Protein AF-A0A956BI25-F1 (afdb_monomer_lite)

Sequence (392 aa):
MAQQARFAAILDGPLDNPESDRFDRAAYARGIAELILEYDGADSFVVGLYGAWGEGKSTLLRFVQRGLDEAGNAVSVVGYNPWLGTTADEMVKEVLQTVDEALGGGDSKATELLGVFEQLAKAGTQAAPDPASKLFAITAHALASTIRQARSGDSAMLGRIDRAMERQGRRVVVMVDDVDRLDGDTAFELLKLIMLMRSLPRVVFLVACDRTMVAKAIGHRFGGRHADGTAFLEKVVQVGLDIPPAAVHQLESYIVESLAEFVGRDTNSDDGEYEDALREALKQCVLPIHRTPRSVSRLVDAVRFGFDKLAGEVDLIDFVLIEALRLGSPEVFDLVRSHTEVLCNGGRSRGEVLLASRAGKNVVERTGSMSTRMLLADEMELALGSMPRVEA

Structure (mmCIF, N/CA/C/O backbone):
data_AF-A0A956BI25-F1
#
_entry.id   AF-A0A956BI25-F1
#
loop_
_atom_site.group_PDB
_atom_site.id
_atom_site.type_symbol
_atom_site.label_atom_id
_atom_site.label_alt_id
_atom_site.label_comp_id
_atom_site.label_asym_id
_atom_site.label_entity_id
_atom_site.label_seq_id
_atom_site.pdbx_PDB_ins_code
_atom_site.Cartn_x
_atom_site.Cartn_y
_atom_site.Cartn_z
_atom_site.occupancy
_atom_site.B_iso_or_equiv
_atom_site.auth_seq_id
_atom_site.auth_comp_id
_atom_site.auth_asym_id
_atom_site.auth_atom_id
_atom_site.pdbx_PDB_model_num
ATOM 1 N N . MET A 1 1 ? -5.858 -6.981 -44.664 1.00 32.56 1 MET A N 1
ATOM 2 C CA . MET A 1 1 ? -6.087 -5.877 -43.712 1.00 32.56 1 MET A CA 1
ATOM 3 C C . MET A 1 1 ? -5.657 -6.385 -42.352 1.00 32.56 1 MET A C 1
ATOM 5 O O . MET A 1 1 ? -6.357 -7.223 -41.799 1.00 32.56 1 MET A O 1
ATOM 9 N N . ALA A 1 2 ? -4.467 -5.997 -41.893 1.00 33.88 2 ALA A N 1
ATOM 10 C CA . ALA A 1 2 ? -3.989 -6.372 -40.568 1.00 33.88 2 ALA A CA 1
ATOM 11 C C . ALA A 1 2 ? -4.904 -5.712 -39.532 1.00 33.88 2 ALA A C 1
ATOM 13 O O . ALA A 1 2 ? -5.120 -4.500 -39.569 1.00 33.88 2 ALA A O 1
ATOM 14 N N . GLN A 1 3 ? -5.512 -6.528 -38.680 1.00 35.75 3 GLN A N 1
ATOM 15 C CA . GLN A 1 3 ? -6.313 -6.076 -37.557 1.00 35.75 3 GLN A CA 1
ATOM 16 C C . GLN A 1 3 ? -5.359 -5.321 -36.628 1.00 35.75 3 GLN A C 1
ATOM 18 O O . GLN A 1 3 ? -4.553 -5.949 -35.953 1.00 35.75 3 GLN A O 1
ATOM 23 N N . GLN A 1 4 ? -5.383 -3.983 -36.663 1.00 39.38 4 GLN A N 1
ATOM 24 C CA . GLN A 1 4 ? -4.660 -3.161 -35.694 1.00 39.38 4 GLN A CA 1
ATOM 25 C C . GLN A 1 4 ? -5.079 -3.640 -34.305 1.00 39.38 4 GLN A C 1
ATOM 27 O O . GLN A 1 4 ? -6.237 -3.460 -33.912 1.00 39.38 4 GLN A O 1
ATOM 32 N N . ALA A 1 5 ? -4.162 -4.304 -33.599 1.00 46.03 5 ALA A N 1
ATOM 33 C CA . ALA A 1 5 ? -4.336 -4.609 -32.195 1.00 46.03 5 ALA A CA 1
ATOM 34 C C . ALA A 1 5 ? -4.608 -3.271 -31.505 1.00 46.03 5 ALA A C 1
ATOM 36 O O . ALA A 1 5 ? -3.797 -2.347 -31.556 1.00 46.03 5 ALA A O 1
ATOM 37 N N . ARG A 1 6 ? -5.819 -3.105 -30.966 1.00 46.16 6 ARG A N 1
ATOM 38 C CA . ARG A 1 6 ? -6.152 -1.903 -30.206 1.00 46.16 6 ARG A CA 1
ATOM 39 C C . ARG A 1 6 ? -5.197 -1.861 -29.021 1.00 46.16 6 ARG A C 1
ATOM 41 O O . ARG A 1 6 ? -5.198 -2.801 -28.233 1.00 46.16 6 ARG A O 1
ATOM 48 N N . PHE A 1 7 ? -4.431 -0.780 -28.897 1.00 53.50 7 PHE A N 1
ATOM 49 C CA . PHE A 1 7 ? -3.667 -0.489 -27.691 1.00 53.50 7 PHE A CA 1
ATOM 50 C C . PHE A 1 7 ? -4.637 -0.467 -26.502 1.00 53.50 7 PHE A C 1
ATOM 52 O O . PHE A 1 7 ? -5.407 0.479 -26.325 1.00 53.50 7 PHE A O 1
ATOM 59 N N . ALA A 1 8 ? -4.654 -1.552 -25.734 1.00 55.53 8 ALA A N 1
ATOM 60 C CA . ALA A 1 8 ? -5.283 -1.597 -24.432 1.00 55.53 8 ALA A CA 1
ATOM 61 C C . ALA A 1 8 ? -4.186 -1.230 -23.437 1.00 55.53 8 ALA A C 1
ATOM 63 O O . ALA A 1 8 ? -3.285 -2.030 -23.197 1.00 55.53 8 ALA A O 1
ATOM 64 N N . ALA A 1 9 ? -4.230 -0.004 -22.913 1.00 53.59 9 ALA A N 1
ATOM 65 C CA . ALA A 1 9 ? -3.361 0.371 -21.805 1.00 53.59 9 ALA A CA 1
ATOM 66 C C . ALA A 1 9 ? -3.548 -0.655 -20.680 1.00 53.59 9 ALA A C 1
ATOM 68 O O . ALA A 1 9 ? -4.695 -0.957 -20.326 1.00 53.59 9 ALA A O 1
ATOM 69 N N . ILE A 1 10 ? -2.456 -1.187 -20.123 1.00 60.84 10 ILE A N 1
ATOM 70 C CA . ILE A 1 10 ? -2.549 -1.925 -18.867 1.00 60.84 10 ILE A CA 1
ATOM 71 C C . ILE A 1 10 ? -2.943 -0.880 -17.824 1.00 60.84 10 ILE A C 1
ATOM 73 O O . ILE A 1 10 ? -2.156 -0.024 -17.434 1.00 60.84 10 ILE A O 1
ATOM 77 N N . LEU A 1 11 ? -4.213 -0.865 -17.430 1.00 60.19 11 LEU A N 1
ATOM 78 C CA . LEU A 1 11 ? -4.662 0.042 -16.383 1.00 60.19 11 LEU A CA 1
ATOM 79 C C . LEU A 1 11 ? -3.981 -0.388 -15.076 1.00 60.19 11 LEU A C 1
ATOM 81 O O . LEU A 1 11 ? -4.200 -1.506 -14.614 1.00 60.19 11 LEU A O 1
ATOM 85 N N . ASP A 1 12 ? -3.160 0.497 -14.500 1.00 67.00 12 ASP A N 1
ATOM 86 C CA . ASP A 1 12 ? -2.538 0.332 -13.175 1.00 67.00 12 ASP A CA 1
ATOM 87 C C . ASP A 1 12 ? -3.637 0.362 -12.107 1.00 67.00 12 ASP A C 1
ATOM 89 O O . ASP A 1 12 ? -3.992 1.403 -11.547 1.00 67.00 12 ASP A O 1
ATOM 93 N N . GLY A 1 13 ? -4.236 -0.804 -11.899 1.00 78.31 13 GLY A N 1
ATOM 94 C CA . GLY A 1 13 ? -5.236 -1.075 -10.888 1.00 78.31 13 GLY A CA 1
ATOM 95 C C . GLY A 1 13 ? -4.825 -2.280 -10.046 1.00 78.31 13 GLY A C 1
ATOM 96 O O . GLY A 1 13 ? -3.997 -3.089 -10.473 1.00 78.31 13 GLY A O 1
ATOM 97 N N . PRO A 1 14 ? -5.390 -2.425 -8.839 1.00 84.75 14 PRO A N 1
ATOM 98 C CA . PRO A 1 14 ? -5.122 -3.603 -8.034 1.00 84.75 14 PRO A CA 1
ATOM 99 C C . PRO A 1 14 ? -5.664 -4.857 -8.730 1.00 84.75 14 PRO A C 1
ATOM 101 O O . PRO A 1 14 ? -6.649 -4.783 -9.469 1.00 84.75 14 PRO A O 1
ATOM 104 N N . LEU A 1 15 ? -5.028 -6.004 -8.494 1.00 87.69 15 LEU A N 1
ATOM 105 C CA . LEU A 1 15 ? -5.483 -7.280 -9.050 1.00 87.69 15 LEU A CA 1
ATOM 106 C C . LEU A 1 15 ? -6.568 -7.895 -8.162 1.00 87.69 15 LEU A C 1
ATOM 108 O O . LEU A 1 15 ? -6.450 -7.885 -6.938 1.00 87.69 15 LEU A O 1
ATOM 112 N N . ASP A 1 16 ? -7.588 -8.479 -8.793 1.00 84.12 16 ASP A N 1
ATOM 113 C CA . ASP A 1 16 ? -8.675 -9.190 -8.100 1.00 84.12 16 ASP A CA 1
ATOM 114 C C . ASP A 1 16 ? -8.487 -10.717 -8.115 1.00 84.12 16 ASP A C 1
ATOM 116 O O . ASP A 1 16 ? -9.003 -11.431 -7.249 1.00 84.12 16 ASP A O 1
ATOM 120 N N . ASN A 1 17 ? -7.754 -11.240 -9.106 1.00 88.19 17 ASN A N 1
ATOM 121 C CA . ASN A 1 17 ? -7.501 -12.671 -9.253 1.00 88.19 17 ASN A CA 1
ATOM 122 C C . ASN A 1 17 ? -6.085 -13.042 -8.770 1.00 88.19 17 ASN A C 1
ATOM 124 O O . ASN A 1 17 ? -5.116 -12.638 -9.418 1.00 88.19 17 ASN A O 1
ATOM 128 N N . PRO A 1 18 ? -5.950 -13.849 -7.698 1.00 90.25 18 PRO A N 1
ATOM 129 C CA . PRO A 1 18 ? -4.668 -14.387 -7.246 1.00 90.25 18 PRO A CA 1
ATOM 130 C C . PRO A 1 18 ? -3.893 -15.165 -8.315 1.00 90.25 18 PRO A C 1
ATOM 132 O O . PRO A 1 18 ? -2.671 -15.185 -8.278 1.00 90.25 18 PRO A O 1
ATOM 135 N N . GLU A 1 19 ? -4.568 -15.782 -9.290 1.00 89.38 19 GLU A N 1
ATOM 136 C CA . GLU A 1 19 ? -3.895 -16.524 -10.371 1.00 89.38 19 GLU A CA 1
ATOM 137 C C . GLU A 1 19 ? -3.147 -15.613 -11.353 1.00 89.38 19 GLU A C 1
ATOM 139 O O . GLU A 1 19 ? -2.285 -16.069 -12.097 1.00 89.38 19 GLU A O 1
ATOM 144 N N . SER A 1 20 ? -3.485 -14.322 -11.381 1.00 88.50 20 SER A N 1
ATOM 145 C CA . SER A 1 20 ? -2.804 -13.321 -12.207 1.00 88.50 20 SER A CA 1
ATOM 146 C C . SER A 1 20 ? -1.636 -12.652 -11.477 1.00 88.50 20 SER A C 1
ATOM 148 O O . SER A 1 20 ? -1.022 -11.735 -12.022 1.00 88.50 20 SER A O 1
ATOM 150 N N . ASP A 1 21 ? -1.341 -13.072 -10.246 1.00 92.44 21 ASP A N 1
ATOM 151 C CA . ASP A 1 21 ? -0.243 -12.537 -9.454 1.00 92.44 21 ASP A CA 1
ATOM 152 C C . ASP A 1 21 ? 1.118 -12.956 -10.023 1.00 92.44 21 ASP A C 1
ATOM 154 O O . ASP A 1 21 ? 1.372 -14.125 -10.302 1.00 92.44 21 ASP A O 1
ATOM 158 N N . ARG A 1 22 ? 2.006 -11.975 -10.187 1.00 91.94 22 ARG A N 1
ATOM 159 C CA . ARG A 1 22 ? 3.367 -12.157 -10.717 1.00 91.94 22 ARG A CA 1
ATOM 160 C C . ARG A 1 22 ? 4.448 -11.833 -9.682 1.00 91.94 22 ARG A C 1
ATOM 162 O O . ARG A 1 22 ? 5.629 -11.941 -9.994 1.00 91.94 22 ARG A O 1
ATOM 169 N N . PHE A 1 23 ? 4.057 -11.417 -8.471 1.00 93.38 23 PHE A N 1
ATOM 170 C CA . PHE A 1 23 ? 4.965 -10.889 -7.442 1.00 93.38 23 PHE A CA 1
ATOM 171 C C . PHE A 1 23 ? 4.713 -11.499 -6.048 1.00 93.38 23 PHE A C 1
ATOM 173 O O . PHE A 1 23 ? 4.960 -10.847 -5.027 1.00 93.38 23 PHE A O 1
ATOM 180 N N . ASP A 1 24 ? 4.182 -12.725 -6.005 1.00 92.56 24 ASP A N 1
ATOM 181 C CA . ASP A 1 24 ? 3.916 -13.539 -4.804 1.00 92.56 24 ASP A CA 1
ATOM 182 C C . ASP A 1 24 ? 3.113 -12.842 -3.685 1.00 92.56 24 ASP A C 1
ATOM 184 O O . ASP A 1 24 ? 3.209 -13.178 -2.499 1.00 92.56 24 ASP A O 1
ATOM 188 N N . ARG A 1 25 ? 2.270 -11.873 -4.045 1.00 94.75 25 ARG A N 1
ATOM 189 C CA . ARG A 1 25 ? 1.340 -11.198 -3.132 1.00 94.75 25 ARG A CA 1
ATOM 190 C C . ARG A 1 25 ? 0.236 -12.130 -2.649 1.00 94.75 25 ARG A C 1
ATOM 192 O O . ARG A 1 25 ? -0.186 -12.011 -1.504 1.00 94.75 25 ARG A O 1
ATOM 199 N N . ALA A 1 26 ? -0.216 -13.069 -3.472 1.00 94.94 26 ALA A N 1
ATOM 200 C CA . ALA A 1 26 ? -1.284 -14.005 -3.140 1.00 94.94 26 ALA A CA 1
ATOM 201 C C . ALA A 1 26 ? -0.894 -14.952 -1.997 1.00 94.94 26 ALA A C 1
ATOM 203 O O . ALA A 1 26 ? -1.675 -15.170 -1.070 1.00 94.94 26 ALA A O 1
ATOM 204 N N . ALA A 1 27 ? 0.327 -15.493 -2.036 1.00 93.31 27 ALA A N 1
ATOM 205 C CA . ALA A 1 27 ? 0.834 -16.365 -0.979 1.00 93.31 27 ALA A CA 1
ATOM 206 C C . ALA A 1 27 ? 0.965 -15.609 0.352 1.00 93.31 27 ALA A C 1
ATOM 208 O O . ALA A 1 27 ? 0.556 -16.117 1.394 1.00 93.31 27 ALA A O 1
ATOM 209 N N . TYR A 1 28 ? 1.467 -14.371 0.305 1.00 95.25 28 TYR A N 1
ATOM 210 C CA . TYR A 1 28 ? 1.590 -13.521 1.488 1.00 95.25 28 TYR A CA 1
ATOM 211 C C . TYR A 1 28 ? 0.222 -13.113 2.061 1.00 95.25 28 TYR A C 1
ATOM 213 O O . TYR A 1 28 ? 0.004 -13.193 3.269 1.00 95.25 28 TYR A O 1
ATOM 221 N N . ALA A 1 29 ? -0.734 -12.758 1.196 1.00 96.00 29 ALA A N 1
ATOM 222 C CA . ALA A 1 29 ? -2.108 -12.449 1.585 1.00 96.00 29 ALA A CA 1
ATOM 223 C C . ALA A 1 29 ? -2.795 -13.612 2.307 1.00 96.00 29 ALA A C 1
ATOM 225 O O . ALA A 1 29 ? -3.517 -13.384 3.277 1.00 96.00 29 ALA A O 1
ATOM 226 N N . ARG A 1 30 ? -2.547 -14.854 1.872 1.00 94.81 30 ARG A N 1
ATOM 227 C CA . ARG A 1 30 ? -3.095 -16.047 2.528 1.00 94.81 30 ARG A CA 1
ATOM 228 C C . ARG A 1 30 ? -2.644 -16.143 3.985 1.00 94.81 30 ARG A C 1
ATOM 230 O O . ARG A 1 30 ? -3.492 -16.301 4.852 1.00 94.81 30 ARG A O 1
ATOM 237 N N . GLY A 1 31 ? -1.353 -15.949 4.258 1.00 94.69 31 GLY A N 1
ATOM 238 C CA . GLY A 1 31 ? -0.833 -15.955 5.630 1.00 94.69 31 GLY A CA 1
ATOM 239 C C . GLY A 1 31 ? -1.426 -14.842 6.506 1.00 94.69 31 GLY A C 1
ATOM 240 O O . GLY A 1 31 ? -1.684 -15.053 7.688 1.00 94.69 31 GLY A O 1
ATOM 241 N N . ILE A 1 32 ? -1.708 -13.665 5.931 1.00 95.25 32 ILE A N 1
ATOM 242 C CA . ILE A 1 32 ? -2.397 -12.575 6.644 1.00 95.25 32 ILE A CA 1
ATOM 243 C C . ILE A 1 32 ? -3.853 -12.955 6.949 1.00 95.25 32 ILE A C 1
ATOM 245 O O . ILE A 1 32 ? -4.331 -12.713 8.057 1.00 95.25 32 ILE A O 1
ATOM 249 N N . ALA A 1 33 ? -4.566 -13.550 5.990 1.00 94.75 33 ALA A N 1
ATOM 250 C CA . ALA A 1 33 ? -5.934 -14.012 6.202 1.00 94.75 33 ALA A CA 1
ATOM 251 C C . ALA A 1 33 ? -5.991 -15.113 7.276 1.00 94.75 33 ALA A C 1
ATOM 253 O O . ALA A 1 33 ? -6.817 -15.030 8.182 1.00 94.75 33 ALA A O 1
ATOM 254 N N . GLU A 1 34 ? -5.075 -16.085 7.231 1.00 93.06 34 GLU A N 1
ATOM 255 C CA . GLU A 1 34 ? -4.919 -17.136 8.247 1.00 93.06 34 GLU A CA 1
ATOM 256 C C . GLU A 1 34 ? -4.658 -16.536 9.633 1.00 93.06 34 GLU A C 1
ATOM 258 O O . GLU A 1 34 ? -5.392 -16.844 10.568 1.00 93.06 34 GLU A O 1
ATOM 263 N N . LEU A 1 35 ? -3.722 -15.586 9.758 1.00 92.25 35 LEU A N 1
ATOM 264 C CA . LEU A 1 35 ? -3.470 -14.858 11.008 1.00 92.25 35 LEU A CA 1
ATOM 265 C C . LEU A 1 35 ? -4.751 -14.222 11.575 1.00 92.25 35 LEU A C 1
ATOM 267 O O . LEU A 1 35 ? -5.010 -14.290 12.778 1.00 92.25 35 LEU A O 1
ATOM 271 N N . ILE A 1 36 ? -5.556 -13.589 10.718 1.00 91.38 36 ILE A N 1
ATOM 272 C CA . ILE A 1 36 ? -6.806 -12.938 11.124 1.00 91.38 36 ILE A CA 1
ATOM 273 C C . ILE A 1 36 ? -7.874 -13.963 11.512 1.00 91.38 36 ILE A C 1
ATOM 275 O O . ILE A 1 36 ? -8.669 -13.678 12.405 1.00 91.38 36 ILE A O 1
ATOM 279 N N . LEU A 1 37 ? -7.929 -15.126 10.863 1.00 89.44 37 LEU A N 1
ATOM 280 C CA . LEU A 1 37 ? -8.921 -16.172 11.126 1.00 89.44 37 LEU A CA 1
ATOM 281 C C . LEU A 1 37 ? -8.584 -16.997 12.373 1.00 89.44 37 LEU A C 1
ATOM 283 O O . LEU A 1 37 ? -9.474 -17.273 13.176 1.00 89.44 37 LEU A O 1
ATOM 287 N N . GLU A 1 38 ? -7.315 -17.354 12.552 1.00 88.19 38 GLU A N 1
ATOM 288 C CA . GLU A 1 38 ? -6.831 -18.210 13.641 1.00 88.19 38 GLU A CA 1
ATOM 289 C C . GLU A 1 38 ? -6.721 -17.486 14.980 1.00 88.19 38 GLU A C 1
ATOM 291 O O . GLU A 1 38 ? -6.727 -18.134 16.026 1.00 88.19 38 GLU A O 1
ATOM 296 N N . TYR A 1 39 ? -6.646 -16.152 14.974 1.00 85.56 39 TYR A N 1
ATOM 297 C CA . TYR A 1 39 ? -6.655 -15.385 16.212 1.00 85.56 39 TYR A CA 1
ATOM 298 C C . TYR A 1 39 ? -7.917 -15.724 17.021 1.00 85.56 39 TYR A C 1
ATOM 300 O O . TYR A 1 39 ? -9.036 -15.492 16.570 1.00 85.56 39 TYR A O 1
ATOM 308 N N . ASP A 1 40 ? -7.774 -16.275 18.220 1.00 75.50 40 ASP A N 1
ATOM 309 C CA . ASP A 1 40 ? -8.889 -16.695 19.083 1.00 75.50 40 ASP A CA 1
ATOM 310 C C . ASP A 1 40 ? -9.281 -15.620 20.110 1.00 75.50 40 ASP A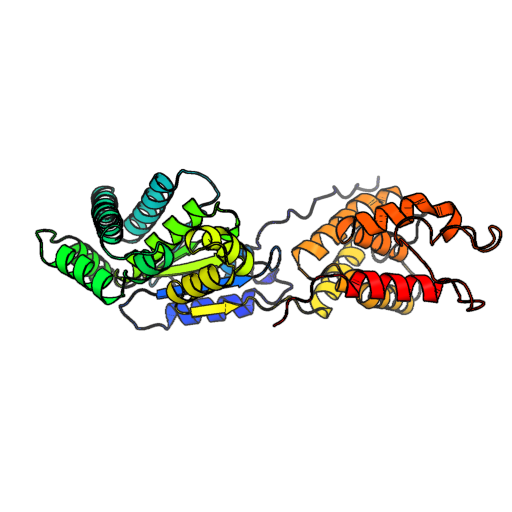 C 1
ATOM 312 O O . ASP A 1 40 ? -10.315 -15.722 20.778 1.00 75.50 40 ASP A O 1
ATOM 316 N N . GLY A 1 41 ? -8.484 -14.552 20.194 1.00 73.31 41 GLY A N 1
ATOM 317 C CA . GLY A 1 41 ? -8.715 -13.436 21.092 1.00 73.31 41 GLY A CA 1
ATOM 318 C C . GLY A 1 41 ? -10.047 -12.736 20.825 1.00 73.31 41 GLY A C 1
ATOM 319 O O . GLY A 1 41 ? -10.445 -12.469 19.683 1.00 73.31 41 GLY A O 1
ATOM 320 N N . ALA A 1 42 ? -10.736 -12.417 21.920 1.00 68.50 42 ALA A N 1
ATOM 321 C CA . ALA A 1 42 ? -11.931 -11.583 21.895 1.00 68.50 42 ALA A CA 1
ATOM 322 C C . ALA A 1 42 ? -11.591 -10.099 21.689 1.00 68.50 42 ALA A C 1
ATOM 324 O O . ALA A 1 42 ? -12.466 -9.343 21.276 1.00 68.50 42 ALA A O 1
ATOM 325 N N . ASP A 1 43 ? -10.348 -9.696 21.954 1.00 74.38 43 ASP A N 1
ATOM 326 C CA . ASP A 1 43 ? -9.890 -8.316 21.835 1.00 74.38 43 ASP A CA 1
ATOM 327 C C . ASP A 1 43 ? -9.692 -7.909 20.372 1.00 74.38 43 ASP A C 1
ATOM 329 O O . ASP A 1 43 ? -9.354 -8.720 19.509 1.00 74.38 43 ASP A O 1
ATOM 333 N N . SER A 1 44 ? -9.880 -6.626 20.083 1.00 82.12 44 SER A N 1
ATOM 334 C CA . SER A 1 44 ? -9.485 -6.067 18.792 1.00 82.12 44 SER A CA 1
ATOM 335 C C . SER A 1 44 ? -7.986 -5.818 18.684 1.00 82.12 44 SER A C 1
ATOM 337 O O . SER A 1 44 ? -7.321 -5.448 19.658 1.00 82.12 44 SER A O 1
ATOM 339 N N . PHE A 1 45 ? -7.463 -5.922 17.466 1.00 88.44 45 PHE A N 1
ATOM 340 C CA . PHE A 1 45 ? -6.067 -5.621 17.173 1.00 88.44 45 PHE A CA 1
ATOM 341 C C . PHE A 1 45 ? -5.891 -4.914 15.830 1.00 88.44 45 PHE A C 1
ATOM 343 O O . PHE A 1 45 ? -6.778 -4.924 14.979 1.00 88.44 45 PHE A O 1
ATOM 350 N N . VAL A 1 46 ? -4.743 -4.258 15.671 1.00 92.31 46 VAL A N 1
ATOM 351 C CA . VAL A 1 46 ? -4.366 -3.531 14.460 1.00 92.31 46 VAL A CA 1
ATOM 352 C C . VAL A 1 46 ? -3.167 -4.227 13.831 1.00 92.31 46 VAL A C 1
ATOM 354 O O . VAL A 1 46 ? -2.132 -4.422 14.477 1.00 92.31 46 VAL A O 1
ATOM 357 N N . VAL A 1 47 ? -3.319 -4.572 12.560 1.00 95.19 47 VAL A N 1
ATOM 358 C CA . VAL A 1 47 ? -2.277 -5.072 11.671 1.00 95.19 47 VAL A CA 1
ATOM 359 C C . VAL A 1 47 ? -1.904 -3.947 10.713 1.00 95.19 47 VAL A C 1
ATOM 361 O O . VAL A 1 47 ? -2.769 -3.407 10.028 1.00 95.19 47 VAL A O 1
ATOM 364 N N . GLY A 1 48 ? -0.630 -3.580 10.662 1.00 95.94 48 GLY A N 1
ATOM 365 C CA . GLY A 1 48 ? -0.099 -2.642 9.677 1.00 95.94 48 GLY A CA 1
ATOM 366 C C . GLY A 1 48 ? 0.532 -3.404 8.520 1.00 95.94 48 GLY A C 1
ATOM 367 O O . GLY A 1 48 ? 1.390 -4.247 8.762 1.00 95.94 48 GLY A O 1
ATOM 368 N N . LEU A 1 49 ? 0.125 -3.104 7.288 1.00 96.81 49 LEU A N 1
ATOM 369 C CA . LEU A 1 49 ? 0.746 -3.585 6.056 1.00 96.81 49 LEU A CA 1
ATOM 370 C C . LEU A 1 49 ? 1.596 -2.466 5.463 1.00 96.81 49 LEU A C 1
ATOM 372 O O . LEU A 1 49 ? 1.083 -1.503 4.890 1.00 96.81 49 LEU A O 1
ATOM 376 N N . TYR A 1 50 ? 2.904 -2.589 5.610 1.00 96.50 50 TYR A N 1
ATOM 377 C CA . TYR A 1 50 ? 3.835 -1.538 5.251 1.00 96.50 50 TYR A CA 1
ATOM 378 C C . TYR A 1 50 ? 4.494 -1.825 3.916 1.00 96.50 50 TYR A C 1
ATOM 380 O O . TYR A 1 50 ? 5.117 -2.863 3.737 1.00 96.50 50 TYR A O 1
ATOM 388 N N . GLY A 1 51 ? 4.377 -0.889 2.984 1.00 94.56 51 GLY A N 1
ATOM 389 C CA . GLY A 1 51 ? 5.083 -0.980 1.714 1.00 94.56 51 GLY A CA 1
ATOM 390 C C . GLY A 1 51 ? 5.227 0.377 1.054 1.00 94.56 51 GLY A C 1
ATOM 391 O O . GLY A 1 51 ? 4.354 1.243 1.191 1.00 94.56 51 GLY A O 1
ATOM 392 N N . ALA A 1 52 ? 6.315 0.563 0.317 1.00 92.94 52 ALA A N 1
ATOM 393 C CA . ALA A 1 52 ? 6.561 1.785 -0.433 1.00 92.94 52 ALA A CA 1
ATOM 394 C C . ALA A 1 52 ? 5.513 1.985 -1.544 1.00 92.94 52 ALA A C 1
ATOM 396 O O . ALA A 1 52 ? 4.650 1.136 -1.832 1.00 92.94 52 ALA A O 1
ATOM 397 N N . TRP A 1 53 ? 5.556 3.143 -2.203 1.00 90.19 53 TRP A N 1
ATOM 398 C CA . TRP A 1 53 ? 4.709 3.383 -3.367 1.00 90.19 53 TRP A CA 1
ATOM 399 C C . TRP A 1 53 ? 4.988 2.336 -4.455 1.00 90.19 53 TRP A C 1
ATOM 401 O O . TRP A 1 53 ? 6.065 2.274 -5.042 1.00 90.19 53 TRP A O 1
ATOM 411 N N . GLY A 1 54 ? 3.953 1.564 -4.801 1.00 91.19 54 GLY A N 1
ATOM 412 C CA . GLY A 1 54 ? 3.972 0.701 -5.983 1.00 91.19 54 GLY A CA 1
ATOM 413 C C . GLY A 1 54 ? 4.376 -0.741 -5.707 1.00 91.19 54 GLY A C 1
ATOM 414 O O . GLY A 1 54 ? 4.504 -1.511 -6.652 1.00 91.19 54 GLY A O 1
ATOM 415 N N . GLU A 1 55 ? 4.523 -1.120 -4.436 1.00 93.94 55 GLU A N 1
ATOM 416 C CA . GLU A 1 55 ? 4.822 -2.496 -4.015 1.00 93.94 55 GLU A CA 1
ATOM 417 C C . GLU A 1 55 ? 3.604 -3.433 -4.013 1.00 93.94 55 GLU A C 1
ATOM 419 O O . GLU A 1 55 ? 3.754 -4.637 -3.802 1.00 93.94 55 GLU A O 1
ATOM 424 N N . GLY A 1 56 ? 2.405 -2.903 -4.277 1.00 93.19 56 GLY A N 1
ATOM 425 C CA . GLY A 1 56 ? 1.179 -3.695 -4.406 1.00 93.19 56 GLY A CA 1
ATOM 426 C C . GLY A 1 56 ? 0.309 -3.767 -3.148 1.00 93.19 56 GLY A C 1
ATOM 427 O O . GLY A 1 56 ? -0.446 -4.723 -3.023 1.00 93.19 56 GLY A O 1
ATOM 428 N N . LYS A 1 57 ? 0.374 -2.771 -2.247 1.00 94.62 57 LYS A N 1
ATOM 429 C CA . LYS A 1 57 ? -0.483 -2.650 -1.045 1.00 94.62 57 LYS A CA 1
ATOM 430 C C . LYS A 1 57 ? -1.964 -2.947 -1.323 1.00 94.62 57 LYS A C 1
ATOM 432 O O . LYS A 1 57 ? -2.524 -3.869 -0.741 1.00 94.62 57 LYS A O 1
ATOM 437 N N . SER A 1 58 ? -2.567 -2.232 -2.272 1.00 93.69 58 SER A N 1
ATOM 438 C CA . SER A 1 58 ? -3.981 -2.406 -2.620 1.00 93.69 58 SER A CA 1
ATOM 439 C C . SER A 1 58 ? -4.281 -3.792 -3.206 1.00 93.69 58 SER A C 1
ATOM 441 O O . SER A 1 58 ? -5.310 -4.376 -2.890 1.00 93.69 58 SER A O 1
ATOM 443 N N . THR A 1 59 ? -3.380 -4.361 -4.021 1.00 94.69 59 THR A N 1
ATOM 444 C CA . THR A 1 59 ? -3.530 -5.737 -4.538 1.00 94.69 59 THR A CA 1
ATOM 445 C C . THR A 1 59 ? -3.485 -6.749 -3.398 1.00 94.69 59 THR A C 1
ATOM 447 O O . THR A 1 59 ? -4.312 -7.654 -3.334 1.00 94.69 59 THR A O 1
ATOM 450 N N . LEU A 1 60 ? -2.549 -6.568 -2.464 1.00 95.75 60 LEU A N 1
ATOM 451 C CA . LEU A 1 60 ? -2.425 -7.413 -1.287 1.00 95.75 60 LEU A CA 1
ATOM 452 C C . LEU A 1 60 ? -3.699 -7.354 -0.433 1.00 95.75 60 LEU A C 1
ATOM 454 O O . LEU A 1 60 ? -4.220 -8.405 -0.078 1.00 95.75 60 LEU A O 1
ATOM 458 N N . LEU A 1 61 ? -4.245 -6.159 -0.174 1.00 95.50 61 LEU A N 1
ATOM 459 C CA . LEU A 1 61 ? -5.517 -5.996 0.541 1.00 95.50 61 LEU A CA 1
ATOM 460 C C . LEU A 1 61 ? -6.665 -6.750 -0.139 1.00 95.50 61 LEU A C 1
ATOM 462 O O . LEU A 1 61 ? -7.401 -7.462 0.540 1.00 95.50 61 LEU A O 1
ATOM 466 N N . ARG A 1 62 ? -6.791 -6.660 -1.469 1.00 95.00 62 ARG A N 1
ATOM 467 C CA . ARG A 1 62 ? -7.830 -7.396 -2.210 1.00 95.00 62 ARG A CA 1
ATOM 468 C C . ARG A 1 62 ? -7.670 -8.909 -2.103 1.00 95.00 62 ARG A C 1
ATOM 470 O O . ARG A 1 62 ? -8.659 -9.618 -1.934 1.00 95.00 62 ARG A O 1
ATOM 477 N N . PHE A 1 63 ? -6.440 -9.414 -2.151 1.00 96.00 63 PHE A N 1
ATOM 478 C CA . PHE A 1 63 ? -6.181 -10.840 -1.953 1.00 96.00 63 PHE A CA 1
ATOM 479 C C . PHE A 1 63 ? -6.481 -11.294 -0.521 1.00 96.00 63 PHE A C 1
ATOM 481 O O . PHE A 1 63 ? -7.043 -12.374 -0.343 1.00 96.00 63 PHE A O 1
ATOM 488 N N . VAL A 1 64 ? -6.179 -10.472 0.492 1.00 95.94 64 VAL A N 1
ATOM 489 C CA . VAL A 1 64 ? -6.564 -10.763 1.883 1.00 95.94 64 VAL A CA 1
ATOM 490 C C . VAL A 1 64 ? -8.084 -10.779 2.012 1.00 95.94 64 VAL A C 1
ATOM 492 O O . VAL A 1 64 ? -8.628 -11.717 2.586 1.00 95.94 64 VAL A O 1
ATOM 495 N N . GLN A 1 65 ? -8.775 -9.785 1.446 1.00 94.75 65 GLN A N 1
ATOM 496 C CA . GLN A 1 65 ? -10.236 -9.709 1.470 1.00 94.75 65 GLN A CA 1
ATOM 497 C C . GLN A 1 65 ? -10.847 -10.971 0.871 1.00 94.75 65 GLN A C 1
ATOM 499 O O . GLN A 1 65 ? -11.688 -11.596 1.503 1.00 94.75 65 GLN A O 1
ATOM 504 N N . ARG A 1 66 ? -10.354 -11.400 -0.292 1.00 92.69 66 ARG A N 1
ATOM 505 C CA . ARG A 1 66 ? -10.807 -12.631 -0.935 1.00 92.69 66 ARG A CA 1
ATOM 506 C C . ARG A 1 66 ? -10.620 -13.864 -0.047 1.00 92.69 66 ARG A C 1
ATOM 508 O O . ARG A 1 66 ? -11.551 -14.649 0.089 1.00 92.69 66 ARG A O 1
ATOM 515 N N . GLY A 1 67 ? -9.453 -14.019 0.582 1.00 92.00 67 GLY A N 1
ATOM 516 C CA . GLY A 1 67 ? -9.205 -15.132 1.505 1.00 92.00 67 GLY A CA 1
ATOM 517 C C . GLY A 1 67 ? -10.127 -15.115 2.733 1.00 92.00 67 GLY A C 1
ATOM 518 O O . GLY A 1 67 ? -10.540 -16.167 3.215 1.00 92.00 67 GLY A O 1
ATOM 519 N N . LEU A 1 68 ? -10.495 -13.928 3.220 1.00 92.44 68 LEU A N 1
ATOM 520 C CA . LEU A 1 68 ? -11.450 -13.768 4.319 1.00 92.44 68 LEU A CA 1
ATOM 521 C C . LEU A 1 68 ? -12.900 -14.021 3.881 1.00 92.44 68 LEU A C 1
ATOM 523 O O . LEU A 1 68 ? -13.659 -14.628 4.635 1.00 92.44 68 LEU A O 1
ATOM 527 N N . ASP A 1 69 ? -13.278 -13.609 2.671 1.00 90.31 69 ASP A N 1
ATOM 528 C CA . ASP A 1 69 ? -14.605 -13.858 2.098 1.00 90.31 69 ASP A CA 1
ATOM 529 C C . ASP A 1 69 ? -14.836 -15.364 1.866 1.00 90.31 69 ASP A C 1
ATOM 531 O O . ASP A 1 69 ? -15.937 -15.875 2.088 1.00 90.31 69 ASP A O 1
ATOM 535 N N . GLU A 1 70 ? -13.785 -16.108 1.503 1.00 88.62 70 GLU A N 1
ATOM 536 C CA . GLU A 1 70 ? -13.803 -17.574 1.379 1.00 88.62 70 GLU A CA 1
ATOM 537 C C . GLU A 1 70 ? -14.060 -18.285 2.725 1.00 88.62 70 GLU A C 1
ATOM 539 O O . GLU A 1 70 ? -14.636 -19.376 2.744 1.00 88.62 70 GLU A O 1
ATOM 544 N N . ALA A 1 71 ? -13.733 -17.653 3.861 1.00 81.69 71 ALA A N 1
ATOM 545 C CA . ALA A 1 71 ? -14.070 -18.153 5.200 1.00 81.69 71 ALA A CA 1
ATOM 546 C C . ALA A 1 71 ? -15.559 -17.958 5.573 1.00 81.69 71 ALA A C 1
ATOM 548 O O . ALA A 1 71 ? -16.012 -18.391 6.641 1.00 81.69 71 ALA A O 1
ATOM 549 N N . GLY A 1 72 ? -16.346 -17.333 4.692 1.00 79.00 72 GLY A N 1
ATOM 550 C CA . GLY A 1 72 ? -17.794 -17.213 4.800 1.00 79.00 72 GLY A CA 1
ATOM 551 C C . GLY A 1 72 ? -18.251 -16.370 5.991 1.00 79.00 72 GLY A C 1
ATOM 552 O O . GLY A 1 72 ? -17.698 -15.322 6.310 1.00 79.00 72 GLY A O 1
ATOM 553 N N . ASN A 1 73 ? -19.302 -16.821 6.680 1.00 76.00 73 ASN A N 1
ATOM 554 C CA . ASN A 1 73 ? -19.970 -16.020 7.711 1.00 76.00 73 ASN A CA 1
ATOM 555 C C . ASN A 1 73 ? -19.145 -15.802 8.993 1.00 76.00 73 ASN A C 1
ATOM 557 O O . ASN A 1 73 ? -19.609 -15.079 9.869 1.00 76.00 73 ASN A O 1
ATOM 561 N N . ALA A 1 74 ? -17.953 -16.387 9.133 1.00 76.38 74 ALA A N 1
ATOM 562 C CA . ALA A 1 74 ? -17.096 -16.156 10.299 1.00 76.38 74 ALA A CA 1
ATOM 563 C C . ALA A 1 74 ? -16.575 -14.708 10.369 1.00 76.38 74 ALA A C 1
ATOM 565 O O . ALA A 1 74 ? -16.349 -14.183 11.464 1.00 76.38 74 ALA A O 1
ATOM 566 N N . VAL A 1 75 ? -16.431 -14.047 9.215 1.00 85.94 75 VAL A N 1
ATOM 567 C CA . VAL A 1 75 ? -15.853 -12.704 9.097 1.00 85.94 75 VAL A CA 1
ATOM 568 C C . VAL A 1 75 ? -16.801 -11.777 8.330 1.00 85.94 75 VAL A C 1
ATOM 570 O O . VAL A 1 75 ? -17.623 -12.216 7.527 1.00 85.94 75 VAL A O 1
ATOM 573 N N . SER A 1 76 ? -16.748 -10.485 8.632 1.00 86.06 76 SER A N 1
ATOM 574 C CA . SER A 1 76 ? -17.343 -9.406 7.847 1.00 86.06 76 SER A CA 1
ATOM 575 C C . SER A 1 76 ? -16.230 -8.433 7.488 1.00 86.06 76 SER A C 1
ATOM 577 O O . SER A 1 76 ? -15.702 -7.760 8.373 1.00 86.06 76 SER A O 1
ATOM 579 N N . VAL A 1 77 ? -15.842 -8.385 6.216 1.00 89.38 77 VAL A N 1
ATOM 580 C CA . VAL A 1 77 ? -14.803 -7.469 5.735 1.00 89.38 77 VAL A CA 1
ATOM 581 C C . VAL A 1 77 ? -15.450 -6.171 5.284 1.00 89.38 77 VAL A C 1
ATOM 583 O O . VAL A 1 77 ? -16.450 -6.193 4.569 1.00 89.38 77 VAL A O 1
ATOM 586 N N . VAL A 1 78 ? -14.866 -5.042 5.677 1.00 88.00 78 VAL A N 1
ATOM 587 C CA . VAL A 1 78 ? -15.261 -3.734 5.168 1.00 88.00 78 VAL A CA 1
ATOM 588 C C . VAL A 1 78 ? -14.041 -2.937 4.748 1.00 88.00 78 VAL A C 1
ATOM 590 O O . VAL A 1 78 ? -13.095 -2.780 5.518 1.00 88.00 78 VAL A O 1
ATOM 593 N N . GLY A 1 79 ? -14.061 -2.454 3.509 1.00 88.44 79 GLY A N 1
ATOM 594 C CA . GLY A 1 79 ? -13.024 -1.585 2.967 1.00 88.44 79 GLY A CA 1
ATOM 595 C C . GLY A 1 79 ? -13.336 -0.120 3.241 1.00 88.44 79 GLY A C 1
ATOM 596 O O . GLY A 1 79 ? -14.462 0.327 3.039 1.00 88.44 79 GLY A O 1
ATOM 597 N N . TYR A 1 80 ? -12.320 0.626 3.653 1.00 88.06 80 TYR A N 1
ATOM 598 C CA . TYR A 1 80 ? -12.374 2.059 3.876 1.00 88.06 80 TYR A CA 1
ATOM 599 C C . TYR A 1 80 ? -11.172 2.739 3.216 1.00 88.06 80 TYR A C 1
ATOM 601 O O . TYR A 1 80 ? -10.025 2.342 3.425 1.00 88.06 80 TYR A O 1
ATOM 609 N N . ASN A 1 81 ? -11.432 3.773 2.415 1.00 88.00 81 ASN A N 1
ATOM 610 C CA . ASN A 1 81 ? -10.384 4.599 1.828 1.00 88.00 81 ASN A CA 1
ATOM 611 C C . ASN A 1 81 ? -10.577 6.061 2.283 1.00 88.00 81 ASN A C 1
ATOM 613 O O . ASN A 1 81 ? -11.410 6.761 1.703 1.00 88.00 81 ASN A O 1
ATOM 617 N N . PRO A 1 82 ? -9.805 6.529 3.282 1.00 84.75 82 PRO A N 1
ATOM 618 C CA . PRO A 1 82 ? -9.931 7.871 3.848 1.00 84.75 82 PRO A CA 1
ATOM 619 C C . PRO A 1 82 ? -9.543 8.980 2.860 1.00 84.75 82 PRO A C 1
ATOM 621 O O . PRO A 1 82 ? -9.854 10.144 3.085 1.00 84.75 82 PRO A O 1
ATOM 624 N N . TRP A 1 83 ? -8.851 8.653 1.764 1.00 83.19 83 TRP A N 1
ATOM 625 C CA . TRP A 1 83 ? -8.444 9.637 0.761 1.00 83.19 83 TRP A CA 1
ATOM 626 C C . TRP A 1 83 ? -9.599 10.084 -0.152 1.00 83.19 83 TRP A C 1
ATOM 628 O O . TRP A 1 83 ? -9.539 11.166 -0.735 1.00 83.19 83 TRP A O 1
ATOM 638 N N . LEU A 1 84 ? -10.654 9.273 -0.304 1.00 73.62 84 LEU A N 1
ATOM 639 C CA . LEU A 1 84 ? -11.723 9.519 -1.286 1.00 73.62 84 LEU A CA 1
ATOM 640 C C . LEU A 1 84 ? -12.722 10.610 -0.892 1.00 73.62 84 LEU A C 1
ATOM 642 O O . LEU A 1 84 ? -13.575 10.983 -1.699 1.00 73.62 84 LEU A O 1
ATOM 646 N N . GLY A 1 85 ? -12.585 11.172 0.298 1.00 55.56 85 GLY A N 1
ATOM 647 C CA . GLY A 1 85 ? -13.337 12.337 0.694 1.00 55.56 85 GLY A CA 1
ATOM 648 C C . GLY A 1 85 ? -13.367 12.457 2.194 1.00 55.56 85 GLY A C 1
ATOM 649 O O . GLY A 1 85 ? -13.569 11.463 2.880 1.00 55.56 85 GLY A O 1
ATOM 650 N N . THR A 1 86 ? -13.231 13.708 2.626 1.00 61.12 86 THR A N 1
ATOM 651 C CA . THR A 1 86 ? -13.828 14.316 3.815 1.00 61.12 86 THR A CA 1
ATOM 652 C C . THR A 1 86 ? -12.845 14.954 4.797 1.00 61.12 86 THR A C 1
ATOM 654 O O . THR A 1 86 ? -11.638 14.724 4.783 1.00 61.12 86 THR A O 1
ATOM 657 N N . THR A 1 87 ? -13.377 15.876 5.597 1.00 76.12 87 THR A N 1
ATOM 658 C CA . THR A 1 87 ? -12.693 16.442 6.764 1.00 76.12 87 THR A CA 1
ATOM 659 C C . THR A 1 87 ? -12.451 15.359 7.820 1.00 76.12 87 THR A C 1
ATOM 661 O O . THR A 1 87 ? -13.140 14.343 7.839 1.00 76.12 87 THR A O 1
ATOM 664 N N . ALA A 1 88 ? -11.519 15.579 8.753 1.00 72.81 88 ALA A N 1
ATOM 665 C CA . ALA A 1 88 ? -11.238 14.607 9.815 1.00 72.81 88 ALA A CA 1
ATOM 666 C C . ALA A 1 88 ? -12.502 14.156 10.588 1.00 72.81 88 ALA A C 1
ATOM 668 O O . ALA A 1 88 ? -12.635 12.979 10.913 1.00 72.81 88 ALA A O 1
ATOM 669 N N . ASP A 1 89 ? -13.457 15.061 10.832 1.00 71.38 89 ASP A N 1
ATOM 670 C CA . ASP A 1 89 ? -14.706 14.750 11.545 1.00 71.38 89 ASP A CA 1
ATOM 671 C C . ASP A 1 89 ? -15.646 13.840 10.744 1.00 71.38 89 ASP A C 1
ATOM 673 O O . ASP A 1 89 ? -16.337 12.987 11.299 1.00 71.38 89 ASP A O 1
ATOM 677 N N . GLU A 1 90 ? -15.715 14.043 9.436 1.00 77.19 90 GLU A N 1
ATOM 678 C CA . GLU A 1 90 ? -16.523 13.239 8.524 1.00 77.19 90 GLU A CA 1
ATOM 679 C C . GLU A 1 90 ? -15.889 11.857 8.304 1.00 77.19 90 GLU A C 1
ATOM 681 O O . GLU A 1 90 ? -16.594 10.860 8.423 1.00 77.19 90 GLU A O 1
ATOM 686 N N . MET A 1 91 ? -14.563 11.781 8.153 1.00 81.38 91 MET A N 1
ATOM 687 C CA . MET A 1 91 ? -13.810 10.522 8.096 1.00 81.38 91 MET A CA 1
ATOM 688 C C . MET A 1 91 ? -14.081 9.667 9.340 1.00 81.38 91 MET A C 1
ATOM 690 O O . MET A 1 91 ? -14.346 8.467 9.254 1.00 81.38 91 MET A O 1
ATOM 694 N N . VAL A 1 92 ? -14.075 10.290 10.523 1.00 74.19 92 VAL A N 1
ATOM 695 C CA . VAL A 1 92 ? -14.409 9.598 11.772 1.00 74.19 92 VAL A CA 1
ATOM 696 C C . VAL A 1 92 ? -15.839 9.052 11.744 1.00 74.19 92 VAL A C 1
ATOM 698 O O . VAL A 1 92 ? -16.061 7.908 12.143 1.00 74.19 92 VAL A O 1
ATOM 701 N N . LYS A 1 93 ? -16.812 9.832 11.258 1.00 75.69 93 LYS A N 1
ATOM 702 C CA . LYS A 1 93 ? -18.209 9.383 11.129 1.00 75.69 93 LYS A CA 1
ATOM 703 C C . LYS A 1 93 ? -18.338 8.205 10.175 1.00 75.69 93 LYS A C 1
ATOM 705 O O . LYS A 1 93 ? -18.993 7.232 10.534 1.00 75.69 93 LYS A O 1
ATOM 710 N N . GLU A 1 94 ? -17.694 8.273 9.017 1.00 78.94 94 GLU A N 1
ATOM 711 C CA . GLU A 1 94 ? -17.739 7.220 8.004 1.00 78.94 94 GLU A CA 1
ATOM 712 C C . GLU A 1 94 ? -17.175 5.905 8.534 1.00 78.94 94 GLU A C 1
ATOM 714 O O . GLU A 1 94 ? -17.827 4.870 8.417 1.00 78.94 94 GLU A O 1
ATOM 719 N N . VAL A 1 95 ? -16.006 5.926 9.184 1.00 78.94 95 VAL A N 1
ATOM 720 C CA . VAL A 1 95 ? -15.419 4.714 9.780 1.00 78.94 95 VAL A CA 1
ATOM 721 C C . VAL A 1 95 ? -16.340 4.131 10.850 1.00 78.94 95 VAL A C 1
ATOM 723 O O . VAL A 1 95 ? -1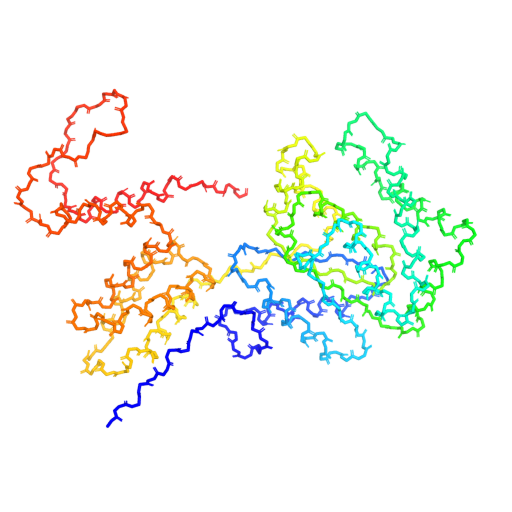6.534 2.918 10.912 1.00 78.94 95 VAL A O 1
ATOM 726 N N . LEU A 1 96 ? -16.933 4.979 11.692 1.00 75.88 96 LEU A N 1
ATOM 727 C CA . LEU A 1 96 ? -17.836 4.521 12.745 1.00 75.88 96 LEU A CA 1
ATOM 728 C C . LEU A 1 96 ? -19.147 3.953 12.190 1.00 75.88 96 LEU A C 1
ATOM 730 O O . LEU A 1 96 ? -19.622 2.948 12.712 1.00 75.88 96 LEU A O 1
ATOM 734 N N . GLN A 1 97 ? -19.699 4.535 11.124 1.00 76.75 97 GLN A N 1
ATOM 735 C CA . GLN A 1 97 ? -20.853 3.988 10.400 1.00 76.75 97 GLN A CA 1
ATOM 736 C C . GLN A 1 97 ? -20.515 2.654 9.734 1.00 76.75 97 GLN A C 1
ATOM 738 O O . GLN A 1 97 ? -21.247 1.686 9.893 1.00 76.75 97 GLN A O 1
ATOM 743 N N . THR A 1 98 ? -19.357 2.577 9.083 1.00 77.06 98 THR A N 1
ATOM 744 C CA . THR A 1 98 ? -18.830 1.366 8.439 1.00 77.06 98 THR A CA 1
ATOM 745 C C . THR A 1 98 ? -18.727 0.208 9.436 1.00 77.06 98 THR A C 1
ATOM 747 O O . THR A 1 98 ? -19.155 -0.916 9.166 1.00 77.06 98 THR A O 1
ATOM 750 N N . VAL A 1 99 ? -18.185 0.485 10.626 1.00 75.69 99 VAL A N 1
ATOM 751 C CA . VAL A 1 99 ? -18.131 -0.490 11.719 1.00 75.69 99 VAL A CA 1
ATOM 752 C C . VAL A 1 99 ? -19.540 -0.823 12.207 1.00 75.69 99 VAL A C 1
ATOM 754 O O . VAL A 1 99 ? -19.846 -1.992 12.403 1.00 75.69 99 VAL A O 1
ATOM 757 N N . ASP A 1 100 ? -20.415 0.164 12.384 1.00 74.56 100 ASP A N 1
ATOM 758 C CA . ASP A 1 100 ? -21.771 -0.064 12.883 1.00 74.56 100 ASP A CA 1
ATOM 759 C C . ASP A 1 100 ? -22.622 -0.962 11.967 1.00 74.56 100 ASP A C 1
ATOM 761 O O . ASP A 1 100 ? -23.263 -1.916 12.427 1.00 74.56 100 ASP A O 1
ATOM 765 N N . GLU A 1 101 ? -22.573 -0.713 10.660 1.00 74.06 101 GLU A N 1
ATOM 766 C CA . GLU A 1 101 ? -23.236 -1.521 9.637 1.00 74.06 101 GLU A CA 1
ATOM 767 C C . GLU A 1 101 ? -22.737 -2.971 9.663 1.00 74.06 101 GLU A C 1
ATOM 769 O O . GLU A 1 101 ? -23.540 -3.910 9.672 1.00 74.06 101 GLU A O 1
ATOM 774 N N . ALA A 1 102 ? -21.419 -3.171 9.777 1.00 71.44 102 ALA A N 1
ATOM 775 C CA . ALA A 1 102 ? -20.821 -4.502 9.901 1.00 71.44 102 ALA A CA 1
ATOM 776 C C . ALA A 1 102 ? -21.287 -5.251 11.160 1.00 71.44 102 ALA A C 1
ATOM 778 O O . ALA A 1 102 ? -21.360 -6.480 11.173 1.00 71.44 102 ALA A O 1
ATOM 779 N N . LEU A 1 103 ? -21.646 -4.509 12.210 1.00 68.50 103 LEU A N 1
ATOM 780 C CA . LEU A 1 103 ? -22.190 -5.026 13.466 1.00 68.50 103 LEU A CA 1
ATOM 781 C C . LEU A 1 103 ? -23.716 -5.197 13.442 1.00 68.50 103 LEU A C 1
ATOM 783 O O . LEU A 1 103 ? -24.341 -5.446 14.484 1.00 68.50 103 LEU A O 1
ATOM 787 N N . GLY A 1 104 ? -24.347 -5.055 12.272 1.00 65.62 104 GLY A N 1
ATOM 788 C CA . GLY A 1 104 ? -25.796 -5.139 12.093 1.00 65.62 104 GLY A CA 1
ATOM 789 C C . GLY A 1 104 ? -26.559 -4.054 12.860 1.00 65.62 104 GLY A C 1
ATOM 790 O O . GLY A 1 104 ? -27.663 -4.304 13.350 1.00 65.62 104 GLY A O 1
ATOM 791 N N . GLY A 1 105 ? -25.932 -2.896 13.084 1.00 60.59 105 GLY A N 1
ATOM 792 C CA . GLY A 1 105 ? -26.563 -1.688 13.604 1.00 60.59 105 GLY A CA 1
ATOM 793 C C . GLY A 1 105 ? -27.196 -0.830 12.514 1.00 60.59 105 GLY A C 1
ATOM 794 O O . GLY A 1 105 ? -26.856 -0.941 11.344 1.00 60.59 105 GLY A O 1
ATOM 795 N N . GLY A 1 106 ? -28.150 0.006 12.920 1.00 55.22 106 GLY A N 1
ATOM 796 C CA . GLY A 1 106 ? -28.550 1.194 12.165 1.00 55.22 106 GLY A CA 1
ATOM 797 C C . GLY A 1 106 ? -28.135 2.452 12.935 1.00 55.22 106 GLY A C 1
ATOM 798 O O . GLY A 1 106 ? -27.900 2.347 14.143 1.00 55.22 106 GLY A O 1
ATOM 799 N N . ASP A 1 107 ? -28.141 3.609 12.256 1.00 55.16 107 ASP A N 1
ATOM 800 C CA . ASP A 1 107 ? -27.652 4.968 12.616 1.00 55.16 107 ASP A CA 1
ATOM 801 C C . ASP A 1 107 ? -27.475 5.338 14.106 1.00 55.16 107 ASP A C 1
ATOM 803 O O . ASP A 1 107 ? -26.578 6.099 14.483 1.00 55.16 107 ASP A O 1
ATOM 807 N N . SER A 1 108 ? -28.335 4.819 14.979 1.00 55.78 108 SER A N 1
ATOM 808 C CA . SER A 1 108 ? -28.269 4.981 16.432 1.00 55.78 108 SER A CA 1
ATOM 809 C C . SER A 1 108 ? -26.928 4.586 17.071 1.00 55.78 108 SER A C 1
ATOM 811 O O . SER A 1 108 ? -26.458 5.313 17.941 1.00 55.78 108 SER A O 1
ATOM 813 N N . LYS A 1 109 ? -26.289 3.484 16.652 1.00 60.91 109 LYS A N 1
ATOM 814 C CA . LYS A 1 109 ? -25.062 2.956 17.285 1.00 60.91 109 LYS A CA 1
ATOM 815 C C . LYS A 1 109 ? -23.794 3.685 16.799 1.00 60.91 109 LYS A C 1
ATOM 817 O O . LYS A 1 109 ? -22.881 3.916 17.592 1.00 60.91 109 LYS A O 1
ATOM 822 N N . ALA A 1 110 ? -23.751 4.120 15.538 1.00 60.78 110 ALA A N 1
ATOM 823 C CA . ALA A 1 110 ? -22.692 4.993 15.020 1.00 60.78 110 ALA A CA 1
ATOM 824 C C . ALA A 1 110 ? -22.669 6.367 15.723 1.00 60.78 110 ALA A C 1
ATOM 826 O O . ALA A 1 110 ? -21.614 6.836 16.151 1.00 60.78 110 ALA A O 1
ATOM 827 N N . THR A 1 111 ? -23.842 6.985 15.914 1.00 63.19 111 THR A N 1
ATOM 828 C CA . THR A 1 111 ? -23.997 8.253 16.667 1.00 63.19 111 THR A CA 1
ATOM 829 C C . THR A 1 111 ? -23.511 8.117 18.113 1.00 63.19 111 THR A C 1
ATOM 831 O O . THR A 1 111 ? -22.878 9.005 18.683 1.00 63.19 111 THR A O 1
ATOM 834 N N . GLU A 1 112 ? -23.788 6.961 18.695 1.00 61.59 112 GLU A N 1
ATOM 835 C CA . GLU A 1 112 ? -23.354 6.540 20.016 1.00 61.59 112 GLU A CA 1
ATOM 836 C C . GLU A 1 112 ? -21.806 6.423 20.094 1.00 61.59 112 GLU A C 1
ATOM 838 O O . GLU A 1 112 ? -21.184 7.039 20.967 1.00 61.59 112 GLU A O 1
ATOM 843 N N . LEU A 1 113 ? -21.152 5.729 19.149 1.00 62.69 113 LEU A N 1
ATOM 844 C CA . LEU A 1 113 ? -19.681 5.632 19.063 1.00 62.69 113 LEU A CA 1
ATOM 845 C C . LEU A 1 113 ? -18.993 6.995 18.870 1.00 62.69 113 LEU A C 1
ATOM 847 O O . LEU A 1 113 ? -17.946 7.250 19.471 1.00 62.69 113 LEU A O 1
ATOM 851 N N . LEU A 1 114 ? -19.601 7.889 18.085 1.00 64.81 114 LEU A N 1
ATOM 852 C CA . LEU A 1 114 ? -19.133 9.267 17.899 1.00 64.81 114 LEU A CA 1
ATOM 853 C C . LEU A 1 114 ? -19.112 10.044 19.219 1.00 64.81 114 LEU A C 1
ATOM 855 O O . LEU A 1 114 ? -18.140 10.738 19.513 1.00 64.81 114 LEU A O 1
ATOM 859 N N . GLY A 1 115 ? -20.136 9.880 20.061 1.00 64.19 115 GLY A N 1
ATOM 860 C CA . GLY A 1 115 ? -20.181 10.509 21.383 1.00 64.19 115 GLY A CA 1
ATOM 861 C C . GLY A 1 115 ? -19.030 10.064 22.295 1.00 64.19 115 GLY A C 1
ATOM 862 O O . GLY A 1 115 ? -18.450 10.884 23.010 1.00 64.19 115 GLY A O 1
ATOM 863 N N . VAL A 1 116 ? -18.651 8.783 22.235 1.00 61.91 116 VAL A N 1
ATOM 864 C CA . VAL A 1 116 ? -17.492 8.240 22.968 1.00 61.91 116 VAL A CA 1
ATOM 865 C C . VAL A 1 116 ? -16.183 8.813 22.419 1.00 61.91 116 VAL A C 1
ATOM 867 O O . VAL A 1 116 ? -15.323 9.229 23.200 1.00 61.91 116 VAL A O 1
ATOM 870 N N . PHE A 1 117 ? -16.049 8.896 21.092 1.00 63.34 117 PHE A N 1
ATOM 871 C CA . PHE A 1 117 ? -14.899 9.519 20.437 1.00 63.34 117 PHE A CA 1
ATOM 872 C C . PHE A 1 117 ? -14.721 10.979 20.872 1.00 63.34 117 PHE A C 1
ATOM 874 O O . PHE A 1 117 ? -13.638 11.359 21.319 1.00 63.34 117 PHE A O 1
ATOM 881 N N . GLU A 1 118 ? -15.784 11.786 20.830 1.00 66.00 118 GLU A N 1
ATOM 882 C CA . GLU A 1 118 ? -15.728 13.192 21.237 1.00 66.00 118 GLU A CA 1
ATOM 883 C C . GLU A 1 118 ? -15.332 13.369 22.710 1.00 66.00 118 GLU A C 1
ATOM 885 O O . GLU A 1 118 ? -14.579 14.286 23.047 1.00 66.00 118 GLU A O 1
ATOM 890 N N . GLN A 1 119 ? -15.830 12.512 23.608 1.00 61.69 119 GLN A N 1
ATOM 891 C CA . GLN A 1 119 ? -15.472 12.554 25.030 1.00 61.69 119 GLN A CA 1
ATOM 892 C C . GLN A 1 119 ? -13.994 12.211 25.256 1.00 61.69 119 GLN A C 1
ATOM 894 O O . GLN A 1 119 ? -13.317 12.878 26.041 1.00 61.69 119 GLN A O 1
ATOM 899 N N . LEU A 1 120 ? -13.475 11.214 24.537 1.00 53.31 120 LEU A N 1
ATOM 900 C CA . LEU A 1 120 ? -12.073 10.792 24.612 1.00 53.31 120 LEU A CA 1
ATOM 901 C C . LEU A 1 120 ? -11.130 11.832 23.998 1.00 53.31 120 LEU A C 1
ATOM 903 O O . LEU A 1 120 ? -10.091 12.145 24.586 1.00 53.31 120 LEU A O 1
ATOM 907 N N . ALA A 1 121 ? -11.522 12.434 22.874 1.00 57.44 121 ALA A N 1
ATOM 908 C CA . ALA A 1 121 ? -10.802 13.542 22.257 1.00 57.44 121 ALA A CA 1
ATOM 909 C C . ALA A 1 121 ? -10.699 14.744 23.212 1.00 57.44 121 ALA A C 1
ATOM 911 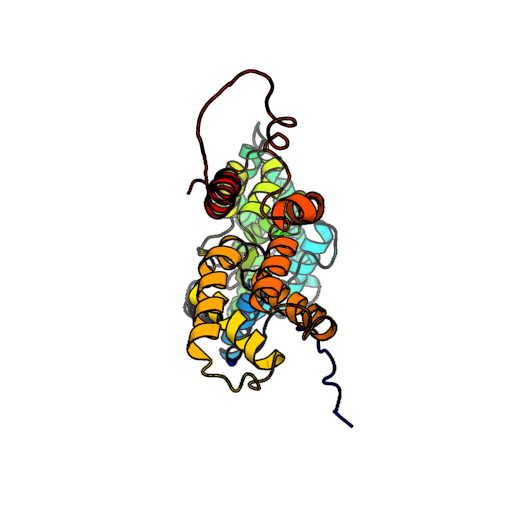O O . ALA A 1 121 ? -9.626 15.333 23.343 1.00 57.44 121 ALA A O 1
ATOM 912 N N . LYS A 1 122 ? -11.778 15.064 23.943 1.00 58.88 122 LYS A N 1
ATOM 913 C CA . LYS A 1 122 ? -11.796 16.130 24.960 1.00 58.88 122 LYS A CA 1
ATOM 914 C C . LYS A 1 122 ? -10.932 15.779 26.182 1.00 58.88 122 LYS A C 1
ATOM 916 O O . LYS A 1 122 ? -10.203 16.644 26.664 1.00 58.88 122 LYS A O 1
ATOM 921 N N . ALA A 1 123 ? -10.940 14.528 26.652 1.00 50.53 123 ALA A N 1
ATOM 922 C CA . ALA A 1 123 ? -10.137 14.081 27.798 1.00 50.53 123 ALA A CA 1
ATOM 923 C C . ALA A 1 123 ? -8.616 14.105 27.534 1.00 50.53 123 ALA A C 1
ATOM 925 O O . ALA A 1 123 ? -7.842 14.464 28.421 1.00 50.53 123 ALA A O 1
ATOM 926 N N . GLY A 1 124 ? -8.181 13.817 26.302 1.00 49.59 124 GLY A N 1
ATOM 927 C CA . GLY A 1 124 ? -6.768 13.872 25.895 1.00 49.59 124 GLY A CA 1
ATOM 928 C C . GLY A 1 124 ? -6.145 15.278 25.873 1.00 49.59 124 GLY A C 1
ATOM 929 O O . GLY A 1 124 ? -4.945 15.411 25.642 1.00 49.59 124 GLY A O 1
ATOM 930 N N . THR A 1 125 ? -6.925 16.338 26.120 1.00 49.81 125 THR A N 1
ATOM 931 C CA . THR A 1 125 ? -6.435 17.730 26.100 1.00 49.81 125 THR A CA 1
ATOM 932 C C . THR A 1 125 ? -5.976 18.255 27.466 1.00 49.81 125 THR A C 1
ATOM 934 O O . THR A 1 125 ? -5.343 19.310 27.526 1.00 49.81 125 THR A O 1
ATOM 937 N N . GLN A 1 126 ? -6.230 17.528 28.562 1.00 41.16 126 GLN A N 1
ATOM 938 C CA . GLN A 1 126 ? -6.024 18.024 29.929 1.00 41.16 126 GLN A CA 1
ATOM 939 C C . GLN A 1 126 ? -5.043 17.180 30.760 1.00 41.16 126 GLN A C 1
ATOM 941 O O . GLN A 1 126 ? -5.418 16.684 31.812 1.00 41.16 126 GLN A O 1
ATOM 946 N N . ALA A 1 127 ? -3.788 17.020 30.326 1.00 44.47 127 ALA A N 1
ATOM 947 C CA . ALA A 1 127 ? -2.646 16.732 31.217 1.00 44.47 127 ALA A CA 1
ATOM 948 C C . ALA A 1 127 ? -1.335 16.570 30.425 1.00 44.47 127 ALA A C 1
ATOM 950 O O . ALA A 1 127 ? -1.104 15.519 29.842 1.00 44.47 127 ALA A O 1
ATOM 951 N N . ALA A 1 128 ? -0.481 17.601 30.419 1.00 42.69 128 ALA A N 1
ATOM 952 C CA . ALA A 1 128 ? 0.999 17.551 30.424 1.00 42.69 128 ALA A CA 1
ATOM 953 C C . ALA A 1 128 ? 1.583 18.869 29.860 1.00 42.69 128 ALA A C 1
ATOM 955 O O . ALA A 1 128 ? 0.846 19.641 29.254 1.00 42.69 128 ALA A O 1
ATOM 956 N N . PRO A 1 129 ? 2.878 19.177 30.048 1.00 43.34 129 PRO A N 1
ATOM 957 C CA . PRO A 1 129 ? 3.482 20.434 29.582 1.00 43.34 129 PRO A CA 1
ATOM 958 C C . PRO A 1 129 ? 3.846 20.465 28.083 1.00 43.34 129 PRO A C 1
ATOM 960 O O . PRO A 1 129 ? 3.901 21.544 27.501 1.00 43.34 129 PRO A O 1
ATOM 963 N N . ASP A 1 130 ? 4.043 19.310 27.439 1.00 48.41 130 ASP A N 1
ATOM 964 C CA . ASP A 1 130 ? 4.579 19.179 26.069 1.00 48.41 130 ASP A CA 1
ATOM 965 C C . ASP A 1 130 ? 3.605 18.410 25.141 1.00 48.41 130 ASP A C 1
ATOM 967 O O . ASP A 1 130 ? 3.101 17.371 25.565 1.00 48.41 130 ASP A O 1
ATOM 971 N N . PRO A 1 131 ? 3.295 18.881 23.911 1.00 46.62 131 PRO A N 1
ATOM 972 C CA . PRO A 1 131 ? 2.388 18.213 22.963 1.00 46.62 131 PRO A CA 1
ATOM 973 C C . PRO A 1 131 ? 2.703 16.738 22.681 1.00 46.62 131 PRO A C 1
ATOM 975 O O . PRO A 1 131 ? 1.761 15.945 22.616 1.00 46.62 131 PRO A O 1
ATOM 978 N N . ALA A 1 132 ? 3.977 16.339 22.604 1.00 42.25 132 ALA A N 1
ATOM 979 C CA . ALA A 1 132 ? 4.321 14.933 22.392 1.00 42.25 132 ALA A CA 1
ATOM 980 C C . ALA A 1 132 ? 4.010 14.077 23.631 1.00 42.25 132 ALA A C 1
ATOM 982 O O . ALA A 1 132 ? 3.410 13.004 23.535 1.00 42.25 132 ALA A O 1
ATOM 983 N N . SER A 1 133 ? 4.323 14.615 24.811 1.00 45.28 133 SER A N 1
ATOM 984 C CA . SER A 1 133 ? 4.047 14.015 26.120 1.00 45.28 133 SER A CA 1
ATOM 985 C C . SER A 1 133 ? 2.550 14.002 26.496 1.00 45.28 133 SER A C 1
ATOM 987 O O . SER A 1 133 ? 2.106 13.072 27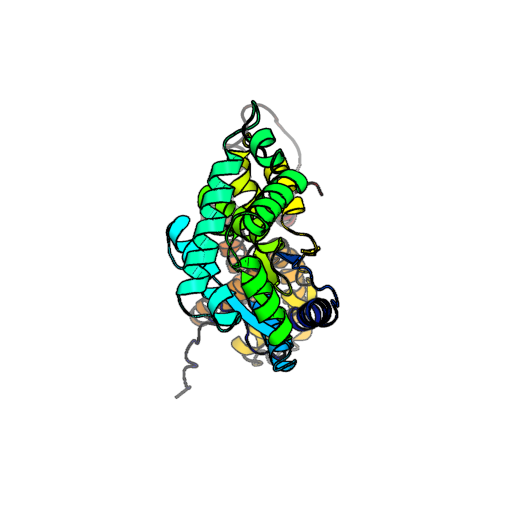.162 1.00 45.28 133 SER A O 1
ATOM 989 N N . LYS A 1 134 ? 1.751 14.986 26.050 1.00 49.19 134 LYS A N 1
ATOM 990 C CA . LYS A 1 134 ? 0.285 15.098 26.269 1.00 49.19 134 LYS A CA 1
ATOM 991 C C . LYS A 1 134 ? -0.487 13.963 25.603 1.00 49.19 134 LYS A C 1
ATOM 993 O O . LYS A 1 134 ? -1.399 13.395 26.192 1.00 49.19 134 LYS A O 1
ATOM 998 N N . LEU A 1 135 ? -0.084 13.603 24.389 1.00 45.31 135 LEU A N 1
ATOM 999 C CA . LEU A 1 135 ? -0.663 12.484 23.649 1.00 45.31 135 LEU A CA 1
ATOM 1000 C C . LEU A 1 135 ? -0.097 11.139 24.113 1.00 45.31 135 LEU A C 1
ATOM 1002 O O . LEU A 1 135 ? -0.831 10.157 24.175 1.00 45.31 135 LEU A O 1
ATOM 1006 N N . PHE A 1 136 ? 1.169 11.100 24.544 1.00 41.72 136 PHE A N 1
ATOM 1007 C CA . PHE A 1 136 ? 1.745 9.944 25.247 1.00 41.72 136 PHE A CA 1
ATOM 1008 C C . PHE A 1 136 ? 1.075 9.670 26.607 1.00 41.72 136 PHE A C 1
ATOM 1010 O O . PHE A 1 136 ? 1.046 8.519 27.044 1.00 41.72 136 PHE A O 1
ATOM 1017 N N . ALA A 1 137 ? 0.533 10.705 27.263 1.00 41.97 137 ALA A N 1
ATOM 1018 C CA . ALA A 1 137 ? -0.230 10.616 28.508 1.00 41.97 137 ALA A CA 1
ATOM 1019 C C . ALA A 1 137 ? -1.669 10.113 28.314 1.00 41.97 137 ALA A C 1
ATOM 1021 O O . ALA A 1 137 ? -2.338 9.817 29.306 1.00 41.97 137 ALA A O 1
ATOM 1022 N N . ILE A 1 138 ? -2.095 9.843 27.072 1.00 47.56 138 ILE A N 1
ATOM 1023 C CA . ILE A 1 138 ? -3.023 8.738 26.813 1.00 47.56 138 ILE A CA 1
ATOM 1024 C C . ILE A 1 138 ? -2.244 7.447 27.112 1.00 47.56 138 ILE A C 1
ATOM 1026 O O . ILE A 1 138 ? -1.897 6.653 26.239 1.00 47.56 138 ILE A O 1
ATOM 1030 N N . THR A 1 139 ? -1.899 7.239 28.385 1.00 42.72 139 THR A N 1
ATOM 1031 C CA . THR A 1 139 ? -1.474 5.930 28.852 1.00 42.72 139 THR A CA 1
ATOM 1032 C C . THR A 1 139 ? -2.626 5.001 28.508 1.00 42.72 139 THR A C 1
ATOM 1034 O O . THR A 1 139 ? -3.788 5.372 28.690 1.00 42.72 139 THR A O 1
ATOM 1037 N N . ALA A 1 140 ? -2.338 3.777 28.070 1.00 42.09 140 ALA A N 1
ATOM 1038 C CA . ALA A 1 140 ? -3.362 2.742 27.937 1.00 42.09 140 ALA A CA 1
ATOM 1039 C C . ALA A 1 140 ? -4.266 2.677 29.185 1.00 42.09 140 ALA A C 1
ATOM 1041 O O . ALA A 1 140 ? -5.429 2.336 29.071 1.00 42.09 140 ALA A O 1
ATOM 1042 N N . HIS A 1 141 ? -3.759 3.094 30.354 1.00 38.03 141 HIS A N 1
ATOM 1043 C CA . HIS A 1 141 ? -4.494 3.282 31.600 1.00 38.03 141 HIS A CA 1
ATOM 1044 C C . HIS A 1 141 ? -5.483 4.467 31.636 1.00 38.03 141 HIS A C 1
ATOM 1046 O O . HIS A 1 141 ? -6.566 4.291 32.175 1.00 38.03 141 HIS A O 1
ATOM 1052 N N . ALA A 1 142 ? -5.154 5.640 31.083 1.00 44.94 142 ALA A N 1
ATOM 1053 C CA . ALA A 1 142 ? -6.072 6.780 30.960 1.00 44.94 142 ALA A CA 1
ATOM 1054 C C . ALA A 1 142 ? -7.135 6.519 29.883 1.00 44.94 142 ALA A C 1
ATOM 1056 O O . ALA A 1 142 ? -8.321 6.727 30.107 1.00 44.94 142 ALA A O 1
ATOM 1057 N N . LEU A 1 143 ? -6.722 5.944 28.749 1.00 46.44 143 LEU A N 1
ATOM 1058 C CA . LEU A 1 143 ? -7.646 5.451 27.731 1.00 46.44 143 LEU A CA 1
ATOM 1059 C C . LEU A 1 143 ? -8.570 4.370 28.306 1.00 46.44 143 LEU A C 1
ATOM 1061 O O . LEU A 1 143 ? -9.786 4.467 28.189 1.00 46.44 143 LEU A O 1
ATOM 1065 N N . ALA A 1 144 ? -8.008 3.375 28.997 1.00 46.25 144 ALA A N 1
ATOM 1066 C CA . ALA A 1 144 ? -8.784 2.325 29.641 1.00 46.25 144 ALA A CA 1
ATOM 1067 C C . ALA A 1 144 ? -9.652 2.860 30.777 1.00 46.25 144 ALA A C 1
ATOM 1069 O O . ALA A 1 144 ? -10.734 2.324 30.961 1.00 46.25 144 ALA A O 1
ATOM 1070 N N . SER A 1 145 ? -9.235 3.875 31.539 1.00 44.97 145 SER A N 1
ATOM 1071 C CA . SER A 1 145 ? -10.046 4.439 32.619 1.00 44.97 145 SER A CA 1
ATOM 1072 C C . SER A 1 145 ? -11.189 5.283 32.075 1.00 44.97 145 SER A C 1
ATOM 1074 O O . SER A 1 145 ? -12.288 5.153 32.594 1.00 44.97 145 SER A O 1
ATOM 1076 N N . THR A 1 146 ? -10.998 6.044 30.994 1.00 47.19 146 THR A N 1
ATOM 1077 C CA . THR A 1 146 ? -12.084 6.776 30.331 1.00 47.19 146 THR A CA 1
ATOM 1078 C C . THR A 1 146 ? -13.022 5.837 29.576 1.00 47.19 146 THR A C 1
ATOM 1080 O O . THR A 1 146 ? -14.230 5.998 29.679 1.00 47.19 146 THR A O 1
ATOM 1083 N N . ILE A 1 147 ? -12.520 4.784 28.921 1.00 48.44 147 ILE A N 1
ATOM 1084 C CA . ILE A 1 147 ? -13.361 3.712 28.358 1.00 48.44 147 ILE A CA 1
ATOM 1085 C C . ILE A 1 147 ? -14.102 2.967 29.476 1.00 48.44 147 ILE A C 1
ATOM 1087 O O . ILE A 1 147 ? -15.281 2.651 29.346 1.00 48.44 147 ILE A O 1
ATOM 1091 N N . ARG A 1 148 ? -13.446 2.713 30.615 1.00 48.53 148 ARG A N 1
ATOM 1092 C CA . ARG A 1 148 ? -14.053 2.070 31.790 1.00 48.53 148 ARG A CA 1
ATOM 1093 C C . ARG A 1 148 ? -15.067 2.989 32.479 1.00 48.53 148 ARG A C 1
ATOM 1095 O O . ARG A 1 148 ? -16.047 2.474 32.994 1.00 48.53 148 ARG A O 1
ATOM 1102 N N . GLN A 1 149 ? -14.874 4.307 32.436 1.00 48.19 149 GLN A N 1
ATOM 1103 C CA . GLN A 1 149 ? -15.793 5.329 32.945 1.00 48.19 149 GLN A CA 1
ATOM 1104 C C . GLN A 1 149 ? -16.976 5.555 31.991 1.00 48.19 149 GLN A C 1
ATOM 1106 O O . GLN A 1 149 ? -18.105 5.670 32.451 1.00 48.19 149 GLN A O 1
ATOM 1111 N N . ALA A 1 150 ? -16.759 5.484 30.674 1.00 46.25 150 ALA A N 1
ATOM 1112 C CA . ALA A 1 150 ? -17.813 5.396 29.659 1.00 46.25 150 ALA A CA 1
ATOM 1113 C C . ALA A 1 150 ? -18.592 4.065 29.737 1.00 46.25 150 ALA A C 1
ATOM 1115 O O . ALA A 1 150 ? -19.763 3.999 29.362 1.00 46.25 150 ALA A O 1
ATOM 1116 N N . ARG A 1 151 ? -17.963 3.004 30.271 1.00 44.59 151 ARG A N 1
ATOM 1117 C CA . ARG A 1 151 ? -18.619 1.738 30.643 1.00 44.59 151 ARG A CA 1
ATOM 1118 C C . ARG A 1 151 ? -19.402 1.813 31.961 1.00 44.59 151 ARG A C 1
ATOM 1120 O O . ARG A 1 151 ? -20.271 0.968 32.155 1.00 44.59 151 ARG A O 1
ATOM 1127 N N . SER A 1 152 ? -19.104 2.750 32.869 1.00 44.62 152 SER A N 1
ATOM 1128 C CA . SER A 1 152 ? -19.727 2.816 34.204 1.00 44.62 152 SER A CA 1
ATOM 1129 C C . SER A 1 152 ? -20.641 4.023 34.453 1.00 44.62 152 SER A C 1
ATOM 1131 O O . SER A 1 152 ? -21.418 3.978 35.403 1.00 44.62 152 SER A O 1
ATOM 1133 N N . GLY A 1 153 ? -20.623 5.056 33.605 1.00 40.78 153 GLY A N 1
ATOM 1134 C CA . GLY A 1 153 ? -21.598 6.151 33.614 1.00 40.78 153 GLY A CA 1
ATOM 1135 C C . GLY A 1 153 ? -22.660 5.974 32.527 1.00 40.78 153 GLY A C 1
ATOM 1136 O O . GLY A 1 153 ? -22.359 6.188 31.360 1.00 40.78 153 GLY A O 1
ATOM 1137 N N . ASP A 1 154 ? -23.872 5.566 32.917 1.00 41.06 154 ASP A N 1
ATOM 1138 C CA . ASP A 1 154 ? -25.164 5.614 32.192 1.00 41.06 154 ASP A CA 1
ATOM 1139 C C . ASP A 1 154 ? -25.265 5.186 30.713 1.00 41.06 154 ASP A C 1
ATOM 1141 O O . ASP A 1 154 ? -26.353 5.222 30.139 1.00 41.06 154 ASP A O 1
ATOM 1145 N N . SER A 1 155 ? -24.210 4.665 30.092 1.00 44.91 155 SER A N 1
ATOM 1146 C CA . SER A 1 155 ? -24.299 4.041 28.777 1.00 44.91 155 SER A CA 1
ATOM 1147 C C . SER A 1 155 ? -24.253 2.520 28.931 1.00 44.91 155 SER A C 1
ATOM 1149 O O . SER A 1 155 ? -23.217 1.871 29.076 1.00 44.91 155 SER A O 1
ATOM 1151 N N . ALA A 1 156 ? -25.420 1.899 28.801 1.00 48.72 156 ALA A N 1
ATOM 1152 C CA . ALA A 1 156 ? -25.555 0.479 28.499 1.00 48.72 156 ALA A CA 1
ATOM 1153 C C . ALA A 1 156 ? -24.961 0.109 27.111 1.00 48.72 156 ALA A C 1
ATOM 1155 O O . ALA A 1 156 ? -25.320 -0.926 26.563 1.00 48.72 156 ALA A O 1
ATOM 1156 N N . MET A 1 157 ? -24.093 0.942 26.526 1.00 46.22 157 MET A N 1
ATOM 1157 C CA . MET A 1 157 ? -23.864 1.137 25.093 1.00 46.22 157 MET A CA 1
ATOM 1158 C C . MET A 1 157 ? -22.708 0.291 24.559 1.00 46.22 157 MET A C 1
ATOM 1160 O O . MET A 1 157 ? -22.946 -0.605 23.755 1.00 46.22 157 MET A O 1
ATOM 1164 N N . LEU A 1 158 ? -21.491 0.448 25.103 1.00 50.81 158 LEU A N 1
ATOM 1165 C CA . LEU A 1 158 ? -20.373 -0.462 24.811 1.00 50.81 158 LEU A CA 1
ATOM 1166 C C . LEU A 1 158 ? -20.726 -1.889 25.236 1.00 50.81 158 LEU A C 1
ATOM 1168 O O . LEU A 1 158 ? -20.531 -2.814 24.470 1.00 50.81 158 LEU A O 1
ATOM 1172 N N . GLY A 1 159 ? -21.404 -2.069 26.375 1.00 55.16 159 GLY A N 1
ATOM 1173 C CA . GLY A 1 159 ? -21.929 -3.381 26.769 1.00 55.16 159 GLY A CA 1
ATOM 1174 C C . GLY A 1 159 ? -23.031 -3.926 25.841 1.00 55.16 159 GLY A C 1
ATOM 1175 O O . GLY A 1 159 ? -23.251 -5.134 25.788 1.00 55.16 159 GLY A O 1
ATOM 1176 N N . ARG A 1 160 ? -23.780 -3.082 25.115 1.00 55.25 160 ARG A N 1
ATOM 1177 C CA . ARG A 1 160 ? -24.744 -3.517 24.081 1.00 55.25 160 ARG A CA 1
ATOM 1178 C C . ARG A 1 160 ? -24.038 -3.879 22.780 1.00 55.25 160 ARG A C 1
ATOM 1180 O O . ARG A 1 160 ? -24.462 -4.857 22.174 1.00 55.25 160 ARG A O 1
ATOM 1187 N N . ILE A 1 161 ? -22.992 -3.146 22.399 1.00 57.22 161 ILE A N 1
ATOM 1188 C CA . ILE A 1 161 ? -22.112 -3.473 21.271 1.00 57.22 161 ILE A CA 1
ATOM 1189 C C . ILE A 1 161 ? -21.381 -4.788 21.563 1.00 57.22 161 ILE A C 1
ATOM 1191 O O . ILE A 1 161 ? -21.518 -5.716 20.777 1.00 57.22 161 ILE A O 1
ATOM 1195 N N . ASP A 1 162 ? -20.768 -4.931 22.741 1.00 57.62 162 ASP A N 1
ATOM 1196 C CA . ASP A 1 162 ? -20.119 -6.158 23.219 1.00 57.62 162 ASP A CA 1
ATOM 1197 C C . ASP A 1 162 ? -21.080 -7.351 23.130 1.00 57.62 162 ASP A C 1
ATOM 1199 O O . ASP A 1 162 ? -20.791 -8.352 22.480 1.00 57.62 162 ASP A O 1
ATOM 1203 N N . ARG A 1 163 ? -22.298 -7.213 23.672 1.00 59.75 163 ARG A N 1
ATOM 1204 C CA . ARG A 1 163 ? -23.326 -8.264 23.592 1.00 59.75 163 ARG A CA 1
ATOM 1205 C C . ARG A 1 163 ? -23.893 -8.477 22.186 1.00 59.75 163 ARG A C 1
ATOM 1207 O O . ARG A 1 163 ? -24.472 -9.530 21.935 1.00 59.75 163 ARG A O 1
ATOM 1214 N N . ALA A 1 164 ? -23.845 -7.494 21.291 1.00 59.91 164 ALA A N 1
ATOM 1215 C CA . ALA A 1 164 ? -24.256 -7.667 19.896 1.00 59.91 164 ALA A CA 1
ATOM 1216 C C . ALA A 1 164 ? -23.186 -8.449 19.121 1.00 59.91 164 ALA A C 1
ATOM 1218 O O . ALA A 1 164 ? -23.527 -9.391 18.408 1.00 59.91 164 ALA A O 1
ATOM 1219 N N . MET A 1 165 ? -21.912 -8.128 19.355 1.00 59.56 165 MET A N 1
ATOM 1220 C CA . MET A 1 165 ? -20.750 -8.816 18.789 1.00 59.56 165 MET A CA 1
ATOM 1221 C C . MET A 1 165 ? -20.654 -10.263 19.275 1.00 59.56 165 MET A C 1
ATOM 1223 O O . MET A 1 165 ? -20.498 -11.183 18.474 1.00 59.56 165 MET A O 1
ATOM 1227 N N . GLU A 1 166 ? -20.818 -10.489 20.583 1.00 63.09 166 GLU A N 1
ATOM 1228 C CA . GLU A 1 166 ? -20.837 -11.831 21.176 1.00 63.09 166 GLU A CA 1
ATOM 1229 C C . GLU A 1 166 ? -21.983 -12.686 20.625 1.00 63.09 166 GLU A C 1
ATOM 1231 O O . GLU A 1 166 ? -21.795 -13.875 20.381 1.00 63.09 166 GLU A O 1
ATOM 1236 N N . ARG A 1 167 ? -23.163 -12.092 20.391 1.00 60.03 167 ARG A N 1
ATOM 1237 C CA . ARG A 1 167 ? -24.327 -12.809 19.842 1.00 60.03 167 ARG A CA 1
ATOM 1238 C C . ARG A 1 167 ? -24.197 -13.138 18.361 1.00 60.03 167 ARG A C 1
ATOM 1240 O O . ARG A 1 167 ? -24.727 -14.162 17.944 1.00 60.03 167 ARG A O 1
ATOM 1247 N N . GLN A 1 168 ? -23.552 -12.281 17.571 1.00 63.38 168 GLN A N 1
ATOM 1248 C CA . GLN A 1 168 ? -23.325 -12.553 16.150 1.00 63.38 168 GLN A CA 1
ATOM 1249 C C . GLN A 1 168 ? -22.198 -13.565 15.933 1.00 63.38 168 GLN A C 1
ATOM 1251 O O . GLN A 1 168 ? -22.235 -14.303 14.953 1.00 63.38 168 GLN A O 1
ATOM 1256 N N . GLY A 1 169 ? -21.201 -13.611 16.822 1.00 67.12 169 GLY A N 1
ATOM 1257 C CA . GLY A 1 169 ? -20.077 -14.545 16.721 1.00 67.12 169 GLY A CA 1
ATOM 1258 C C . GLY A 1 169 ? -19.128 -14.272 15.546 1.00 67.12 169 GLY A C 1
ATOM 1259 O O . GLY A 1 169 ? -18.188 -15.040 15.355 1.00 67.12 169 GLY A O 1
ATOM 1260 N N . ARG A 1 170 ? -19.338 -13.184 14.792 1.00 77.62 170 ARG A N 1
ATOM 1261 C CA . ARG A 1 170 ? -18.542 -12.793 13.620 1.00 77.62 170 ARG A CA 1
ATOM 1262 C C . ARG A 1 170 ? -17.422 -11.836 14.016 1.00 77.62 170 ARG A C 1
ATOM 1264 O O . ARG A 1 170 ? -17.582 -11.046 14.946 1.00 77.62 170 ARG A O 1
ATOM 1271 N N . ARG A 1 171 ? -16.300 -11.899 13.306 1.00 83.19 171 ARG A N 1
ATOM 1272 C CA . ARG A 1 171 ? -15.210 -10.918 13.393 1.00 83.19 171 ARG A CA 1
ATOM 1273 C C . ARG A 1 171 ? -15.400 -9.851 12.320 1.00 83.19 171 ARG A C 1
ATOM 1275 O O . ARG A 1 171 ? -15.657 -10.193 11.172 1.00 83.19 171 ARG A O 1
ATOM 1282 N N . VAL A 1 172 ? -15.270 -8.578 12.672 1.00 86.50 172 VAL A N 1
ATOM 1283 C CA . VAL A 1 172 ? -15.281 -7.476 11.699 1.00 86.50 172 VAL A CA 1
ATOM 1284 C C . VAL A 1 172 ? -13.844 -7.132 11.340 1.00 86.50 172 VAL A C 1
ATOM 1286 O O . VAL A 1 172 ? -13.036 -6.902 12.232 1.00 86.50 172 VAL A O 1
ATOM 1289 N N . VAL A 1 173 ? -13.517 -7.094 10.052 1.00 91.25 173 VAL A N 1
ATOM 1290 C CA . VAL A 1 173 ? -12.198 -6.688 9.554 1.00 91.25 173 VAL A CA 1
ATOM 1291 C C . VAL A 1 173 ? -12.361 -5.384 8.789 1.00 91.25 173 VAL A C 1
ATOM 1293 O O . VAL A 1 173 ? -12.975 -5.367 7.728 1.00 91.25 173 VAL A O 1
ATOM 1296 N N . VAL A 1 174 ? -11.816 -4.298 9.326 1.00 91.75 174 VAL A N 1
ATOM 1297 C CA . VAL A 1 174 ? -11.801 -2.982 8.686 1.00 91.75 174 VAL A CA 1
ATOM 1298 C C . VAL A 1 174 ? -10.474 -2.820 7.956 1.00 91.75 174 VAL A C 1
ATOM 1300 O O . VAL A 1 174 ? -9.423 -2.681 8.584 1.00 91.75 174 VAL A O 1
ATOM 1303 N N . MET A 1 175 ? -10.514 -2.852 6.630 1.00 94.81 175 MET A N 1
ATOM 1304 C CA . MET A 1 175 ? -9.353 -2.619 5.778 1.00 94.81 175 MET A CA 1
ATOM 1305 C C . MET A 1 175 ? -9.246 -1.137 5.458 1.00 94.81 175 MET A C 1
ATOM 1307 O O . MET A 1 175 ? -10.180 -0.560 4.917 1.00 94.81 175 MET A O 1
ATOM 1311 N N . VAL A 1 176 ? -8.111 -0.531 5.777 1.00 93.44 176 VAL A N 1
ATOM 1312 C CA . VAL A 1 176 ? -7.846 0.890 5.561 1.00 93.44 176 VAL A CA 1
ATOM 1313 C C . VAL A 1 176 ? -6.690 1.011 4.575 1.00 93.44 176 VAL A C 1
ATOM 1315 O O . VAL A 1 176 ? -5.586 0.573 4.891 1.00 93.44 176 VAL A O 1
ATOM 1318 N N . ASP A 1 177 ? -6.930 1.578 3.394 1.00 93.06 177 ASP A N 1
ATOM 1319 C CA . ASP A 1 177 ? -5.896 1.802 2.364 1.00 93.06 177 ASP A CA 1
ATOM 1320 C C . ASP A 1 177 ? -5.508 3.288 2.267 1.00 93.06 177 ASP A C 1
ATOM 1322 O O . ASP A 1 177 ? -6.172 4.142 2.847 1.00 93.06 177 ASP A O 1
ATOM 1326 N N . ASP A 1 178 ? -4.444 3.607 1.527 1.00 90.88 178 ASP A N 1
ATOM 1327 C CA . ASP A 1 178 ? -4.046 4.977 1.152 1.00 90.88 178 ASP A CA 1
ATOM 1328 C C . ASP A 1 178 ? -3.859 5.966 2.334 1.00 90.88 178 ASP A C 1
ATOM 1330 O O . ASP A 1 178 ? -3.914 7.185 2.152 1.00 90.88 178 ASP A O 1
ATOM 1334 N N . VAL A 1 179 ? -3.571 5.484 3.552 1.00 91.94 179 VAL A N 1
ATOM 1335 C CA . VAL A 1 179 ? -3.329 6.356 4.724 1.00 91.94 179 VAL A CA 1
ATOM 1336 C C . VAL A 1 179 ? -2.145 7.300 4.493 1.00 91.94 179 VAL A C 1
ATOM 1338 O O . VAL A 1 179 ? -2.149 8.432 4.969 1.00 91.94 179 VAL A O 1
ATOM 1341 N N . ASP A 1 180 ? -1.143 6.865 3.724 1.00 92.00 180 ASP A N 1
ATOM 1342 C CA . ASP A 1 180 ? 0.026 7.664 3.336 1.00 92.00 180 ASP A CA 1
ATOM 1343 C C . ASP A 1 180 ? -0.286 8.841 2.399 1.00 92.00 180 ASP A C 1
ATOM 1345 O O . ASP A 1 180 ? 0.596 9.665 2.154 1.00 92.00 180 ASP A O 1
ATOM 1349 N N . ARG A 1 181 ? -1.524 8.959 1.900 1.00 90.19 181 ARG A N 1
ATOM 1350 C CA . ARG A 1 181 ? -1.974 10.107 1.095 1.00 90.19 181 ARG A CA 1
ATOM 1351 C C . ARG A 1 181 ? -2.656 11.201 1.908 1.00 90.19 181 ARG A C 1
ATOM 1353 O O . ARG A 1 181 ? -2.854 12.296 1.388 1.00 90.19 181 ARG A O 1
ATOM 1360 N N . LEU A 1 182 ? -3.015 10.916 3.156 1.00 90.00 182 LEU A N 1
ATOM 1361 C CA . LEU A 1 182 ? -3.658 11.885 4.032 1.00 90.00 182 LEU A CA 1
ATOM 1362 C C . LEU A 1 182 ? -2.682 12.981 4.458 1.00 90.00 182 LEU A C 1
ATOM 1364 O O . LEU A 1 182 ? -1.478 12.757 4.609 1.00 90.00 182 LEU A O 1
ATOM 1368 N N . ASP A 1 183 ? -3.217 14.174 4.710 1.00 88.62 183 ASP A N 1
ATOM 1369 C CA . ASP A 1 183 ? -2.462 15.199 5.416 1.00 88.62 183 ASP A CA 1
ATOM 1370 C C . ASP A 1 183 ? -2.180 14.760 6.865 1.00 88.62 183 ASP A C 1
ATOM 1372 O O . ASP A 1 183 ? -2.838 13.877 7.422 1.00 88.62 183 ASP A O 1
ATOM 1376 N N . GLY A 1 184 ? -1.176 15.380 7.488 1.00 87.62 184 GLY A N 1
ATOM 1377 C CA . GLY A 1 184 ? -0.710 14.969 8.810 1.00 87.62 184 GLY A CA 1
ATOM 1378 C C . GLY A 1 184 ? -1.762 15.080 9.918 1.00 87.62 184 GLY A C 1
ATOM 1379 O O . GLY A 1 184 ? -1.672 14.334 10.891 1.00 87.62 184 GLY A O 1
ATOM 1380 N N . ASP A 1 185 ? -2.750 15.966 9.783 1.00 84.12 185 ASP A N 1
ATOM 1381 C CA . ASP A 1 185 ? -3.796 16.159 10.788 1.00 84.12 185 ASP A CA 1
ATOM 1382 C C . ASP A 1 185 ? -4.873 15.084 10.652 1.00 84.12 185 ASP A C 1
ATOM 1384 O O . ASP A 1 185 ? -5.227 14.427 11.634 1.00 84.12 185 ASP A O 1
ATOM 1388 N N . THR A 1 186 ? -5.330 14.844 9.425 1.00 87.19 186 THR A N 1
ATOM 1389 C CA . THR A 1 186 ? -6.319 13.806 9.119 1.00 87.19 186 THR A CA 1
ATOM 1390 C C . THR A 1 186 ? -5.765 12.407 9.396 1.00 87.19 186 THR A C 1
ATOM 1392 O O . THR A 1 186 ? -6.418 11.606 10.068 1.00 87.19 186 THR A O 1
ATOM 1395 N N . ALA A 1 187 ? -4.521 12.122 8.985 1.00 89.50 187 ALA A N 1
ATOM 1396 C CA . ALA A 1 187 ? -3.843 10.858 9.293 1.00 89.50 187 ALA A CA 1
ATOM 1397 C C . ALA A 1 187 ? -3.771 10.611 10.805 1.00 89.50 187 ALA A C 1
ATOM 1399 O O . ALA A 1 187 ? -3.994 9.501 11.291 1.00 89.50 187 ALA A O 1
ATOM 1400 N N . PHE A 1 188 ? -3.471 11.662 11.566 1.00 85.62 188 PHE A N 1
ATOM 1401 C CA . PHE A 1 188 ? -3.363 11.578 13.009 1.00 85.62 188 PHE A CA 1
ATOM 1402 C C . PHE A 1 188 ? -4.711 11.289 13.687 1.00 85.62 188 PHE A C 1
ATOM 1404 O O . PHE A 1 188 ? -4.774 10.434 14.575 1.00 85.62 188 PHE A O 1
ATOM 1411 N N . GLU A 1 189 ? -5.793 11.944 13.260 1.00 82.06 189 GLU A N 1
ATOM 1412 C CA . GLU A 1 189 ? -7.138 11.671 13.784 1.00 82.06 189 GLU A CA 1
ATOM 1413 C C . GLU A 1 189 ? -7.625 10.256 13.431 1.00 82.06 189 GLU A C 1
ATOM 1415 O O . GLU A 1 189 ? -8.205 9.584 14.286 1.00 82.06 189 GLU A O 1
ATOM 1420 N N . LEU A 1 190 ? -7.298 9.744 12.238 1.00 88.19 190 LEU A N 1
ATOM 1421 C CA . LEU A 1 190 ? -7.601 8.364 11.847 1.00 88.19 190 LEU A CA 1
ATOM 1422 C C . LEU A 1 190 ? -6.909 7.353 12.763 1.00 88.19 190 LEU A C 1
ATOM 1424 O O . LEU A 1 190 ? -7.538 6.436 13.291 1.00 88.19 190 LEU A O 1
ATOM 1428 N N . LEU A 1 191 ? -5.606 7.528 12.985 1.00 87.31 191 LEU A N 1
ATOM 1429 C CA . LEU A 1 191 ? -4.830 6.631 13.838 1.00 87.31 191 LEU A CA 1
ATOM 1430 C C . LEU A 1 191 ? -5.298 6.697 15.296 1.00 87.31 191 LEU A C 1
ATOM 1432 O O . LEU A 1 191 ? -5.376 5.663 15.962 1.00 87.31 191 LEU A O 1
ATOM 1436 N N . LYS A 1 192 ? -5.674 7.885 15.791 1.00 80.50 192 LYS A N 1
ATOM 1437 C CA . LYS A 1 192 ? -6.323 8.029 17.101 1.00 80.50 192 LYS A CA 1
ATOM 1438 C C . LYS A 1 192 ? -7.627 7.253 17.156 1.00 80.50 192 LYS A C 1
ATOM 1440 O O . LYS A 1 192 ? -7.830 6.502 18.104 1.00 80.50 192 LYS A O 1
ATOM 1445 N N . LEU A 1 193 ? -8.492 7.397 16.158 1.00 79.88 193 LEU A N 1
ATOM 1446 C CA . LEU A 1 193 ? -9.747 6.661 16.102 1.00 79.88 193 LEU A CA 1
ATOM 1447 C C . LEU A 1 193 ? -9.503 5.144 16.150 1.00 79.88 193 LEU A C 1
ATOM 1449 O O . LEU A 1 193 ? -10.112 4.455 16.969 1.00 79.88 193 LEU A O 1
ATOM 1453 N N . ILE A 1 194 ? -8.562 4.640 15.350 1.00 84.81 194 ILE A N 1
ATOM 1454 C CA . ILE A 1 194 ? -8.155 3.229 15.363 1.00 84.81 194 ILE A CA 1
ATOM 1455 C C . ILE A 1 194 ? -7.706 2.814 16.772 1.00 84.81 194 ILE A C 1
ATOM 1457 O O . ILE A 1 194 ? -8.153 1.785 17.277 1.00 84.81 194 ILE A O 1
ATOM 1461 N N . MET A 1 195 ? -6.898 3.632 17.461 1.00 76.88 195 MET A N 1
ATOM 1462 C CA . MET A 1 195 ? -6.492 3.356 18.845 1.00 76.88 195 MET A CA 1
ATOM 1463 C C . MET A 1 195 ? -7.670 3.264 19.821 1.00 76.88 195 MET A C 1
ATOM 1465 O O . MET A 1 195 ? -7.629 2.447 20.737 1.00 76.88 195 MET A O 1
ATOM 1469 N N . LEU A 1 196 ? -8.703 4.091 19.655 1.00 71.69 196 LEU A N 1
ATOM 1470 C CA . LEU A 1 196 ? -9.891 4.086 20.517 1.00 71.69 196 LEU A CA 1
ATOM 1471 C C . LEU A 1 196 ? -10.753 2.840 20.274 1.00 71.69 196 LEU A C 1
ATOM 1473 O O . LEU A 1 196 ? -11.232 2.202 21.220 1.00 71.69 196 LEU A O 1
ATOM 1477 N N . MET A 1 197 ? -10.892 2.457 19.005 1.00 72.69 197 MET A N 1
ATOM 1478 C CA . MET A 1 197 ? -11.649 1.279 18.590 1.00 72.69 197 MET A CA 1
ATOM 1479 C C . MET A 1 197 ? -10.991 -0.042 19.006 1.00 72.69 197 MET A C 1
ATOM 1481 O O . MET A 1 197 ? -11.671 -1.062 19.017 1.00 72.69 197 MET A O 1
ATOM 1485 N N . ARG A 1 198 ? -9.732 -0.022 19.476 1.00 70.00 198 ARG A N 1
ATOM 1486 C CA . ARG A 1 198 ? -9.047 -1.184 20.081 1.00 70.00 198 ARG A CA 1
ATOM 1487 C C . ARG A 1 198 ? -9.713 -1.753 21.344 1.00 70.00 198 ARG A C 1
ATOM 1489 O O . ARG A 1 198 ? -9.241 -2.743 21.903 1.00 70.00 198 ARG A O 1
ATOM 1496 N N . SER A 1 199 ? -10.748 -1.098 21.851 1.00 65.50 199 SER A N 1
ATOM 1497 C CA . SER A 1 199 ? -11.527 -1.581 22.991 1.00 65.50 199 SER A CA 1
ATOM 1498 C C . SER A 1 199 ? -12.778 -2.361 22.604 1.00 65.50 199 SER A C 1
ATOM 1500 O O . SER A 1 199 ? -13.434 -2.917 23.487 1.00 65.50 199 SER A O 1
ATOM 1502 N N . LEU A 1 200 ? -13.110 -2.398 21.313 1.00 71.75 200 LEU A N 1
ATOM 1503 C CA . LEU A 1 200 ? -14.252 -3.134 20.799 1.00 71.75 200 LEU A CA 1
ATOM 1504 C C . LEU A 1 200 ? -13.877 -4.615 20.639 1.00 71.75 200 LEU A C 1
ATOM 1506 O O . LEU A 1 200 ? -12.818 -4.922 20.098 1.00 71.75 200 LEU A O 1
ATOM 1510 N N . PRO A 1 201 ? -14.708 -5.565 21.084 1.00 71.69 201 PRO A N 1
ATOM 1511 C CA . PRO A 1 201 ? -14.410 -6.972 20.879 1.00 71.69 201 PRO A CA 1
ATOM 1512 C C . PRO A 1 201 ? -14.473 -7.326 19.392 1.00 71.69 201 PRO A C 1
ATOM 1514 O O . PRO A 1 201 ? -15.259 -6.750 18.658 1.00 71.69 201 PRO A O 1
ATOM 1517 N N . ARG A 1 202 ? -13.693 -8.309 18.937 1.00 78.19 202 ARG A N 1
ATOM 1518 C CA . ARG A 1 202 ? -13.821 -8.928 17.599 1.00 78.19 202 ARG A CA 1
ATOM 1519 C C . ARG A 1 202 ? -13.719 -7.970 16.395 1.00 78.19 202 ARG A C 1
ATOM 1521 O O . ARG A 1 202 ? -14.191 -8.325 15.316 1.00 78.19 202 ARG A O 1
ATOM 1528 N N . VAL A 1 203 ? -13.074 -6.811 16.539 1.00 85.38 203 VAL A N 1
ATOM 1529 C CA . VAL A 1 203 ? -12.740 -5.913 15.416 1.00 85.38 203 VAL A CA 1
ATOM 1530 C C . VAL A 1 203 ? -11.255 -6.030 15.081 1.00 85.38 203 VAL A C 1
ATOM 1532 O O . VAL A 1 203 ? -10.412 -6.004 15.967 1.00 85.38 203 VAL A O 1
ATOM 1535 N N . VAL A 1 204 ? -10.902 -6.139 13.809 1.00 91.00 204 VAL A N 1
ATOM 1536 C CA . VAL A 1 204 ? -9.509 -6.140 13.353 1.00 91.00 204 VAL A CA 1
ATOM 1537 C C . VAL A 1 204 ? -9.325 -5.013 12.361 1.00 91.00 204 VAL A C 1
ATOM 1539 O O . VAL A 1 204 ? -10.071 -4.920 11.394 1.00 91.00 204 VAL A O 1
ATOM 1542 N N . PHE A 1 205 ? -8.329 -4.166 12.586 1.00 93.44 205 PHE A N 1
ATOM 1543 C CA . PHE A 1 205 ? -7.932 -3.151 11.615 1.00 93.44 205 PHE A CA 1
ATOM 1544 C C . PHE A 1 205 ? -6.771 -3.677 10.788 1.00 93.44 205 PHE A C 1
ATOM 1546 O O . PHE A 1 205 ? -5.766 -4.097 11.355 1.00 93.44 205 PHE A O 1
ATOM 1553 N N . LEU A 1 206 ? -6.895 -3.630 9.467 1.00 95.69 206 LEU A N 1
ATOM 1554 C CA . LEU A 1 206 ? -5.821 -3.933 8.529 1.00 95.69 206 LEU A CA 1
ATOM 1555 C C . LEU A 1 206 ? -5.460 -2.650 7.784 1.00 95.69 206 LEU A C 1
ATOM 1557 O O . LEU A 1 206 ? -6.173 -2.237 6.876 1.00 95.69 206 LEU A O 1
ATOM 1561 N N . VAL A 1 207 ? -4.383 -1.994 8.203 1.00 96.00 207 VAL A N 1
ATOM 1562 C CA . VAL A 1 207 ? -4.007 -0.653 7.743 1.00 96.00 207 VAL A CA 1
ATOM 1563 C C . VAL A 1 207 ? -2.843 -0.756 6.772 1.00 96.00 207 VAL A C 1
ATOM 1565 O O . VAL A 1 207 ? -1.725 -1.042 7.192 1.00 96.00 207 VAL A O 1
ATOM 1568 N N . ALA A 1 208 ? -3.082 -0.515 5.488 1.00 95.94 208 ALA A N 1
ATOM 1569 C CA . ALA A 1 208 ? -2.033 -0.471 4.482 1.00 95.94 208 ALA A CA 1
ATOM 1570 C C . ALA A 1 208 ? -1.512 0.956 4.293 1.00 95.94 208 ALA A C 1
ATOM 1572 O O . ALA A 1 208 ? -2.281 1.879 4.025 1.00 95.94 208 ALA A O 1
ATOM 1573 N N . CYS A 1 209 ? -0.199 1.145 4.431 1.00 95.81 209 CYS A N 1
ATOM 1574 C CA . CYS A 1 209 ? 0.422 2.452 4.238 1.00 95.81 209 CYS A CA 1
ATOM 1575 C C . CYS A 1 209 ? 1.923 2.371 3.936 1.00 95.81 209 CYS A C 1
ATOM 1577 O O . CYS A 1 209 ? 2.580 1.353 4.150 1.00 95.81 209 CYS A O 1
ATOM 1579 N N . ASP A 1 210 ? 2.494 3.469 3.449 1.00 95.38 210 ASP A N 1
ATOM 1580 C CA . ASP A 1 210 ? 3.939 3.690 3.528 1.00 95.38 210 ASP A CA 1
ATOM 1581 C C . ASP A 1 210 ? 4.301 4.206 4.932 1.00 95.38 210 ASP A C 1
ATOM 1583 O O . ASP A 1 210 ? 3.968 5.337 5.306 1.00 95.38 210 ASP A O 1
ATOM 1587 N N . ARG A 1 211 ? 4.997 3.369 5.718 1.00 93.56 211 ARG A N 1
ATOM 1588 C CA . ARG A 1 211 ? 5.385 3.676 7.107 1.00 93.56 211 ARG A CA 1
ATOM 1589 C C . ARG A 1 211 ? 6.146 4.997 7.203 1.00 93.56 211 ARG A C 1
ATOM 1591 O O . ARG A 1 211 ? 5.889 5.798 8.102 1.00 93.56 211 ARG A O 1
ATOM 1598 N N . THR A 1 212 ? 7.074 5.231 6.278 1.00 92.25 212 THR A N 1
ATOM 1599 C CA . THR A 1 212 ? 7.950 6.404 6.287 1.00 92.25 212 THR A CA 1
ATOM 1600 C C . THR A 1 212 ? 7.157 7.665 5.983 1.00 92.25 212 THR A C 1
ATOM 1602 O O . THR A 1 212 ? 7.362 8.681 6.654 1.00 92.25 212 THR A O 1
ATOM 1605 N N . MET A 1 213 ? 6.246 7.602 5.009 1.00 92.69 213 MET A N 1
ATOM 1606 C CA . MET A 1 213 ? 5.402 8.741 4.641 1.00 92.69 213 MET A CA 1
ATOM 1607 C C . MET A 1 213 ? 4.429 9.105 5.760 1.00 92.69 213 MET A C 1
ATOM 1609 O O . MET A 1 213 ? 4.366 10.276 6.136 1.00 92.69 213 MET A O 1
ATOM 1613 N N . VAL A 1 214 ? 3.750 8.123 6.363 1.00 92.75 214 VAL A N 1
ATOM 1614 C CA . VAL A 1 214 ? 2.826 8.386 7.477 1.00 92.75 214 VAL A CA 1
ATOM 1615 C C . VAL A 1 214 ? 3.573 8.932 8.694 1.00 92.75 214 VAL A C 1
ATOM 1617 O O . VAL A 1 214 ? 3.161 9.949 9.252 1.00 92.75 214 VAL A O 1
ATOM 1620 N N . ALA A 1 215 ? 4.708 8.331 9.076 1.00 90.94 215 ALA A N 1
ATOM 1621 C CA . ALA A 1 215 ? 5.530 8.816 10.189 1.00 90.94 215 ALA A CA 1
ATOM 1622 C C . ALA A 1 215 ? 5.993 10.265 9.970 1.00 90.94 215 ALA A C 1
ATOM 1624 O O . ALA A 1 215 ? 5.931 11.092 10.882 1.00 90.94 215 ALA A O 1
ATOM 1625 N N . LYS A 1 216 ? 6.408 10.602 8.742 1.00 89.50 216 LYS A N 1
ATOM 1626 C CA . LYS A 1 216 ? 6.780 11.969 8.366 1.00 89.50 216 LYS A CA 1
ATOM 1627 C C . LYS A 1 216 ? 5.591 12.926 8.456 1.00 89.50 216 LYS A C 1
ATOM 1629 O O . LYS A 1 216 ? 5.749 14.026 8.982 1.00 89.50 216 LYS A O 1
ATOM 1634 N N . ALA A 1 217 ? 4.424 12.514 7.960 1.00 88.12 217 ALA A N 1
ATOM 1635 C CA . ALA A 1 217 ? 3.218 13.333 7.950 1.00 88.12 217 ALA A CA 1
ATOM 1636 C C . ALA A 1 217 ? 2.778 13.697 9.372 1.00 88.12 217 ALA A C 1
ATOM 1638 O O . ALA A 1 217 ? 2.541 14.870 9.647 1.00 88.12 217 ALA A O 1
ATOM 1639 N N . ILE A 1 218 ? 2.751 12.738 10.302 1.00 85.94 218 ILE A N 1
ATOM 1640 C CA . ILE A 1 218 ? 2.312 12.986 11.687 1.00 85.94 218 ILE A CA 1
ATOM 1641 C C . ILE A 1 218 ? 3.420 13.547 12.590 1.00 85.94 218 ILE A C 1
ATOM 1643 O O . ILE A 1 218 ? 3.124 14.155 13.618 1.00 85.94 218 ILE A O 1
ATOM 1647 N N . GLY A 1 219 ? 4.696 13.389 12.220 1.00 78.75 219 GLY A N 1
ATOM 1648 C CA . GLY A 1 219 ? 5.844 13.796 13.040 1.00 78.75 219 GLY A CA 1
ATOM 1649 C C . GLY A 1 219 ? 5.841 15.280 13.427 1.00 78.75 219 GLY A C 1
ATOM 1650 O O . GLY A 1 219 ? 6.311 15.642 14.508 1.00 78.75 219 GLY A O 1
ATOM 1651 N N . HIS A 1 220 ? 5.237 16.151 12.610 1.00 75.94 220 HIS A N 1
ATOM 1652 C CA . HIS A 1 220 ? 5.090 17.578 12.918 1.00 75.94 220 HIS A CA 1
ATOM 1653 C C . HIS A 1 220 ? 4.312 17.843 14.224 1.00 75.94 220 HIS A C 1
ATOM 1655 O O . HIS A 1 220 ? 4.603 18.819 14.916 1.00 75.94 220 HIS A O 1
ATOM 1661 N N . ARG A 1 221 ? 3.385 16.953 14.614 1.00 70.12 221 ARG A N 1
ATOM 1662 C CA . ARG A 1 221 ? 2.605 17.057 15.862 1.00 70.12 221 ARG A CA 1
ATOM 1663 C C . ARG A 1 221 ? 3.426 16.756 17.121 1.00 70.12 221 ARG A C 1
ATOM 1665 O O . ARG A 1 221 ? 3.030 17.162 18.211 1.00 70.12 221 ARG A O 1
ATOM 1672 N N . PHE A 1 222 ? 4.568 16.085 16.978 1.00 65.12 222 PHE A N 1
ATOM 1673 C CA . PHE A 1 222 ? 5.384 15.584 18.089 1.00 65.12 222 PHE A CA 1
ATOM 1674 C C . PHE A 1 222 ? 6.746 16.283 18.220 1.00 65.12 222 PHE A C 1
ATOM 1676 O O . PHE A 1 222 ? 7.648 15.764 18.865 1.00 65.12 222 PHE A O 1
ATOM 1683 N N . GLY A 1 223 ? 6.905 17.467 17.619 1.00 62.72 223 GLY A N 1
ATOM 1684 C CA . GLY A 1 223 ? 8.174 18.208 17.623 1.00 62.72 223 GLY A CA 1
ATOM 1685 C C . GLY A 1 223 ? 8.954 18.126 16.308 1.00 62.72 223 GLY A C 1
ATOM 1686 O O . GLY A 1 223 ? 10.085 18.599 16.239 1.00 62.72 223 GLY A O 1
ATOM 1687 N N . GLY A 1 224 ? 8.354 17.567 15.250 1.00 63.41 224 GLY A N 1
ATOM 1688 C CA . GLY A 1 224 ? 8.866 17.647 13.879 1.00 63.41 224 GLY A CA 1
ATOM 1689 C C . GLY A 1 224 ? 9.877 16.576 13.487 1.00 63.41 224 GLY A C 1
ATOM 1690 O O . GLY A 1 224 ? 10.356 16.601 12.354 1.00 63.41 224 GLY A O 1
ATOM 1691 N N . ARG A 1 225 ? 10.208 15.630 14.374 1.00 69.94 225 ARG A N 1
ATOM 1692 C CA . ARG A 1 225 ? 11.146 14.549 14.048 1.00 69.94 225 ARG A CA 1
ATOM 1693 C C . ARG A 1 225 ? 10.399 13.332 13.521 1.00 69.94 225 ARG A C 1
ATOM 1695 O O . ARG A 1 225 ? 9.367 12.933 14.051 1.00 69.94 225 ARG A O 1
ATOM 1702 N N . HIS A 1 226 ? 10.985 12.703 12.507 1.00 75.00 226 HIS A N 1
ATOM 1703 C CA . HIS A 1 226 ? 10.479 11.460 11.919 1.00 75.00 226 HIS A CA 1
ATOM 1704 C C . HIS A 1 226 ? 10.357 10.330 12.956 1.00 75.00 226 HIS A C 1
ATOM 1706 O O . HIS A 1 226 ? 9.328 9.665 13.020 1.00 75.00 226 HIS A O 1
ATOM 1712 N N . ALA A 1 227 ? 11.350 10.206 13.844 1.00 76.25 227 ALA A N 1
ATOM 1713 C CA . ALA A 1 227 ? 11.381 9.197 14.905 1.00 76.25 227 ALA A CA 1
ATOM 1714 C C . ALA A 1 227 ? 10.167 9.254 15.850 1.00 76.25 227 ALA A C 1
ATOM 1716 O O . ALA A 1 227 ? 9.683 8.212 16.287 1.00 76.25 227 ALA A O 1
ATOM 1717 N N . ASP A 1 228 ? 9.646 10.452 16.139 1.00 77.94 228 ASP A N 1
ATOM 1718 C CA . ASP A 1 228 ? 8.490 10.603 17.026 1.00 77.94 228 ASP A CA 1
ATOM 1719 C C . ASP A 1 228 ? 7.200 10.087 16.348 1.00 77.94 228 ASP A C 1
ATOM 1721 O O . ASP A 1 228 ? 6.352 9.473 16.999 1.00 77.94 228 ASP A O 1
ATOM 1725 N N . GLY A 1 229 ? 7.079 10.256 15.024 1.00 82.88 229 GLY A N 1
ATOM 1726 C CA . GLY A 1 229 ? 5.992 9.679 14.228 1.00 82.88 229 GLY A CA 1
ATOM 1727 C C . GLY A 1 229 ? 6.075 8.153 14.124 1.00 82.88 229 GLY A C 1
ATOM 1728 O O . GLY A 1 229 ? 5.062 7.470 14.277 1.00 82.88 229 GLY A O 1
ATOM 1729 N N . THR A 1 230 ? 7.278 7.602 13.947 1.00 86.31 230 THR A N 1
ATOM 1730 C CA . THR A 1 230 ? 7.502 6.145 13.955 1.00 86.31 230 THR A CA 1
ATOM 1731 C C . THR A 1 230 ? 7.096 5.530 15.295 1.00 86.31 230 THR A C 1
ATOM 1733 O O . THR A 1 230 ? 6.311 4.584 15.321 1.00 86.31 230 THR A O 1
ATOM 1736 N N . ALA A 1 231 ? 7.528 6.126 16.412 1.00 82.75 231 ALA A N 1
ATOM 1737 C CA . ALA A 1 231 ? 7.167 5.667 17.753 1.00 82.75 231 ALA A CA 1
ATOM 1738 C C . ALA A 1 231 ? 5.652 5.727 18.020 1.00 82.75 231 ALA A C 1
ATOM 1740 O O . ALA A 1 231 ? 5.115 4.933 18.795 1.00 82.75 231 ALA A O 1
ATOM 1741 N N . PHE A 1 232 ? 4.938 6.671 17.398 1.00 83.50 232 PHE A N 1
ATOM 1742 C CA . PHE A 1 232 ? 3.481 6.710 17.467 1.00 83.50 232 PHE A CA 1
ATOM 1743 C C . PHE A 1 232 ? 2.846 5.552 16.684 1.00 83.50 232 PHE A C 1
ATOM 1745 O O . PHE A 1 232 ? 1.986 4.860 17.228 1.00 83.50 232 PHE A O 1
ATOM 1752 N N . LEU A 1 233 ? 3.291 5.290 15.450 1.00 87.56 233 LEU A N 1
ATOM 1753 C CA . LEU A 1 233 ? 2.782 4.174 14.642 1.00 87.56 233 LEU A CA 1
ATOM 1754 C C . LEU A 1 233 ? 2.995 2.814 15.314 1.00 87.56 233 LEU A C 1
ATOM 1756 O O . LEU A 1 233 ? 2.066 2.010 15.339 1.00 87.56 233 LEU A O 1
ATOM 1760 N N . GLU A 1 234 ? 4.156 2.585 15.930 1.00 84.81 234 GLU A N 1
ATOM 1761 C CA . GLU A 1 234 ? 4.454 1.357 16.689 1.00 84.81 234 GLU A CA 1
ATOM 1762 C C . GLU A 1 234 ? 3.497 1.124 17.865 1.00 84.81 234 GLU A C 1
ATOM 1764 O O . GLU A 1 234 ? 3.257 -0.009 18.273 1.00 84.81 234 GLU A O 1
ATOM 1769 N N . LYS A 1 235 ? 2.913 2.187 18.426 1.00 83.50 235 LYS A N 1
ATOM 1770 C CA . LYS A 1 235 ? 1.896 2.058 19.477 1.00 83.50 235 LYS A CA 1
ATOM 1771 C C . LYS A 1 235 ? 0.514 1.757 18.929 1.00 83.50 235 LYS A C 1
ATOM 1773 O O . LYS A 1 235 ? -0.275 1.099 19.615 1.00 83.50 235 LYS A O 1
ATOM 1778 N N . VAL A 1 236 ? 0.194 2.308 17.760 1.00 86.75 236 VAL A N 1
ATOM 1779 C CA . VAL A 1 236 ? -1.096 2.104 17.094 1.00 86.75 236 VAL A CA 1
ATOM 1780 C C . VAL A 1 236 ? -1.176 0.673 16.581 1.00 86.75 236 VAL A C 1
ATOM 1782 O O . VAL A 1 236 ? -2.163 -0.001 16.860 1.00 86.75 236 VAL A O 1
ATOM 1785 N N . VAL A 1 237 ? -0.133 0.223 15.880 1.00 91.12 237 VAL A N 1
ATOM 1786 C CA . VAL A 1 237 ? -0.049 -1.068 15.198 1.00 91.12 237 VAL A CA 1
ATOM 1787 C C . VAL A 1 237 ? 0.551 -2.128 16.116 1.00 91.12 237 VAL A C 1
ATOM 1789 O O . VAL A 1 237 ? 1.725 -2.062 16.461 1.00 91.12 237 VAL A O 1
ATOM 1792 N N . GLN A 1 238 ? -0.239 -3.138 16.484 1.00 89.94 238 GLN A N 1
ATOM 1793 C CA . GLN A 1 238 ? 0.242 -4.265 17.293 1.00 89.94 238 GLN A CA 1
ATOM 1794 C C . GLN A 1 238 ? 1.034 -5.285 16.476 1.00 89.94 238 GLN A C 1
ATOM 1796 O O . GLN A 1 238 ? 1.971 -5.883 16.999 1.00 89.94 238 GLN A O 1
ATOM 1801 N N . VAL A 1 239 ? 0.649 -5.503 15.216 1.00 93.31 239 VAL A N 1
ATOM 1802 C CA . VAL A 1 239 ? 1.326 -6.440 14.313 1.00 93.31 239 VAL A CA 1
ATOM 1803 C C . VAL A 1 239 ? 1.765 -5.686 13.067 1.00 93.31 239 VAL A C 1
ATOM 1805 O O . VAL A 1 239 ? 0.947 -5.354 12.214 1.00 93.31 239 VAL A O 1
ATOM 1808 N N . GLY A 1 240 ? 3.055 -5.373 12.976 1.00 94.19 240 GLY A N 1
ATOM 1809 C CA . GLY A 1 240 ? 3.638 -4.735 11.800 1.00 94.19 240 GLY A CA 1
ATOM 1810 C C . GLY A 1 240 ? 4.145 -5.771 10.807 1.00 94.19 240 GLY A C 1
ATOM 1811 O O . GLY A 1 240 ? 5.009 -6.571 11.152 1.00 94.19 240 GLY A O 1
ATOM 1812 N N . LEU A 1 241 ? 3.618 -5.744 9.588 1.00 95.88 241 LEU A N 1
ATOM 1813 C CA . LEU A 1 241 ? 3.995 -6.631 8.496 1.00 95.88 241 LEU A CA 1
ATOM 1814 C C . LEU A 1 241 ? 4.544 -5.794 7.344 1.00 95.88 241 LEU A C 1
ATOM 1816 O O . LEU A 1 241 ? 3.837 -4.959 6.786 1.00 95.88 241 LEU A O 1
ATOM 1820 N N . ASP A 1 242 ? 5.807 -6.005 6.999 1.00 95.56 242 ASP A N 1
ATOM 1821 C CA . ASP A 1 242 ? 6.430 -5.367 5.844 1.00 95.56 242 ASP A CA 1
ATOM 1822 C C . ASP A 1 242 ? 6.168 -6.215 4.592 1.00 95.56 242 ASP A C 1
ATOM 1824 O O . ASP A 1 242 ? 6.440 -7.418 4.568 1.00 95.56 242 ASP A O 1
ATOM 1828 N N . ILE A 1 243 ? 5.614 -5.591 3.551 1.00 94.88 243 ILE A N 1
ATOM 1829 C CA . ILE A 1 243 ? 5.365 -6.231 2.262 1.00 94.88 243 ILE A CA 1
ATOM 1830 C C . ILE A 1 243 ? 6.724 -6.579 1.652 1.00 94.88 243 ILE A C 1
ATOM 1832 O O . ILE A 1 243 ? 7.536 -5.681 1.425 1.00 94.88 243 ILE A O 1
ATOM 1836 N N . PRO A 1 244 ? 6.987 -7.858 1.336 1.00 93.12 244 PRO A N 1
ATOM 1837 C CA . PRO A 1 244 ? 8.256 -8.236 0.737 1.00 93.12 244 PRO A CA 1
ATOM 1838 C C . PRO A 1 244 ? 8.454 -7.511 -0.602 1.00 93.12 244 PRO A C 1
ATOM 1840 O O . PRO A 1 244 ? 7.551 -7.552 -1.449 1.00 93.12 244 PRO A O 1
ATOM 1843 N N . PRO A 1 245 ? 9.605 -6.865 -0.851 1.00 93.12 245 PRO A N 1
ATOM 1844 C CA . PRO A 1 245 ? 9.876 -6.278 -2.157 1.00 93.12 245 PRO A CA 1
ATOM 1845 C C . PRO A 1 245 ? 9.817 -7.367 -3.234 1.00 93.12 245 PRO A C 1
ATOM 1847 O O . PRO A 1 245 ? 10.174 -8.520 -2.987 1.00 93.12 245 PRO A O 1
ATOM 1850 N N . ALA A 1 246 ? 9.336 -7.013 -4.427 1.00 94.19 246 ALA A N 1
ATOM 1851 C CA . ALA A 1 246 ? 9.315 -7.951 -5.546 1.00 94.19 246 ALA A CA 1
ATOM 1852 C C . ALA A 1 246 ? 10.748 -8.382 -5.879 1.00 94.19 246 ALA A C 1
ATOM 1854 O O . ALA A 1 246 ? 11.658 -7.548 -5.934 1.00 94.19 246 ALA A O 1
ATOM 1855 N N . ALA A 1 247 ? 10.962 -9.679 -6.092 1.00 94.94 247 ALA A N 1
ATOM 1856 C CA . ALA A 1 247 ? 12.296 -10.169 -6.380 1.00 94.94 247 ALA A CA 1
ATOM 1857 C C . ALA A 1 247 ? 12.762 -9.663 -7.753 1.00 94.94 247 ALA A C 1
ATOM 1859 O O . ALA A 1 247 ? 11.983 -9.588 -8.703 1.00 94.94 247 ALA A O 1
ATOM 1860 N N . VAL A 1 248 ? 14.057 -9.358 -7.879 1.00 94.69 248 VAL A N 1
ATOM 1861 C CA . VAL A 1 248 ? 14.643 -8.810 -9.118 1.00 94.69 248 VAL A CA 1
ATOM 1862 C C . VAL A 1 248 ? 14.314 -9.689 -10.329 1.00 94.69 248 VAL A C 1
ATOM 1864 O O . VAL A 1 248 ? 13.899 -9.174 -11.360 1.00 94.69 248 VAL A O 1
ATOM 1867 N N . HIS A 1 249 ? 14.394 -11.015 -10.180 1.00 94.81 249 HIS A N 1
ATOM 1868 C CA . HIS A 1 249 ? 14.063 -11.959 -11.250 1.00 94.81 249 HIS A CA 1
ATOM 1869 C C . HIS A 1 249 ? 12.572 -11.947 -11.640 1.00 94.81 249 HIS A C 1
ATOM 1871 O O . HIS A 1 249 ? 12.251 -12.219 -12.793 1.00 94.81 249 HIS A O 1
ATOM 1877 N N . GLN A 1 250 ? 11.656 -11.621 -10.719 1.00 95.62 250 GLN A N 1
ATOM 1878 C CA . GLN A 1 250 ? 10.222 -11.488 -11.018 1.00 95.62 250 GLN A CA 1
ATOM 1879 C C . GLN A 1 250 ? 9.950 -10.217 -11.816 1.00 95.62 250 GLN A C 1
ATOM 1881 O O . GLN A 1 250 ? 9.202 -10.245 -12.788 1.00 95.62 250 GLN A O 1
ATOM 1886 N N . LEU A 1 251 ? 10.589 -9.108 -11.431 1.00 96.44 251 LEU A N 1
ATOM 1887 C CA . LEU A 1 251 ? 10.516 -7.842 -12.160 1.00 96.44 251 LEU A CA 1
ATOM 1888 C C . LEU A 1 251 ? 11.102 -7.977 -13.572 1.00 96.44 251 LEU A C 1
ATOM 1890 O O . LEU A 1 251 ? 10.483 -7.541 -14.538 1.00 96.44 251 LEU A O 1
ATOM 1894 N N . GLU A 1 252 ? 12.264 -8.620 -13.693 1.00 96.31 252 GLU A N 1
ATOM 1895 C CA . GLU A 1 252 ? 12.901 -8.942 -14.972 1.00 96.31 252 GLU A CA 1
ATOM 1896 C C . GLU A 1 252 ? 11.991 -9.804 -15.852 1.00 96.31 252 GLU A C 1
ATOM 1898 O O . GLU A 1 252 ? 11.718 -9.440 -16.993 1.00 96.31 252 GLU A O 1
ATOM 1903 N N . SER A 1 253 ? 11.487 -10.922 -15.312 1.00 94.75 253 SER A N 1
ATOM 1904 C CA . SER A 1 253 ? 10.623 -11.848 -16.056 1.00 94.75 253 SER A CA 1
ATOM 1905 C C . SER A 1 253 ? 9.335 -11.165 -16.497 1.00 94.75 253 SER A C 1
ATOM 1907 O O . SER A 1 253 ? 8.936 -11.314 -17.645 1.00 94.75 253 SER A O 1
ATOM 1909 N N . TYR A 1 254 ? 8.742 -10.330 -15.639 1.00 93.81 254 TYR A N 1
ATOM 1910 C CA . TYR A 1 254 ? 7.583 -9.520 -15.999 1.00 93.81 254 TYR A CA 1
ATOM 1911 C C . TYR A 1 254 ? 7.863 -8.616 -17.209 1.00 93.81 254 TYR A C 1
ATOM 1913 O O . TYR A 1 254 ? 7.041 -8.572 -18.124 1.00 93.81 254 TYR A O 1
ATOM 1921 N N . ILE A 1 255 ? 9.008 -7.921 -17.249 1.00 93.88 255 ILE A N 1
ATOM 1922 C CA . ILE A 1 255 ? 9.373 -7.066 -18.390 1.00 93.88 255 ILE A CA 1
ATOM 1923 C C . ILE A 1 255 ? 9.578 -7.917 -19.648 1.00 93.88 255 ILE A C 1
ATOM 1925 O O . ILE A 1 255 ? 8.958 -7.629 -20.668 1.00 93.88 255 ILE A O 1
ATOM 1929 N N . VAL A 1 256 ? 10.404 -8.967 -19.579 1.00 92.62 256 VAL A N 1
ATOM 1930 C CA . VAL A 1 256 ? 10.734 -9.811 -20.743 1.00 92.62 256 VAL A CA 1
ATOM 1931 C C . VAL A 1 256 ? 9.480 -10.456 -21.332 1.00 92.62 256 VAL A C 1
ATOM 1933 O O . VAL A 1 256 ? 9.232 -10.331 -22.529 1.00 92.62 256 VAL A O 1
ATOM 1936 N N . GLU A 1 257 ? 8.647 -11.079 -20.497 1.00 90.75 257 GLU A N 1
ATOM 1937 C CA . GLU A 1 257 ? 7.404 -11.724 -20.932 1.00 90.75 257 GLU A CA 1
ATOM 1938 C C . GLU A 1 257 ? 6.434 -10.700 -21.538 1.00 90.75 257 GLU A C 1
ATOM 1940 O O . GLU A 1 257 ? 5.857 -10.942 -22.598 1.00 90.75 257 GLU A O 1
ATOM 1945 N N . SER A 1 258 ? 6.313 -9.513 -20.930 1.00 89.19 258 SER A N 1
ATOM 1946 C CA . SER A 1 258 ? 5.438 -8.456 -21.447 1.00 89.19 258 SER A CA 1
ATOM 1947 C C . SER A 1 258 ? 5.931 -7.859 -22.770 1.00 89.19 258 SER A C 1
ATOM 1949 O O . SER A 1 258 ? 5.113 -7.468 -23.606 1.00 89.19 258 SER A O 1
ATOM 1951 N N . LEU A 1 259 ? 7.244 -7.752 -22.981 1.00 88.19 259 LEU A N 1
ATOM 1952 C CA . LEU A 1 259 ? 7.803 -7.280 -24.250 1.00 88.19 259 LEU A CA 1
ATOM 1953 C C . LEU A 1 259 ? 7.679 -8.347 -25.345 1.00 88.19 259 LEU A C 1
ATOM 1955 O O . LEU A 1 259 ? 7.299 -8.012 -26.465 1.00 88.19 259 LEU A O 1
ATOM 1959 N N . ALA A 1 260 ? 7.901 -9.623 -25.018 1.00 85.44 260 ALA A N 1
ATOM 1960 C CA . ALA A 1 260 ? 7.768 -10.736 -25.960 1.00 85.44 260 ALA A CA 1
ATOM 1961 C C . ALA A 1 260 ? 6.331 -10.901 -26.491 1.00 85.44 260 ALA A C 1
ATOM 1963 O O . ALA A 1 260 ? 6.128 -11.200 -27.668 1.00 85.44 260 ALA A O 1
ATOM 1964 N N . GLU A 1 261 ? 5.320 -10.670 -25.646 1.00 82.50 261 GLU A N 1
ATOM 1965 C CA . GLU A 1 261 ? 3.912 -10.627 -26.071 1.00 82.50 261 GLU A CA 1
ATOM 1966 C C . GLU A 1 261 ? 3.629 -9.510 -27.086 1.00 82.50 261 GLU A C 1
ATOM 1968 O O . GLU A 1 261 ? 2.755 -9.658 -27.940 1.00 82.50 261 GLU A O 1
ATOM 1973 N N . PHE A 1 262 ? 4.341 -8.388 -26.970 1.00 76.25 262 PHE A N 1
ATOM 1974 C CA . PHE A 1 262 ? 4.096 -7.169 -27.737 1.00 76.25 262 PHE A CA 1
ATOM 1975 C C . PHE A 1 262 ? 4.828 -7.151 -29.081 1.00 76.25 262 PHE A C 1
ATOM 1977 O O . PHE A 1 262 ? 4.205 -6.886 -30.105 1.00 76.25 262 PHE A O 1
ATOM 1984 N N . VAL A 1 263 ? 6.127 -7.458 -29.091 1.00 73.62 263 VAL A N 1
ATOM 1985 C CA . VAL A 1 263 ? 6.962 -7.406 -30.306 1.00 73.62 263 VAL A CA 1
ATOM 1986 C C . VAL A 1 263 ? 6.596 -8.528 -31.292 1.00 73.62 263 VAL A C 1
ATOM 1988 O O . VAL A 1 263 ? 6.915 -8.449 -32.476 1.00 73.62 263 VAL A O 1
ATOM 1991 N N . GLY A 1 264 ? 5.848 -9.539 -30.832 1.00 63.34 264 GLY A N 1
ATOM 1992 C CA . GLY A 1 264 ? 5.592 -10.766 -31.576 1.00 63.34 264 GLY A CA 1
ATOM 1993 C C . GLY A 1 264 ? 6.854 -11.627 -31.617 1.00 63.34 264 GLY A C 1
ATOM 1994 O O . GLY A 1 264 ? 7.968 -11.123 -31.703 1.00 63.34 264 GLY A O 1
ATOM 1995 N N . ARG A 1 265 ? 6.705 -12.954 -31.579 1.00 52.44 265 ARG A N 1
ATOM 1996 C CA . ARG A 1 265 ? 7.826 -13.913 -31.694 1.00 52.44 265 ARG A CA 1
ATOM 1997 C C . ARG A 1 265 ? 8.465 -13.948 -33.100 1.00 52.44 265 ARG A C 1
ATOM 1999 O O . ARG A 1 265 ? 8.978 -14.983 -33.507 1.00 52.44 265 ARG A O 1
ATOM 2006 N N . ASP A 1 266 ? 8.363 -12.869 -33.875 1.00 44.44 266 ASP A N 1
ATOM 2007 C CA . ASP A 1 266 ? 8.814 -12.802 -35.271 1.00 44.44 266 ASP A CA 1
ATOM 2008 C C . ASP A 1 266 ? 10.287 -12.385 -35.419 1.00 44.44 266 ASP A C 1
ATOM 2010 O O . ASP A 1 266 ? 10.777 -12.210 -36.538 1.00 44.44 266 ASP A O 1
ATOM 2014 N N . THR A 1 267 ? 11.045 -12.324 -34.323 1.00 47.94 267 THR A N 1
ATOM 2015 C CA . THR A 1 267 ? 12.503 -12.470 -34.372 1.00 47.94 267 THR A CA 1
ATOM 2016 C C . THR A 1 267 ? 12.830 -13.935 -34.693 1.00 47.94 267 THR A C 1
ATOM 2018 O O . THR A 1 267 ? 13.089 -14.770 -33.851 1.00 47.94 267 THR A O 1
ATOM 2021 N N . ASN A 1 268 ? 12.740 -14.327 -35.963 1.00 42.91 268 ASN A N 1
ATOM 2022 C CA . ASN A 1 268 ? 13.162 -15.660 -36.417 1.00 42.91 268 ASN A CA 1
ATOM 2023 C C . ASN A 1 268 ? 14.699 -15.757 -36.522 1.00 42.91 268 ASN A C 1
ATOM 2025 O O . ASN A 1 268 ? 15.229 -16.124 -37.574 1.00 42.91 268 ASN A O 1
ATOM 2029 N N . SER A 1 269 ? 15.439 -15.413 -35.468 1.00 48.06 269 SER A N 1
ATOM 2030 C CA . SER A 1 269 ? 16.904 -15.382 -35.518 1.00 48.06 269 SER A CA 1
ATOM 2031 C C . SER A 1 269 ? 17.542 -15.802 -34.198 1.00 48.06 269 SER A C 1
ATOM 2033 O O . SER A 1 269 ? 17.952 -14.939 -33.442 1.00 48.06 269 SER A O 1
ATOM 2035 N N . ASP A 1 270 ? 17.683 -17.113 -33.954 1.00 50.16 270 ASP A N 1
ATOM 2036 C CA . ASP A 1 270 ? 18.575 -17.668 -32.908 1.00 50.16 270 ASP A CA 1
ATOM 2037 C C . ASP A 1 270 ? 18.539 -16.887 -31.564 1.00 50.16 270 ASP A C 1
ATOM 2039 O O . ASP A 1 270 ? 19.561 -16.558 -30.966 1.00 50.16 270 ASP A O 1
ATOM 2043 N N . ASP A 1 271 ? 17.322 -16.581 -31.097 1.00 63.22 271 ASP A N 1
ATOM 2044 C CA . ASP A 1 271 ? 16.976 -15.488 -30.166 1.00 63.22 271 ASP A CA 1
ATOM 2045 C C . ASP A 1 271 ? 17.557 -15.544 -28.738 1.00 63.22 271 ASP A C 1
ATOM 2047 O O . ASP A 1 271 ? 17.335 -14.624 -27.950 1.00 63.22 271 ASP A O 1
ATOM 2051 N N . GLY A 1 272 ? 18.312 -16.586 -28.380 1.00 71.81 272 GLY A N 1
ATOM 2052 C CA . GLY A 1 272 ? 18.888 -16.719 -27.037 1.00 71.81 272 GLY A CA 1
ATOM 2053 C C . GLY A 1 272 ? 19.870 -15.594 -26.702 1.00 71.81 272 GLY A C 1
ATOM 2054 O O . GLY A 1 272 ? 19.792 -15.011 -25.627 1.00 71.81 272 GLY A O 1
ATOM 2055 N N . GLU A 1 273 ? 20.743 -15.224 -27.646 1.00 79.81 273 GLU A N 1
ATOM 2056 C CA . GLU A 1 273 ? 21.753 -14.181 -27.412 1.00 79.81 273 GLU A CA 1
ATOM 2057 C C . GLU A 1 273 ? 21.131 -12.786 -27.237 1.00 79.81 273 GLU A C 1
ATOM 2059 O O . GLU A 1 273 ? 21.619 -11.986 -26.436 1.00 79.81 273 GLU A O 1
ATOM 2064 N N . TYR A 1 274 ? 20.045 -12.483 -27.959 1.00 81.56 274 TYR A N 1
ATOM 2065 C CA . TYR A 1 274 ? 19.364 -11.190 -27.849 1.00 81.56 274 TYR A CA 1
ATOM 2066 C C . TYR A 1 274 ? 18.533 -11.097 -26.567 1.00 81.56 274 TYR A C 1
ATOM 2068 O O . TYR A 1 274 ? 18.559 -10.069 -25.887 1.00 81.56 274 TYR A O 1
ATOM 2076 N N . GLU A 1 275 ? 17.835 -12.175 -26.193 1.00 85.06 275 GLU A N 1
ATOM 2077 C CA . GLU A 1 275 ? 17.141 -12.242 -24.906 1.00 85.06 275 GLU A CA 1
ATOM 2078 C C . GLU A 1 275 ? 18.136 -12.125 -23.741 1.00 85.06 275 GLU A C 1
ATOM 2080 O O . GLU A 1 275 ? 17.891 -11.360 -22.808 1.00 85.06 275 GLU A O 1
ATOM 2085 N N . ASP A 1 276 ? 19.287 -12.799 -23.814 1.00 89.06 276 ASP A N 1
ATOM 2086 C CA . ASP A 1 276 ? 20.354 -12.691 -22.815 1.00 89.06 276 ASP A CA 1
ATOM 2087 C C . ASP A 1 276 ? 20.899 -11.259 -22.716 1.00 89.06 276 ASP A C 1
ATOM 2089 O O . ASP A 1 276 ? 21.071 -10.735 -21.611 1.00 89.06 276 ASP A O 1
ATOM 2093 N N . ALA A 1 277 ? 21.111 -10.586 -23.853 1.00 89.19 277 ALA A N 1
ATOM 2094 C CA . ALA A 1 277 ? 21.527 -9.185 -23.883 1.00 89.19 277 ALA A CA 1
ATOM 2095 C C . ALA A 1 277 ? 20.480 -8.254 -23.250 1.00 89.19 277 ALA A C 1
ATOM 2097 O O . ALA A 1 277 ? 20.837 -7.381 -22.453 1.00 89.19 277 ALA A O 1
ATOM 2098 N N . LEU A 1 278 ? 19.189 -8.459 -23.544 1.00 90.81 278 LEU A N 1
ATOM 2099 C CA . LEU A 1 278 ? 18.095 -7.721 -22.913 1.00 90.81 278 LEU A CA 1
ATOM 2100 C C . LEU A 1 278 ? 18.089 -7.960 -21.401 1.00 90.81 278 LEU A C 1
ATOM 2102 O O . LEU A 1 278 ? 18.054 -7.005 -20.630 1.00 90.81 278 LEU A O 1
ATOM 2106 N N . ARG A 1 279 ? 18.151 -9.217 -20.959 1.00 93.94 279 ARG A N 1
ATOM 2107 C CA . ARG A 1 279 ? 18.162 -9.584 -19.536 1.00 93.94 279 ARG A CA 1
ATOM 2108 C C . ARG A 1 279 ? 19.330 -8.953 -18.792 1.00 93.94 279 ARG A C 1
ATOM 2110 O O . ARG A 1 279 ? 19.145 -8.437 -17.689 1.00 93.94 279 ARG A O 1
ATOM 2117 N N . GLU A 1 280 ? 20.512 -8.947 -19.397 1.00 93.62 280 GLU A N 1
ATOM 2118 C CA . GLU A 1 280 ? 21.686 -8.303 -18.815 1.00 93.62 280 GLU A CA 1
ATOM 2119 C C . GLU A 1 280 ? 21.503 -6.783 -18.719 1.00 93.62 280 GLU A C 1
ATOM 2121 O O . GLU A 1 280 ? 21.722 -6.203 -17.654 1.00 93.62 280 GLU A O 1
ATOM 2126 N N . ALA A 1 281 ? 21.001 -6.140 -19.777 1.00 93.06 281 ALA A N 1
ATOM 2127 C CA . ALA A 1 281 ? 20.684 -4.713 -19.771 1.00 93.06 281 ALA A CA 1
ATOM 2128 C C . ALA A 1 281 ? 19.626 -4.359 -18.707 1.00 93.06 281 ALA A C 1
ATOM 2130 O O . ALA A 1 281 ? 19.766 -3.368 -17.982 1.00 93.06 281 ALA A O 1
ATOM 2131 N N . LEU A 1 282 ? 18.593 -5.194 -18.544 1.00 95.12 282 LEU A N 1
ATOM 2132 C CA . LEU A 1 282 ? 17.579 -5.017 -17.507 1.00 95.12 282 LEU A CA 1
ATOM 2133 C C . LEU A 1 282 ? 18.202 -5.069 -16.108 1.00 95.12 282 LEU A C 1
ATOM 2135 O O . LEU A 1 282 ? 17.951 -4.181 -15.293 1.00 95.12 282 LEU A O 1
ATOM 2139 N N . LYS A 1 283 ? 19.043 -6.070 -15.828 1.00 94.56 283 LYS A N 1
ATOM 2140 C CA . LYS A 1 283 ? 19.708 -6.229 -14.524 1.00 94.56 283 LYS A CA 1
ATOM 2141 C C . LYS A 1 283 ? 20.675 -5.094 -14.211 1.00 94.56 283 LYS A C 1
ATOM 2143 O O . LYS A 1 283 ? 20.680 -4.612 -13.080 1.00 94.56 283 LYS A O 1
ATOM 2148 N N . GLN A 1 284 ? 21.481 -4.676 -15.185 1.00 92.44 284 GLN A N 1
ATOM 2149 C CA . GLN A 1 284 ? 22.537 -3.685 -14.973 1.00 92.44 284 GLN A CA 1
ATOM 2150 C C . GLN A 1 284 ? 22.027 -2.243 -14.970 1.00 92.44 284 GLN A C 1
ATOM 2152 O O . GLN A 1 284 ? 22.568 -1.412 -14.242 1.00 92.44 284 GLN A O 1
ATOM 2157 N N . CYS A 1 285 ? 21.008 -1.929 -15.772 1.00 93.00 285 CYS A N 1
ATOM 2158 C CA . CYS A 1 285 ? 20.632 -0.539 -16.040 1.00 93.00 285 CYS A CA 1
ATOM 2159 C C . CYS A 1 285 ? 19.195 -0.203 -15.632 1.00 93.00 285 CYS A C 1
ATOM 2161 O O . CYS A 1 285 ? 18.940 0.916 -15.194 1.00 93.00 285 CYS A O 1
ATOM 2163 N N . VAL A 1 286 ? 18.255 -1.149 -15.739 1.00 95.00 286 VAL A N 1
ATOM 2164 C CA . VAL A 1 286 ? 16.823 -0.874 -15.512 1.00 95.00 286 VAL A CA 1
ATOM 2165 C C . VAL A 1 286 ? 16.405 -1.163 -14.073 1.00 95.00 286 VAL A C 1
ATOM 2167 O O . VAL A 1 286 ? 15.868 -0.295 -13.390 1.00 95.00 286 VAL A O 1
ATOM 2170 N N . LEU A 1 287 ? 16.664 -2.366 -13.569 1.00 96.12 287 LEU A N 1
ATOM 2171 C CA . LEU A 1 287 ? 16.238 -2.806 -12.238 1.00 96.12 287 LEU A CA 1
ATOM 2172 C C . LEU A 1 287 ? 16.930 -2.073 -11.069 1.00 96.12 287 LEU A C 1
ATOM 2174 O O . LEU A 1 287 ? 16.322 -1.988 -10.000 1.00 96.12 287 LEU A O 1
ATOM 2178 N N . PRO A 1 288 ? 18.115 -1.442 -11.225 1.00 93.88 288 PRO A N 1
ATOM 2179 C CA . PRO A 1 288 ? 18.648 -0.545 -10.201 1.00 93.88 288 PRO A CA 1
ATOM 2180 C C . PRO A 1 288 ? 17.802 0.712 -9.964 1.00 93.88 288 PRO A C 1
ATOM 2182 O O . PRO A 1 288 ? 17.840 1.231 -8.846 1.00 93.88 288 PRO A O 1
ATOM 2185 N N . ILE A 1 289 ? 17.026 1.175 -10.952 1.00 93.81 289 ILE A N 1
ATOM 2186 C CA . ILE A 1 289 ? 16.155 2.365 -10.857 1.00 93.81 289 ILE A CA 1
ATOM 2187 C C . ILE A 1 289 ? 14.656 2.007 -10.800 1.00 93.81 289 ILE A C 1
ATOM 2189 O O . ILE A 1 289 ? 13.880 2.681 -10.123 1.00 93.81 289 ILE A O 1
ATOM 2193 N N . HIS A 1 290 ? 14.238 0.901 -11.421 1.00 95.31 290 HIS A N 1
ATOM 2194 C CA . HIS A 1 290 ? 12.859 0.404 -11.426 1.00 95.31 290 HIS A CA 1
ATOM 2195 C C . HIS A 1 290 ? 12.712 -0.824 -10.520 1.00 95.31 290 HIS A C 1
ATOM 2197 O O . HIS A 1 290 ? 12.740 -1.964 -10.974 1.00 95.31 290 HIS A O 1
ATOM 2203 N N . ARG A 1 291 ? 12.532 -0.583 -9.216 1.00 93.75 291 ARG A N 1
ATOM 2204 C CA . ARG A 1 291 ? 12.528 -1.637 -8.179 1.00 93.75 291 ARG A CA 1
ATOM 2205 C C . ARG A 1 291 ? 11.144 -2.110 -7.730 1.00 93.75 291 ARG A C 1
ATOM 2207 O O . ARG A 1 291 ? 11.051 -2.955 -6.847 1.00 93.75 291 ARG A O 1
ATOM 2214 N N . THR A 1 292 ? 10.067 -1.550 -8.280 1.00 94.56 292 THR A N 1
ATOM 2215 C CA . THR A 1 292 ? 8.696 -1.873 -7.853 1.00 94.56 292 THR A CA 1
ATOM 2216 C C . THR A 1 292 ? 7.841 -2.375 -9.017 1.00 94.56 292 THR A C 1
ATOM 2218 O O . THR A 1 292 ? 8.038 -1.915 -10.146 1.00 94.56 292 THR A O 1
ATOM 2221 N N . PRO A 1 293 ? 6.847 -3.250 -8.758 1.00 94.44 293 PRO A N 1
ATOM 2222 C CA . PRO A 1 293 ? 5.854 -3.688 -9.743 1.00 94.44 293 PRO A CA 1
ATOM 2223 C C . PRO A 1 293 ? 5.229 -2.552 -10.562 1.00 94.44 293 PRO A C 1
ATOM 2225 O O . PRO A 1 293 ? 5.138 -2.623 -11.788 1.00 94.44 293 PRO A O 1
ATOM 2228 N N . ARG A 1 294 ? 4.840 -1.457 -9.896 1.00 93.25 294 ARG A N 1
ATOM 2229 C CA . ARG A 1 294 ? 4.306 -0.261 -10.567 1.00 93.25 294 ARG A CA 1
ATOM 2230 C C . ARG A 1 294 ? 5.340 0.405 -11.472 1.00 93.25 294 ARG A C 1
ATOM 2232 O O . ARG A 1 294 ? 5.005 0.899 -12.540 1.00 93.25 294 AR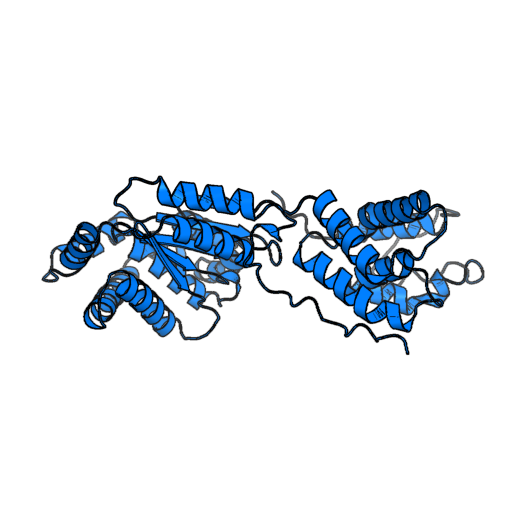G A O 1
ATOM 2239 N N . SER A 1 295 ? 6.593 0.465 -11.037 1.00 94.94 295 SER A N 1
ATOM 2240 C CA . SER A 1 295 ? 7.653 1.104 -11.815 1.00 94.94 295 SER A CA 1
ATOM 2241 C C . SER A 1 295 ? 7.933 0.342 -13.117 1.00 94.94 295 SER A C 1
ATOM 2243 O O . SER A 1 295 ? 8.019 0.960 -14.176 1.00 94.94 295 SER A O 1
ATOM 2245 N N . VAL A 1 296 ? 7.988 -0.995 -13.059 1.00 95.06 296 VAL A N 1
ATOM 2246 C CA . VAL A 1 296 ? 8.234 -1.836 -14.245 1.00 95.06 296 VAL A CA 1
ATOM 2247 C C . VAL A 1 296 ? 7.027 -1.933 -15.180 1.00 95.06 296 VAL A C 1
ATOM 2249 O O . VAL A 1 296 ? 7.206 -1.891 -16.392 1.00 95.06 296 VAL A O 1
ATOM 2252 N N . SER A 1 297 ? 5.799 -1.983 -14.653 1.00 92.75 297 SER A N 1
ATOM 2253 C CA . SER A 1 297 ? 4.576 -1.934 -15.480 1.00 92.75 297 SER A CA 1
ATOM 2254 C C . SER A 1 297 ? 4.473 -0.628 -16.263 1.00 92.75 297 SER A C 1
ATOM 2256 O O . SER A 1 297 ? 4.266 -0.656 -17.473 1.00 92.75 297 SER A O 1
ATOM 2258 N N . ARG A 1 298 ? 4.757 0.514 -15.624 1.00 93.50 298 ARG A N 1
ATOM 2259 C CA . ARG A 1 298 ? 4.801 1.814 -16.314 1.00 93.50 298 ARG A CA 1
ATOM 2260 C C . ARG A 1 298 ? 5.874 1.886 -17.399 1.00 93.50 298 ARG A C 1
ATOM 2262 O O . ARG A 1 298 ? 5.640 2.530 -18.419 1.00 93.50 298 ARG A O 1
ATOM 2269 N N . LEU A 1 299 ? 7.030 1.252 -17.188 1.00 94.62 299 LEU A N 1
ATOM 2270 C CA . LEU A 1 299 ? 8.069 1.142 -18.213 1.00 94.62 299 LEU A CA 1
ATOM 2271 C C . LEU A 1 299 ? 7.577 0.325 -19.410 1.00 94.62 299 LEU A C 1
ATOM 2273 O O . LEU A 1 299 ? 7.669 0.792 -20.541 1.00 94.62 299 LEU A O 1
ATOM 2277 N N . VAL A 1 300 ? 7.014 -0.858 -19.163 1.00 92.94 300 VAL A N 1
ATOM 2278 C CA . VAL A 1 300 ? 6.446 -1.716 -20.213 1.00 92.94 300 VAL A CA 1
ATOM 2279 C C . VAL A 1 300 ? 5.378 -0.966 -21.011 1.00 92.94 300 VAL A C 1
ATOM 2281 O O . VAL A 1 300 ? 5.416 -0.988 -22.238 1.00 92.94 300 VAL A O 1
ATOM 2284 N N . ASP A 1 301 ? 4.467 -0.253 -20.348 1.00 90.44 301 ASP A N 1
ATOM 2285 C CA . ASP A 1 301 ? 3.430 0.535 -21.022 1.00 90.44 301 ASP A CA 1
ATOM 2286 C C . ASP A 1 301 ? 4.011 1.669 -21.873 1.00 90.44 301 ASP A C 1
ATOM 2288 O O . ASP A 1 301 ? 3.547 1.907 -22.992 1.00 90.44 301 ASP A O 1
ATOM 2292 N N . ALA A 1 302 ? 5.037 2.363 -21.370 1.00 92.00 302 ALA A N 1
ATOM 2293 C CA . ALA A 1 302 ? 5.721 3.411 -22.119 1.00 92.00 302 ALA A CA 1
ATOM 2294 C C . ALA A 1 302 ? 6.420 2.849 -23.364 1.00 92.00 302 ALA A C 1
ATOM 2296 O O . ALA A 1 302 ? 6.285 3.418 -24.450 1.00 92.00 302 ALA A O 1
ATOM 2297 N N . VAL A 1 303 ? 7.090 1.700 -23.223 1.00 91.50 303 VAL A N 1
ATOM 2298 C CA . VAL A 1 303 ? 7.748 1.008 -24.335 1.00 91.50 303 VAL A CA 1
ATOM 2299 C C . VAL A 1 303 ? 6.720 0.560 -25.369 1.00 91.50 303 VAL A C 1
ATOM 2301 O O . VAL A 1 303 ? 6.853 0.911 -26.538 1.00 91.50 303 VAL A O 1
ATOM 2304 N N . ARG A 1 304 ? 5.646 -0.119 -24.947 1.00 87.38 304 ARG A N 1
ATOM 2305 C CA . ARG A 1 304 ? 4.551 -0.561 -25.828 1.00 87.38 304 ARG A CA 1
ATOM 2306 C C . ARG A 1 304 ? 3.928 0.605 -26.598 1.00 87.38 304 ARG A C 1
ATOM 2308 O O . ARG A 1 304 ? 3.652 0.493 -27.785 1.00 87.38 304 ARG A O 1
ATOM 2315 N N . PHE A 1 305 ? 3.719 1.747 -25.942 1.00 86.00 305 PHE A N 1
ATOM 2316 C CA . PHE A 1 305 ? 3.125 2.922 -26.583 1.00 86.00 305 PHE A CA 1
ATOM 2317 C C . PHE A 1 305 ? 4.064 3.623 -27.579 1.00 86.00 305 PHE A C 1
ATOM 2319 O O . PHE A 1 305 ? 3.607 4.202 -28.573 1.00 86.00 305 PHE A O 1
ATOM 2326 N N . GLY A 1 306 ? 5.362 3.657 -27.273 1.00 86.06 306 GLY A N 1
ATOM 2327 C CA . GLY A 1 306 ? 6.357 4.393 -28.048 1.00 86.06 306 GLY A CA 1
ATOM 2328 C C . GLY A 1 306 ? 6.966 3.590 -29.196 1.00 86.06 306 GLY A C 1
ATOM 2329 O O . GLY A 1 306 ? 7.122 4.128 -30.292 1.00 86.06 306 GLY A O 1
ATOM 2330 N N . PHE A 1 307 ? 7.267 2.311 -28.962 1.00 85.62 307 PHE A N 1
ATOM 2331 C CA . PHE A 1 307 ? 8.066 1.485 -29.867 1.00 85.62 307 PHE A CA 1
ATOM 2332 C C . PHE A 1 307 ? 7.366 1.218 -31.200 1.00 85.62 307 PHE A C 1
ATOM 2334 O O . PHE A 1 307 ? 8.008 1.310 -32.239 1.00 85.62 307 PHE A O 1
ATOM 2341 N N . ASP A 1 308 ? 6.043 1.017 -31.209 1.00 79.38 308 ASP A N 1
ATOM 2342 C CA . ASP A 1 308 ? 5.266 0.785 -32.442 1.00 79.38 308 ASP A CA 1
ATOM 2343 C C . ASP A 1 308 ? 5.483 1.862 -33.516 1.00 79.38 308 ASP A C 1
ATOM 2345 O O . ASP A 1 308 ? 5.394 1.594 -34.712 1.00 79.38 308 ASP A O 1
ATOM 2349 N N . LYS A 1 309 ? 5.758 3.104 -33.102 1.00 81.56 309 LYS A N 1
ATOM 2350 C CA . LYS A 1 309 ? 5.948 4.244 -34.014 1.00 81.56 309 LYS A CA 1
ATOM 2351 C C . LYS A 1 309 ? 7.376 4.368 -34.534 1.00 81.56 309 LYS A C 1
ATOM 2353 O O . LYS A 1 309 ? 7.593 5.116 -35.479 1.00 81.56 309 LYS A O 1
ATOM 2358 N N . LEU A 1 310 ? 8.319 3.696 -33.883 1.00 81.44 310 LEU A N 1
ATOM 2359 C CA . LEU A 1 310 ? 9.758 3.775 -34.139 1.00 81.44 310 LEU A CA 1
ATOM 2360 C C . LEU A 1 310 ? 10.336 2.414 -34.558 1.00 81.44 310 LEU A C 1
ATOM 2362 O O . LEU A 1 310 ? 11.541 2.289 -34.772 1.00 81.44 310 LEU A O 1
ATOM 2366 N N . ALA A 1 311 ? 9.488 1.390 -34.671 1.00 75.12 311 ALA A N 1
ATOM 2367 C CA . ALA A 1 311 ? 9.883 0.048 -35.055 1.00 75.12 311 ALA A CA 1
ATOM 2368 C C . ALA A 1 311 ? 10.587 0.071 -36.423 1.00 75.12 311 ALA A C 1
ATOM 2370 O O . ALA A 1 311 ? 10.044 0.563 -37.413 1.00 75.12 311 ALA A O 1
ATOM 2371 N N . GLY A 1 312 ? 11.812 -0.458 -36.464 1.00 76.56 312 GLY A N 1
ATOM 2372 C CA . GLY A 1 312 ? 12.684 -0.441 -37.645 1.00 76.56 312 GLY A CA 1
ATOM 2373 C C . GLY A 1 312 ? 13.643 0.754 -37.726 1.00 76.56 312 GLY A C 1
ATOM 2374 O O . GLY A 1 312 ? 14.556 0.724 -38.547 1.00 76.56 312 GLY A O 1
ATOM 2375 N N . GLU A 1 313 ? 13.481 1.767 -36.870 1.00 80.62 313 GLU A N 1
ATOM 2376 C CA . GLU A 1 313 ? 14.404 2.908 -36.756 1.00 80.62 313 GLU A CA 1
ATOM 2377 C C . GLU A 1 313 ? 15.303 2.823 -35.515 1.00 80.62 313 GLU A C 1
ATOM 2379 O O . GLU A 1 313 ? 16.408 3.367 -35.522 1.00 80.62 313 GLU A O 1
ATOM 2384 N N . VAL A 1 314 ? 14.848 2.136 -34.462 1.00 84.69 314 VAL A N 1
ATOM 2385 C CA . VAL A 1 314 ? 15.562 1.997 -33.183 1.00 84.69 314 VAL A CA 1
ATOM 2386 C C . VAL A 1 314 ? 15.658 0.538 -32.743 1.00 84.69 314 VAL A C 1
ATOM 2388 O O . VAL A 1 314 ? 14.747 -0.255 -32.993 1.00 84.69 314 VAL A O 1
ATOM 2391 N N . ASP A 1 315 ? 16.755 0.195 -32.066 1.00 86.56 315 ASP A N 1
ATOM 2392 C CA . ASP A 1 315 ? 16.892 -1.082 -31.365 1.00 86.56 315 ASP A CA 1
ATOM 2393 C C . ASP A 1 315 ? 15.998 -1.106 -30.110 1.00 86.56 315 ASP A C 1
ATOM 2395 O O . ASP A 1 315 ? 15.824 -0.089 -29.431 1.00 86.56 315 ASP A O 1
ATOM 2399 N N . LEU A 1 316 ? 15.401 -2.264 -29.812 1.00 87.12 316 LEU A N 1
ATOM 2400 C CA . LEU A 1 316 ? 14.475 -2.411 -28.690 1.00 87.12 316 LEU A CA 1
ATOM 2401 C C . LEU A 1 316 ? 15.176 -2.249 -27.340 1.00 87.12 316 LEU A C 1
ATOM 2403 O O . LEU A 1 316 ? 14.618 -1.594 -26.459 1.00 87.12 316 LEU A O 1
ATOM 2407 N N . ILE A 1 317 ? 16.366 -2.832 -27.161 1.00 90.44 317 ILE A N 1
ATOM 2408 C CA . ILE A 1 317 ? 17.117 -2.740 -25.903 1.00 90.44 317 ILE A CA 1
ATOM 2409 C C . ILE A 1 317 ? 17.471 -1.276 -25.651 1.00 90.44 317 ILE A C 1
ATOM 2411 O O . ILE A 1 317 ? 17.179 -0.759 -24.571 1.00 90.44 317 ILE A O 1
ATOM 2415 N N . ASP A 1 318 ? 17.997 -0.578 -26.659 1.00 89.81 318 ASP A N 1
ATOM 2416 C CA . 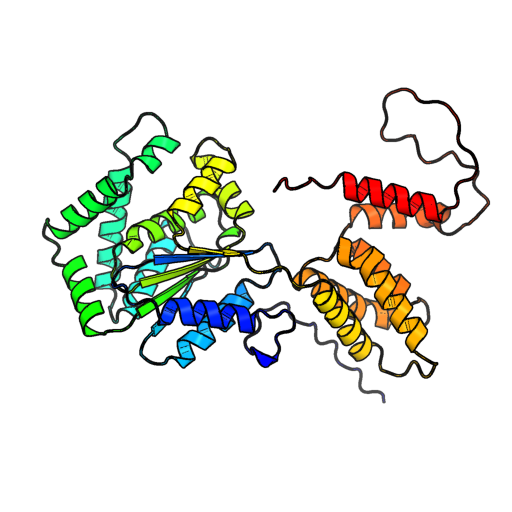ASP A 1 318 ? 18.299 0.854 -26.555 1.00 89.81 318 ASP A CA 1
ATOM 2417 C C . ASP A 1 318 ? 17.048 1.674 -26.202 1.00 89.81 318 ASP A C 1
ATOM 2419 O O . ASP A 1 318 ? 17.086 2.542 -25.324 1.00 89.81 318 ASP A O 1
ATOM 2423 N N . PHE A 1 319 ? 15.910 1.375 -26.833 1.00 91.31 319 PHE A N 1
ATOM 2424 C CA . PHE A 1 319 ? 14.654 2.065 -26.551 1.00 91.31 319 PHE A CA 1
ATOM 2425 C C . PHE A 1 319 ? 14.162 1.821 -25.115 1.00 91.31 319 PHE A C 1
ATOM 2427 O O . PHE A 1 319 ? 13.771 2.767 -24.428 1.00 91.31 319 PHE A O 1
ATOM 2434 N N . VAL A 1 320 ? 14.240 0.578 -24.627 1.00 93.25 320 VAL A N 1
ATOM 2435 C CA . VAL A 1 320 ? 13.914 0.216 -23.238 1.00 93.25 320 VAL A CA 1
ATOM 2436 C C . VAL A 1 320 ? 14.810 0.970 -22.256 1.00 93.25 320 VAL A C 1
ATOM 2438 O O . VAL A 1 320 ? 14.306 1.511 -21.272 1.00 93.25 320 VAL A O 1
ATOM 2441 N N . LEU A 1 321 ? 16.118 1.047 -22.517 1.00 94.19 321 LEU A N 1
ATOM 2442 C CA . LEU A 1 321 ? 17.071 1.756 -21.659 1.00 94.19 321 LEU A CA 1
ATOM 2443 C C . LEU A 1 321 ? 16.776 3.257 -21.587 1.00 94.19 321 LEU A C 1
ATOM 2445 O O . LEU A 1 321 ? 16.791 3.847 -20.503 1.00 94.19 321 LEU A O 1
ATOM 2449 N N . ILE A 1 322 ? 16.466 3.876 -22.725 1.00 92.75 322 ILE A N 1
ATOM 2450 C CA . ILE A 1 322 ? 16.129 5.299 -22.789 1.00 92.75 322 ILE A CA 1
ATOM 2451 C C . ILE A 1 322 ? 14.803 5.591 -22.076 1.00 92.75 322 ILE A C 1
ATOM 2453 O O . ILE A 1 322 ? 14.724 6.559 -21.316 1.00 92.75 322 ILE A O 1
ATOM 2457 N N . GLU A 1 323 ? 13.778 4.757 -22.257 1.00 95.00 323 GLU A N 1
ATOM 2458 C CA . GLU A 1 323 ? 12.505 4.903 -21.540 1.00 95.00 323 GLU A CA 1
ATOM 2459 C C . GLU A 1 323 ? 12.659 4.660 -20.033 1.00 95.00 323 GLU A C 1
ATOM 2461 O O . GLU A 1 323 ? 12.067 5.388 -19.229 1.00 95.00 323 GLU A O 1
ATOM 2466 N N . ALA A 1 324 ? 13.507 3.709 -19.632 1.00 96.19 324 ALA A N 1
ATOM 2467 C CA . ALA A 1 324 ? 13.840 3.481 -18.231 1.00 96.19 324 ALA A CA 1
ATOM 2468 C C . ALA A 1 324 ? 14.496 4.724 -17.612 1.00 96.19 324 ALA A C 1
ATOM 2470 O O . ALA A 1 324 ? 14.047 5.225 -16.581 1.00 96.19 324 ALA A O 1
ATOM 2471 N N . LEU A 1 325 ? 15.491 5.317 -18.280 1.00 94.06 325 LEU A N 1
ATOM 2472 C CA . LEU A 1 325 ? 16.092 6.575 -17.827 1.00 94.06 325 LEU A CA 1
ATOM 2473 C C . LEU A 1 325 ? 15.064 7.710 -17.761 1.00 94.06 325 LEU A C 1
ATOM 2475 O O . LEU A 1 325 ? 15.010 8.427 -16.763 1.00 94.06 325 LEU A O 1
ATOM 2479 N N . ARG A 1 326 ? 14.210 7.857 -18.779 1.00 95.19 326 ARG A N 1
ATOM 2480 C CA . ARG A 1 326 ? 13.187 8.911 -18.832 1.00 95.19 326 ARG A CA 1
ATOM 2481 C C . ARG A 1 326 ? 12.209 8.841 -17.660 1.00 95.19 326 ARG A C 1
ATOM 2483 O O . ARG A 1 326 ? 11.817 9.883 -17.139 1.00 95.19 326 ARG A O 1
ATOM 2490 N N . LEU A 1 327 ? 11.799 7.637 -17.261 1.00 94.69 327 LEU A N 1
ATOM 2491 C CA . LEU A 1 327 ? 10.823 7.427 -16.189 1.00 94.69 327 LEU A CA 1
ATOM 2492 C C . LEU A 1 327 ? 11.458 7.370 -14.796 1.00 94.69 327 LEU A C 1
ATOM 2494 O O . LEU A 1 327 ? 10.877 7.889 -13.843 1.00 94.69 327 LEU A O 1
ATOM 2498 N N . GLY A 1 328 ? 12.613 6.718 -14.662 1.00 91.81 328 GLY A N 1
ATOM 2499 C CA . GLY A 1 328 ? 13.282 6.488 -13.381 1.00 91.81 328 GLY A CA 1
ATOM 2500 C C . GLY A 1 328 ? 14.260 7.592 -12.978 1.00 91.81 328 GLY A C 1
ATOM 2501 O O . GLY A 1 328 ? 14.539 7.764 -11.794 1.00 91.81 328 GLY A O 1
ATOM 2502 N N . SER A 1 329 ? 14.798 8.353 -13.932 1.00 92.25 329 SER A N 1
ATOM 2503 C CA . SER A 1 329 ? 15.751 9.443 -13.679 1.00 92.25 329 SER A CA 1
ATOM 2504 C C . SER A 1 329 ? 15.629 10.561 -14.728 1.00 92.25 329 SER A C 1
ATOM 2506 O O . SER A 1 329 ? 16.541 10.751 -15.538 1.00 92.25 329 SER A O 1
ATOM 2508 N N . PRO A 1 330 ? 14.531 11.349 -14.703 1.00 91.81 330 PRO A N 1
ATOM 2509 C CA . PRO A 1 330 ? 14.272 12.389 -15.703 1.00 91.81 330 PRO A CA 1
ATOM 2510 C C . PRO A 1 330 ? 15.417 13.398 -15.863 1.00 91.81 330 PRO A C 1
ATOM 2512 O O . PRO A 1 330 ? 15.711 13.827 -16.974 1.00 91.81 330 PRO A O 1
ATOM 2515 N N . GLU A 1 331 ? 16.105 13.734 -14.768 1.00 89.88 331 GLU A N 1
ATOM 2516 C CA . GLU A 1 331 ? 17.252 14.651 -14.774 1.00 89.88 331 GLU A CA 1
ATOM 2517 C C . GLU A 1 331 ? 18.430 14.105 -15.597 1.00 89.88 331 GLU A C 1
ATOM 2519 O O . GLU A 1 331 ? 19.037 14.834 -16.382 1.00 89.88 331 GLU A O 1
ATOM 2524 N N . VAL A 1 332 ? 18.728 12.808 -15.456 1.00 88.50 332 VAL A N 1
ATOM 2525 C CA . VAL A 1 332 ? 19.784 12.125 -16.221 1.00 88.50 332 VAL A CA 1
ATOM 2526 C C . VAL A 1 332 ? 19.371 12.004 -17.684 1.00 88.50 332 VAL A C 1
ATOM 2528 O O . VAL A 1 332 ? 20.172 12.269 -18.578 1.00 88.50 332 VAL A O 1
ATOM 2531 N N . PHE A 1 333 ? 18.107 11.672 -17.943 1.00 90.31 333 PHE A N 1
ATOM 2532 C CA . PHE A 1 333 ? 17.569 11.644 -19.300 1.00 90.31 333 PHE A CA 1
ATOM 2533 C C . PHE A 1 333 ? 17.697 13.009 -19.998 1.00 90.31 333 PHE A C 1
ATOM 2535 O O . PHE A 1 333 ? 18.154 13.073 -21.140 1.00 90.31 333 PHE A O 1
ATOM 2542 N N . ASP A 1 334 ? 17.362 14.111 -19.322 1.00 89.38 334 ASP A N 1
ATOM 2543 C CA . ASP A 1 334 ? 17.509 15.458 -19.882 1.00 89.38 334 ASP A CA 1
ATOM 2544 C C . ASP A 1 334 ? 18.973 15.840 -20.132 1.00 89.38 334 ASP A C 1
ATOM 2546 O O . ASP A 1 334 ? 19.279 16.509 -21.128 1.00 89.38 334 ASP A O 1
ATOM 2550 N N . LEU A 1 335 ? 19.894 15.386 -19.277 1.00 88.12 335 LEU A N 1
ATOM 2551 C CA . LEU A 1 335 ? 21.329 15.563 -19.488 1.00 88.12 335 LEU A CA 1
ATOM 2552 C C . LEU A 1 335 ? 21.795 14.844 -20.761 1.00 88.12 335 LEU A C 1
ATOM 2554 O O . LEU A 1 335 ? 22.413 15.472 -21.621 1.00 88.12 335 LEU A O 1
ATOM 2558 N N . VAL A 1 336 ? 21.436 13.567 -20.922 1.00 86.00 336 VAL A N 1
ATOM 2559 C CA . VAL A 1 336 ? 21.757 12.772 -22.120 1.00 86.00 336 VAL A CA 1
ATOM 2560 C C . VAL A 1 336 ? 21.161 13.420 -23.372 1.00 86.00 336 VAL A C 1
ATOM 2562 O O . VAL A 1 336 ? 21.859 13.627 -24.365 1.00 86.00 336 VAL A O 1
ATOM 2565 N N . ARG A 1 337 ? 19.888 13.827 -23.310 1.00 86.00 337 ARG A N 1
ATOM 2566 C CA . ARG A 1 337 ? 19.170 14.459 -24.425 1.00 86.00 337 ARG A CA 1
ATOM 2567 C C . ARG A 1 337 ? 19.786 15.793 -24.854 1.00 86.00 337 ARG A C 1
ATOM 2569 O O . ARG A 1 337 ? 19.761 16.119 -26.038 1.00 86.00 337 ARG A O 1
ATOM 2576 N N . SER A 1 338 ? 20.314 16.577 -23.914 1.00 86.50 338 SER A N 1
ATOM 2577 C CA . SER A 1 338 ? 20.937 17.880 -24.197 1.00 86.50 338 SER A CA 1
ATOM 2578 C C . SER A 1 338 ? 22.386 17.788 -24.691 1.00 86.50 338 SER A C 1
ATOM 2580 O O . SER A 1 338 ? 22.903 18.780 -25.200 1.00 86.50 338 SER A O 1
ATOM 2582 N N . HIS A 1 339 ? 23.022 16.614 -24.599 1.00 84.06 339 HIS A N 1
ATOM 2583 C CA . HIS A 1 339 ? 24.430 16.396 -24.960 1.00 84.06 339 HIS A CA 1
ATOM 2584 C C . HIS A 1 339 ? 24.621 15.278 -26.000 1.00 84.06 339 HIS A C 1
ATOM 2586 O O . HIS A 1 339 ? 25.694 14.678 -26.092 1.00 84.06 339 HIS A O 1
ATOM 2592 N N . THR A 1 340 ? 23.607 15.016 -26.828 1.00 76.50 340 THR A N 1
ATOM 2593 C CA . THR A 1 340 ? 23.638 13.979 -27.876 1.00 76.50 340 THR A CA 1
ATOM 2594 C C . THR A 1 340 ? 24.824 14.123 -28.827 1.00 76.50 340 THR A C 1
ATOM 2596 O O . THR A 1 340 ? 25.447 13.127 -29.182 1.00 76.50 340 THR A O 1
ATOM 2599 N N . GLU A 1 341 ? 25.216 15.347 -29.188 1.00 70.31 341 GLU A N 1
ATOM 2600 C CA . GLU A 1 341 ? 26.382 15.577 -30.050 1.00 70.31 341 GLU A CA 1
ATOM 2601 C C . GLU A 1 341 ? 27.697 15.098 -29.423 1.00 70.31 341 GLU A C 1
ATOM 2603 O O . GLU A 1 341 ? 28.571 14.623 -30.142 1.00 70.31 341 GLU A O 1
ATOM 2608 N N . VAL A 1 342 ? 27.843 15.194 -28.100 1.00 73.00 342 VAL A N 1
ATOM 2609 C CA . VAL A 1 342 ? 29.050 14.761 -27.377 1.00 73.00 342 VAL A CA 1
ATOM 2610 C C . VAL A 1 342 ? 29.063 13.242 -27.205 1.00 73.00 342 VAL A C 1
ATOM 2612 O O . VAL A 1 342 ? 30.117 12.618 -27.308 1.00 73.00 342 VAL A O 1
ATOM 2615 N N . LEU A 1 343 ? 27.891 12.648 -26.969 1.00 67.81 343 LEU A N 1
ATOM 2616 C CA . LEU A 1 343 ? 27.738 11.224 -26.673 1.00 67.81 343 LEU A CA 1
ATOM 2617 C C . LEU A 1 343 ? 27.722 10.348 -27.935 1.00 67.81 343 LEU A C 1
ATOM 2619 O O . LEU A 1 343 ? 28.258 9.242 -27.916 1.00 67.81 343 LEU A O 1
ATOM 2623 N N . CYS A 1 344 ? 27.151 10.839 -29.040 1.00 68.31 344 CYS A N 1
ATOM 2624 C CA . CYS A 1 344 ? 26.995 10.075 -30.281 1.00 68.31 344 CYS A CA 1
ATOM 2625 C C . CYS A 1 344 ? 28.110 10.337 -31.309 1.00 68.31 344 CYS A C 1
ATOM 2627 O O . CYS A 1 344 ? 28.410 9.451 -32.109 1.00 68.31 344 CYS A O 1
ATOM 2629 N N . ASN A 1 345 ? 28.774 11.503 -31.291 1.00 58.59 345 ASN A N 1
ATOM 2630 C CA . ASN A 1 345 ? 29.943 11.742 -32.147 1.00 58.59 345 ASN A CA 1
ATOM 2631 C C . ASN A 1 345 ? 31.231 11.351 -31.423 1.00 58.59 345 ASN A C 1
ATOM 2633 O O . ASN A 1 345 ? 31.983 12.196 -30.929 1.00 58.59 345 ASN A O 1
ATOM 2637 N N . GLY A 1 346 ? 31.529 10.053 -31.423 1.00 52.47 346 GLY A N 1
ATOM 2638 C CA . GLY A 1 346 ? 32.855 9.565 -31.068 1.00 52.47 346 GLY A CA 1
ATOM 2639 C C . GLY A 1 346 ? 33.941 10.242 -31.918 1.00 52.47 346 GLY A C 1
ATOM 2640 O O . GLY A 1 346 ? 34.150 9.885 -33.074 1.00 52.47 346 GLY A O 1
ATOM 2641 N N . GLY A 1 347 ? 34.662 11.211 -31.341 1.00 48.84 347 GLY A N 1
ATOM 2642 C CA . GLY A 1 347 ? 36.027 11.536 -31.767 1.00 48.84 347 GLY A CA 1
ATOM 2643 C C . GLY A 1 347 ? 36.326 12.865 -32.475 1.00 48.84 347 GLY A C 1
ATOM 2644 O O . GLY A 1 347 ? 37.340 12.909 -33.171 1.00 48.84 347 GLY A O 1
ATOM 2645 N N . ARG A 1 348 ? 35.565 13.965 -32.316 1.00 40.97 348 ARG A N 1
ATOM 2646 C CA . ARG A 1 348 ? 36.015 15.280 -32.860 1.00 40.97 348 ARG A CA 1
ATOM 2647 C C . ARG A 1 348 ? 35.902 16.525 -31.987 1.00 40.97 348 ARG A C 1
ATOM 2649 O O . ARG A 1 348 ? 36.325 17.586 -32.441 1.00 40.97 348 ARG A O 1
ATOM 2656 N N . SER A 1 349 ? 35.496 16.408 -30.733 1.00 40.06 349 SER A N 1
ATOM 2657 C CA . SER A 1 349 ? 35.560 17.543 -29.811 1.00 40.06 349 SER A CA 1
ATOM 2658 C C . SER A 1 349 ? 36.487 17.187 -28.663 1.00 40.06 349 SER A C 1
ATOM 2660 O O . SER A 1 349 ? 36.169 16.354 -27.820 1.00 40.06 349 SER A O 1
ATOM 2662 N N . ARG A 1 350 ? 37.693 17.769 -28.706 1.00 37.28 350 ARG A N 1
ATOM 2663 C CA . ARG A 1 350 ? 38.672 17.764 -27.613 1.00 37.28 350 ARG A CA 1
ATOM 2664 C C . ARG A 1 350 ? 37.956 18.011 -26.286 1.00 37.28 350 ARG A C 1
ATOM 2666 O O . ARG A 1 350 ? 37.140 18.923 -26.194 1.00 37.28 350 ARG A O 1
ATOM 2673 N N . GLY A 1 351 ? 38.295 17.200 -25.286 1.00 43.09 351 GLY A N 1
ATOM 2674 C CA . GLY A 1 351 ? 37.807 17.354 -23.926 1.00 43.09 351 GLY A CA 1
ATOM 2675 C C . GLY A 1 351 ? 38.070 18.761 -23.407 1.00 43.09 351 GLY A C 1
ATOM 2676 O O . GLY A 1 351 ? 39.220 19.146 -23.236 1.00 43.09 351 GLY A O 1
ATOM 2677 N N . GLU A 1 352 ? 36.997 19.513 -23.194 1.00 39.12 352 GLU A N 1
ATOM 2678 C CA . GLU A 1 352 ? 37.008 20.750 -22.406 1.00 39.12 352 GLU A CA 1
ATOM 2679 C C . GLU A 1 352 ? 35.619 21.141 -21.870 1.00 39.12 352 GLU A C 1
ATOM 2681 O O . GLU A 1 352 ? 35.474 22.175 -21.227 1.00 39.12 352 GLU A O 1
ATOM 2686 N N . VAL A 1 353 ? 34.585 20.312 -22.057 1.00 41.19 353 VAL A N 1
ATOM 2687 C CA . VAL A 1 353 ? 33.224 20.639 -21.606 1.00 41.19 353 VAL A CA 1
ATOM 2688 C C . VAL A 1 353 ? 32.705 19.544 -20.691 1.00 41.19 353 VAL A C 1
ATOM 2690 O O . VAL A 1 353 ? 31.877 18.748 -21.096 1.00 41.19 353 VAL A O 1
ATOM 2693 N N . LEU A 1 354 ? 33.250 19.474 -19.476 1.00 38.50 354 LEU A N 1
ATOM 2694 C CA . LEU A 1 354 ? 32.592 18.904 -18.290 1.00 38.50 354 LEU A CA 1
ATOM 2695 C C . LEU A 1 354 ? 33.530 19.072 -17.094 1.00 38.50 354 LEU A C 1
ATOM 2697 O O . LEU A 1 354 ? 34.173 18.133 -16.662 1.00 38.50 354 LEU A O 1
ATOM 2701 N N . LEU A 1 355 ? 33.676 20.310 -16.613 1.00 32.34 355 LEU A N 1
ATOM 2702 C CA . LEU A 1 355 ? 34.125 20.624 -15.242 1.00 32.34 355 LEU A CA 1
ATOM 2703 C C . LEU A 1 355 ? 33.839 22.098 -14.878 1.00 32.34 355 LEU A C 1
ATOM 2705 O O . LEU A 1 355 ? 34.523 22.706 -14.061 1.00 32.34 355 LEU A O 1
ATOM 2709 N N . ALA A 1 356 ? 32.812 22.703 -15.483 1.00 30.64 356 ALA A N 1
ATOM 2710 C CA . ALA A 1 356 ? 32.486 24.112 -15.273 1.00 30.64 356 ALA A CA 1
ATOM 2711 C C . ALA A 1 356 ? 30.982 24.334 -15.067 1.00 30.64 356 ALA A C 1
ATOM 2713 O O . ALA A 1 356 ? 30.366 25.139 -15.755 1.00 30.64 356 ALA A O 1
ATOM 2714 N N . SER A 1 357 ? 30.367 23.638 -14.106 1.00 35.44 357 SER A N 1
ATOM 2715 C CA . SER A 1 357 ? 29.152 24.194 -13.479 1.00 35.44 357 SER A CA 1
ATOM 2716 C C . SER A 1 357 ? 28.898 23.798 -12.020 1.00 35.44 357 SER A C 1
ATOM 2718 O O . SER A 1 357 ? 28.024 24.389 -11.391 1.00 35.44 357 SER A O 1
ATOM 2720 N N . ARG A 1 358 ? 29.694 22.906 -11.409 1.00 32.53 358 ARG A N 1
ATOM 2721 C CA . ARG A 1 358 ? 29.608 22.628 -9.962 1.00 32.53 358 ARG A CA 1
ATOM 2722 C C . ARG A 1 358 ? 30.956 22.277 -9.327 1.00 32.53 358 ARG A C 1
ATOM 2724 O O . ARG A 1 358 ? 31.154 21.165 -8.870 1.00 32.53 358 ARG A O 1
ATOM 2731 N N . ALA A 1 359 ? 31.875 23.235 -9.253 1.00 31.97 359 ALA A N 1
ATOM 2732 C CA . ALA A 1 359 ? 32.909 23.231 -8.215 1.00 31.97 359 ALA A CA 1
ATOM 2733 C C . ALA A 1 359 ? 33.538 24.620 -8.115 1.00 31.97 359 ALA A C 1
ATOM 2735 O O . ALA A 1 359 ? 34.364 25.025 -8.932 1.00 31.97 359 ALA A O 1
ATOM 2736 N N . GLY A 1 360 ? 33.157 25.369 -7.084 1.00 31.80 360 GLY A N 1
ATOM 2737 C CA . GLY A 1 360 ? 34.031 26.422 -6.600 1.00 31.80 360 GLY A CA 1
ATOM 2738 C C . GLY A 1 360 ? 35.353 25.793 -6.155 1.00 31.80 360 GLY A C 1
ATOM 2739 O O . GLY A 1 360 ? 35.362 25.027 -5.201 1.00 31.80 360 GLY A O 1
ATOM 2740 N N . LYS A 1 361 ? 36.439 26.202 -6.818 1.00 32.38 361 LYS A N 1
ATOM 2741 C CA . LYS A 1 361 ? 37.857 26.055 -6.439 1.00 32.38 361 LYS A CA 1
ATOM 2742 C C . LYS A 1 361 ? 38.504 24.666 -6.592 1.00 32.38 361 LYS A C 1
ATOM 2744 O O . LYS A 1 361 ? 38.188 23.726 -5.882 1.00 32.38 361 LYS A O 1
ATOM 2749 N N . ASN A 1 362 ? 39.559 24.689 -7.414 1.00 32.25 362 ASN A N 1
ATOM 2750 C CA . ASN A 1 362 ? 40.784 23.884 -7.381 1.00 32.25 362 ASN A CA 1
ATOM 2751 C C . ASN A 1 362 ? 40.637 22.359 -7.439 1.00 32.25 362 ASN A C 1
ATOM 2753 O O . ASN A 1 362 ? 40.535 21.748 -6.389 1.00 32.25 362 ASN A O 1
ATOM 2757 N N . VAL A 1 363 ? 40.852 21.763 -8.618 1.00 27.81 363 VAL A N 1
ATOM 2758 C CA . VAL A 1 363 ? 41.947 20.797 -8.855 1.00 27.81 363 VAL A CA 1
ATOM 2759 C C . VAL A 1 363 ? 42.303 20.850 -10.345 1.00 27.81 363 VAL A C 1
ATOM 2761 O O . VAL A 1 363 ? 41.446 20.712 -11.211 1.00 27.81 363 VAL A O 1
ATOM 2764 N N . VAL A 1 364 ? 43.583 21.091 -10.620 1.00 29.42 364 VAL A N 1
ATOM 2765 C CA . VAL A 1 364 ? 44.218 20.983 -11.934 1.00 29.42 364 VAL A CA 1
ATOM 2766 C C . VAL A 1 364 ? 44.890 19.611 -12.017 1.00 29.42 364 VAL A C 1
ATOM 2768 O O . VAL A 1 364 ? 45.565 19.201 -11.078 1.00 29.42 364 VAL A O 1
ATOM 2771 N N . GLU A 1 365 ? 44.751 18.997 -13.191 1.00 28.78 365 GLU A N 1
ATOM 2772 C CA . GLU A 1 365 ? 45.632 18.002 -13.812 1.00 28.78 365 GLU A CA 1
ATOM 2773 C C . GLU A 1 365 ? 45.587 16.506 -13.440 1.00 28.78 365 GLU A C 1
ATOM 2775 O O . GLU A 1 365 ? 45.745 16.086 -12.299 1.00 28.78 365 GLU A O 1
ATOM 2780 N N . ARG A 1 366 ? 45.613 15.744 -14.551 1.00 29.16 366 ARG A N 1
ATOM 2781 C CA . ARG A 1 366 ? 46.051 14.356 -14.781 1.00 29.16 366 ARG A CA 1
ATOM 2782 C C . ARG A 1 366 ? 45.042 13.247 -14.504 1.00 29.16 366 ARG A C 1
ATOM 2784 O O . ARG A 1 366 ? 44.958 12.719 -13.407 1.00 29.16 366 ARG A O 1
ATOM 2791 N N . THR A 1 367 ? 44.471 12.728 -15.589 1.00 27.33 367 THR A N 1
ATOM 2792 C CA . THR A 1 367 ? 44.632 11.313 -15.982 1.00 27.33 367 THR A CA 1
ATOM 2793 C C . THR A 1 367 ? 44.190 11.136 -17.436 1.00 27.33 367 THR A C 1
ATOM 2795 O O . THR A 1 367 ? 43.229 11.745 -17.892 1.00 27.33 367 THR A O 1
ATOM 2798 N N . GLY A 1 368 ? 44.995 10.408 -18.211 1.00 29.42 368 GLY A N 1
ATOM 2799 C CA . GLY A 1 368 ? 44.801 10.240 -19.647 1.00 29.42 368 GLY A CA 1
ATOM 2800 C C . GLY A 1 368 ? 43.730 9.209 -19.996 1.00 29.42 368 GLY A C 1
ATOM 2801 O O . GLY A 1 368 ? 43.469 8.300 -19.221 1.00 29.42 368 GLY A O 1
ATOM 2802 N N . SER A 1 369 ? 43.183 9.347 -21.209 1.00 34.06 369 SER A N 1
ATOM 2803 C CA . SER A 1 369 ? 42.571 8.276 -22.011 1.00 34.06 369 SER A CA 1
ATOM 2804 C C . SER A 1 369 ? 41.716 7.268 -21.222 1.00 34.06 369 SER A C 1
ATOM 2806 O O . SER A 1 369 ? 42.029 6.076 -21.198 1.00 34.06 369 SER A O 1
ATOM 2808 N N . MET A 1 370 ? 40.614 7.719 -20.622 1.00 30.92 370 MET A N 1
ATOM 2809 C CA . MET A 1 370 ? 39.535 6.812 -20.225 1.00 30.92 370 MET A CA 1
ATOM 2810 C C . MET A 1 370 ? 38.525 6.671 -21.364 1.00 30.92 370 MET A C 1
ATOM 2812 O O . MET A 1 370 ? 38.125 7.651 -21.988 1.00 30.92 370 MET A O 1
ATOM 2816 N N . SER A 1 371 ? 38.155 5.425 -21.662 1.00 31.58 371 SER A N 1
ATOM 2817 C CA . SER A 1 371 ? 37.135 5.087 -22.657 1.00 31.58 371 SER A CA 1
ATOM 2818 C C . SER A 1 371 ? 35.751 5.526 -22.171 1.00 31.58 371 SER A C 1
ATOM 2820 O O . SER A 1 371 ? 35.463 5.447 -20.981 1.00 31.58 371 SER A O 1
ATOM 2822 N N . THR A 1 372 ? 34.870 5.932 -23.087 1.00 35.41 372 THR A N 1
ATOM 2823 C CA . THR A 1 372 ? 33.505 6.431 -22.824 1.00 35.41 372 THR A CA 1
ATOM 2824 C C . THR A 1 372 ? 32.644 5.475 -21.982 1.00 35.41 372 THR A C 1
ATOM 2826 O O . THR A 1 372 ? 31.763 5.922 -21.256 1.00 35.41 372 THR A O 1
ATOM 2829 N N . ARG A 1 373 ? 32.937 4.163 -22.001 1.00 31.05 373 ARG A N 1
ATOM 2830 C CA . ARG A 1 373 ? 32.303 3.163 -21.116 1.00 31.05 373 ARG A CA 1
ATOM 2831 C C . ARG A 1 373 ? 32.599 3.375 -19.627 1.00 31.05 373 ARG A C 1
ATOM 2833 O O . ARG A 1 373 ? 31.781 3.011 -18.796 1.00 31.05 373 ARG A O 1
ATOM 2840 N N . MET A 1 374 ? 33.752 3.950 -19.298 1.00 30.75 374 MET A N 1
ATOM 2841 C CA . MET A 1 374 ? 34.201 4.166 -17.921 1.00 30.75 374 MET A CA 1
ATOM 2842 C C . MET A 1 374 ? 33.582 5.435 -17.318 1.00 30.75 374 MET A C 1
ATOM 2844 O O . MET A 1 374 ? 33.224 5.440 -16.151 1.00 30.75 374 MET A O 1
ATOM 2848 N N . LEU A 1 375 ? 33.341 6.460 -18.145 1.00 38.84 375 LEU A N 1
ATOM 2849 C CA . LEU A 1 375 ? 32.636 7.683 -17.743 1.00 38.84 375 LEU A CA 1
ATOM 2850 C C . LEU A 1 375 ? 31.171 7.420 -17.370 1.00 38.84 375 LEU A C 1
ATOM 2852 O O . LEU A 1 375 ? 30.711 7.928 -16.358 1.00 38.84 375 LEU A O 1
ATOM 2856 N N . LEU A 1 376 ? 30.458 6.590 -18.138 1.00 37.62 376 LEU A N 1
ATOM 2857 C CA . LEU A 1 376 ? 29.077 6.209 -17.815 1.00 37.62 376 LEU A CA 1
ATOM 2858 C C . LEU A 1 376 ? 28.992 5.361 -16.540 1.00 37.62 376 LEU A C 1
ATOM 2860 O O . LEU A 1 376 ? 28.076 5.557 -15.753 1.00 37.62 376 LEU A O 1
ATOM 2864 N N . ALA A 1 377 ? 29.949 4.458 -16.306 1.00 35.94 377 ALA A N 1
ATOM 2865 C CA . ALA A 1 377 ? 29.992 3.654 -15.086 1.00 35.94 377 ALA A CA 1
ATOM 2866 C C . ALA A 1 377 ? 30.307 4.507 -13.844 1.00 35.94 377 ALA A C 1
ATOM 2868 O O . ALA A 1 377 ? 29.605 4.386 -12.843 1.00 35.94 377 ALA A O 1
ATOM 2869 N N . ASP A 1 378 ? 31.286 5.412 -13.933 1.00 36.50 378 ASP A N 1
ATOM 2870 C CA . ASP A 1 378 ? 31.669 6.300 -12.829 1.00 36.50 378 ASP A CA 1
ATOM 2871 C C . ASP A 1 378 ? 30.589 7.364 -12.548 1.00 36.50 378 ASP A C 1
ATOM 2873 O O . ASP A 1 378 ? 30.310 7.664 -11.388 1.00 36.50 378 ASP A O 1
ATOM 2877 N N . GLU A 1 379 ? 29.926 7.914 -13.576 1.00 43.88 379 GLU A N 1
ATOM 2878 C CA . GLU A 1 379 ? 28.804 8.849 -13.396 1.00 43.88 379 GLU A CA 1
ATOM 2879 C C . GLU A 1 379 ? 27.539 8.148 -12.886 1.00 43.88 379 GLU A C 1
ATOM 2881 O O . GLU A 1 379 ? 26.824 8.720 -12.061 1.00 43.88 379 GLU A O 1
ATOM 2886 N N . MET A 1 380 ? 27.280 6.899 -13.293 1.00 40.78 380 MET A N 1
ATOM 2887 C CA . MET A 1 380 ? 26.220 6.080 -12.697 1.00 40.78 380 MET A CA 1
ATOM 2888 C C . MET A 1 380 ? 26.549 5.704 -11.248 1.00 40.78 380 MET A C 1
ATOM 2890 O O . MET A 1 380 ? 25.657 5.782 -10.410 1.00 40.78 380 MET A O 1
ATOM 2894 N N . GLU A 1 381 ? 27.800 5.376 -10.903 1.00 40.78 381 GLU A N 1
ATOM 2895 C CA . GLU A 1 381 ? 28.222 5.159 -9.508 1.00 40.78 381 GLU A CA 1
ATOM 2896 C C . GLU A 1 381 ? 28.100 6.433 -8.660 1.00 40.78 381 GLU A C 1
ATOM 2898 O O . GLU A 1 381 ? 27.646 6.365 -7.518 1.00 40.78 381 GLU A O 1
ATOM 2903 N N . LEU A 1 382 ? 28.433 7.607 -9.203 1.00 42.75 382 LEU A N 1
ATOM 2904 C CA . LEU A 1 382 ? 28.262 8.900 -8.528 1.00 42.75 382 LEU A CA 1
ATOM 2905 C C . LEU A 1 382 ? 26.784 9.294 -8.372 1.00 42.75 382 LEU A C 1
ATOM 2907 O O . LEU A 1 382 ? 26.393 9.814 -7.321 1.00 42.75 382 LEU A O 1
ATOM 2911 N N . ALA A 1 383 ? 25.946 9.023 -9.373 1.00 40.75 383 ALA A N 1
ATOM 2912 C CA . ALA A 1 383 ? 24.501 9.246 -9.312 1.00 40.75 383 ALA A CA 1
ATOM 2913 C C . ALA A 1 383 ? 23.811 8.268 -8.340 1.00 40.75 383 ALA A C 1
ATOM 2915 O O . ALA A 1 383 ? 22.942 8.668 -7.567 1.00 40.75 383 ALA A O 1
ATOM 2916 N N . LEU A 1 384 ? 24.245 7.005 -8.301 1.00 39.84 384 LEU A N 1
ATOM 2917 C CA . LEU A 1 384 ? 23.760 5.994 -7.355 1.00 39.84 384 LEU A CA 1
ATOM 2918 C C . LEU A 1 384 ? 24.295 6.227 -5.932 1.00 39.84 384 LEU A C 1
ATOM 2920 O O . LEU A 1 384 ? 23.587 5.971 -4.960 1.00 39.84 384 LEU A O 1
ATOM 2924 N N . GLY A 1 385 ? 25.515 6.750 -5.790 1.00 35.22 385 GLY A N 1
ATOM 2925 C CA . GLY A 1 385 ? 26.146 7.081 -4.509 1.00 35.22 385 GLY A CA 1
ATOM 2926 C C . GLY A 1 385 ? 25.636 8.374 -3.862 1.00 35.22 385 GLY A C 1
ATOM 2927 O O . GLY A 1 385 ? 25.817 8.562 -2.660 1.00 35.22 385 GLY A O 1
ATOM 2928 N N . SER A 1 386 ? 24.985 9.248 -4.635 1.00 35.22 386 SER A N 1
ATOM 2929 C CA . SER A 1 386 ? 24.351 10.486 -4.157 1.00 35.22 386 SER A CA 1
ATOM 2930 C C . SER A 1 386 ? 22.858 10.334 -3.839 1.00 35.22 386 SER A C 1
ATOM 2932 O O . SER A 1 386 ? 22.256 11.258 -3.285 1.00 35.22 386 SER A O 1
ATOM 2934 N N . MET A 1 387 ? 22.266 9.161 -4.097 1.00 31.41 387 MET A N 1
ATOM 2935 C CA . MET A 1 387 ? 20.975 8.808 -3.510 1.00 31.41 387 MET A CA 1
ATOM 2936 C C . MET A 1 387 ? 21.129 8.674 -1.988 1.00 31.41 387 MET A C 1
ATOM 2938 O O . MET A 1 387 ? 22.096 8.059 -1.529 1.00 31.41 387 MET A O 1
ATOM 2942 N N . PRO A 1 388 ? 20.210 9.231 -1.175 1.00 29.19 388 PRO A N 1
ATOM 2943 C CA . PRO A 1 388 ? 20.280 9.076 0.268 1.00 29.19 388 PRO A CA 1
ATOM 2944 C C . PRO A 1 388 ? 20.268 7.583 0.597 1.00 29.19 388 PRO A C 1
ATOM 2946 O O . PRO A 1 388 ? 19.289 6.884 0.329 1.00 29.19 388 PRO A O 1
ATOM 2949 N N . ARG A 1 389 ? 21.367 7.088 1.177 1.00 31.66 389 ARG A N 1
ATOM 2950 C CA . ARG A 1 389 ? 21.351 5.807 1.875 1.00 31.66 389 ARG A CA 1
ATOM 2951 C C . ARG A 1 389 ? 20.310 5.949 2.976 1.00 31.66 389 ARG A C 1
ATOM 2953 O O . ARG A 1 389 ? 20.507 6.712 3.917 1.00 31.66 389 ARG A O 1
ATOM 2960 N N . VAL A 1 390 ? 19.190 5.254 2.822 1.00 30.81 390 VAL A N 1
ATOM 2961 C CA . VAL A 1 390 ? 18.331 4.937 3.956 1.00 30.81 390 VAL A CA 1
ATOM 2962 C C . VAL A 1 390 ? 19.190 4.027 4.828 1.00 30.81 390 VAL A C 1
ATOM 2964 O O . VAL A 1 390 ? 19.411 2.867 4.487 1.00 30.81 390 VAL A O 1
ATOM 2967 N N . GLU A 1 391 ? 19.813 4.607 5.853 1.00 29.02 391 GLU A N 1
ATOM 2968 C CA . GLU A 1 391 ? 20.426 3.829 6.924 1.00 29.02 391 GLU A CA 1
ATOM 2969 C C . GLU A 1 391 ? 19.330 2.939 7.524 1.00 29.02 391 GLU A C 1
ATOM 2971 O O . GLU A 1 391 ? 18.208 3.402 7.747 1.00 29.02 391 GLU A O 1
ATOM 2976 N N . ALA A 1 392 ? 19.654 1.651 7.642 1.00 34.41 392 ALA A N 1
ATOM 2977 C CA . ALA A 1 392 ? 18.771 0.589 8.112 1.00 34.41 392 ALA A CA 1
ATOM 2978 C C . ALA A 1 392 ? 18.292 0.797 9.553 1.00 34.41 392 ALA A C 1
ATOM 2980 O O . ALA A 1 392 ? 19.058 1.391 10.351 1.00 34.41 392 ALA A O 1
#

Radius of gyration: 27.2 Å; chains: 1; bounding box: 75×45×78 Å

Secondary structure (DSSP, 8-state):
---------------S-GGG-SSSHHHHHHHHHHHHHH---SS-EEEEEE--TTS-HHHHHHHHHHHHHHTGGGEEEEEE-GGGS--HHHHHHHHHHHHHHHTT--THHHHHHHHHHHHHHHHTTSS-SSHHHHHHTS-HHHHHHHHHHHTTSS--SHHHHHHHHHHH-PEEEEEE--GGGS-HHHHHHHHHHHHHHTTSTTEEEEEEE-HHHHHHHHHGGGTS-HHHHHHHHHHH-SEEEEPPPPPHHHHHHHHHHHHHHHH-S---S-THHHHHHHHHHIIIIITTT--SHHHHHHHHHHHHHHHTTTBTTB-HHHHHHHHHHHHH-HHHHHHHHHTHHHHHSTTSS-S-SSSSSS--S----------HHHHHHHHHHHHHHTS-----

pLDDT: mean 72.84, std 21.52, range [27.33, 96.81]

Foldseek 3Di:
DPDPPPPDQPPPDADQDPVPDLFCLLVVLLVVLCVLQVPPFQFEAEEEEADDPFQRLVNSVNSNVVNNVVVPLQAAEDEDELVPDDDLLVSLLVVLCSVQVSLVHDPPLSVVLSVLLVVVVVQLVPDDDALLVSNVVVPVVSLVVSVVVVVVPPDVRLVVQQVSCVVSNHAYEYEYEDLLVDAQVSSVSVLVSLQSCSGRTRYYYYYYDHLQSNLQRNCVSNVRDSVSSNVSVCVSHVHYDYSDFGDLVSLLCVLLVLVCVQVDPPPPDPCPVVNVVLSVLCVPQQCLQQRHNRSSSVLSSVLSVPCVVCPPPDDSSVSSNLSSCCRRPVPVSVVCVVCVVVLVDPDDDPPDPDDPDDDDDDDDDDDDDDDPVVVVVVVVVVVSVPPDPPDD